Protein AF-A0A9Q2XMZ2-F1 (afdb_monomer)

Mean predicted aligned error: 17.46 Å

Nearest PDB structures (foldseek):
  6y6e-assembly1_A  TM=3.052E-01  e=3.246E-04  Drosophila melanogaster
  6cqm-assembly2_B  TM=6.083E-01  e=8.055E-01  Saccharomyces cerevisiae S288C
  3cqz-assembly1_H  TM=3.531E-01  e=5.233E-01  Saccharomyces cerevisiae

Radius of gyration: 34.29 Å; Cα contacts (8 Å, |Δi|>4): 807; chains: 1; bounding box: 93×53×101 Å

Foldseek 3Di:
DDDQDKDPWDKFKWAFQDWDADPVGIKGFTATPDPPPPDRTAIEDCVQAVFDADHPDIFIFIWMQDPNGIHGNGGPPVRHFDWDKFKFWFADWDQDPNWIKTKTATDPPDDDARIEIEGCVQCVVLQFRDFAGGDMWIFIWGDDPHHTYGDHTPPDHQVVQDPDQQDKWKWFFQAKDFLPDPDQWTWTWTDDPPHRITGIETHGSLQCVQQLQGIEHHDDPPDVVSVVCQVVLQVVSLCCQQPNDPVSSNVRYGGIFIFGWDQDPVGHIYGPFTCTSQGDDQDDAFDKDFWFKWFWADWPDDPPPDDDDDDDDDDDDDDDDDDDDDDDDDDPPPPQQFIKIWTFTDDSNQGTDIAIEGHGPCCCVQLVRDGGDMFIFMWTHGPNHIHGPGTDPVSDDDDDD

Solvent-accessible surface area (backbone atoms only — not comparable to full-atom values): 23193 Å² total; per-residue (Å²): 136,81,80,78,76,64,52,78,75,41,81,39,35,29,26,34,76,56,84,41,86,48,100,90,45,60,30,30,64,22,38,42,68,43,82,92,50,98,51,65,52,24,43,33,42,34,82,82,68,70,34,78,75,60,70,70,44,78,42,54,30,24,36,27,38,50,94,93,40,44,25,52,77,48,67,39,79,91,63,48,77,68,71,42,83,46,49,27,29,29,67,44,73,48,74,58,98,86,42,59,36,34,39,26,39,47,49,91,91,60,79,83,53,67,37,34,40,40,45,58,68,39,40,45,72,56,39,30,60,49,71,40,71,67,35,66,40,33,27,34,25,37,78,52,103,79,40,27,37,49,65,42,66,70,31,82,44,68,78,79,71,62,88,69,46,86,50,78,29,52,28,32,24,68,45,68,47,46,72,84,52,90,60,69,50,47,55,25,31,34,56,49,91,98,51,52,58,20,45,42,32,49,42,46,40,70,60,41,47,52,59,56,50,41,29,34,34,53,48,61,88,89,39,66,69,63,61,69,38,40,63,58,43,27,53,51,46,32,49,35,72,73,70,46,54,72,69,57,35,71,68,38,65,41,38,36,37,27,31,26,44,39,80,42,97,86,74,45,62,35,60,69,42,49,51,33,56,61,56,62,70,82,71,53,87,76,34,69,46,75,69,40,58,25,31,28,68,43,63,55,86,73,76,78,88,65,80,84,84,81,85,82,86,80,92,80,90,81,87,86,88,87,89,88,87,82,90,87,75,94,73,79,74,76,74,79,67,57,39,50,34,34,27,41,33,68,41,96,84,78,34,53,49,80,30,50,23,72,40,45,63,65,58,37,64,63,49,59,64,42,72,71,32,76,45,43,25,24,36,32,35,44,83,92,52,54,27,48,69,43,73,48,90,79,49,65,78,82,84,89,128

Secondary structure (DSSP, 8-state):
-----PPPPEEEEEEEEEEEEEBTEEEEEEEE-STT-S-SEEEE-HHHHT--PPTT--EEEEEEEETTEEEEEEE-GGGSPPPEEEEEEEEEEEEETTEEEEEEEEPTT-SS-SEEEE-HHHHHHTTEEEE-TT-EEEEEEEE-SSSEEEEEEEES-HHHH-S-TTS-EEEEESS-EETT---SEEEEEEEPTT-SEEEEEEEEHHHHHHTT--EE----TT-HHHHHTHHHHHHHHHHHHHH--HHHHHT-EESEEEEEEEE-TTSSEEEEEEEESS--PPPPTTEEEEEEEEEEEEE----TT--------------------------------PEEEEEEEEETTTEEEEEEEEE-HHHHHHTT--TT-EEEEEEEEETTEEEEEEE-TTSPPS---

Sequence (401 aa):
MSKEMESSPLAVSACVEQWLDGPYGQYARAKVLTPDSPTPEAIYSPKALKSQPELSVPFDCKIQLSKGRWRVVEIAESARPVEVELTGFVESDSMVGGQHSWRIKLVPGQPGAAHATLDPKVLRAARFAHVERGQQLTFLALLNEVDWTVTEILAPTLSTVINDPLIAFHAFSLRDWSSDDSSKSVPFAVRLPGLSIWPLVHVFTTLLQRQSIPSLVRVDLGDPSALSRAQDYIEHAQTVLREGSPQEIDCLSIGCIEVILVWNARGFWNTQKLVAPIPMREPTLKEAIDWVQGTVVAVDDIDESKSIEVDADPLENDEIDPQDIPAGSDSTKKKNRKVKVTFEIKDRRVGRGNVNGFLKREEIVYGGLTKGATAIVQLVGNPPYWNVGRLHRSLPMRGEA

Organism: NCBI:txid2854028

pLDDT: mean 79.11, std 17.02, range [30.17, 96.88]

Structure (mmCIF, N/CA/C/O backbone):
data_AF-A0A9Q2XMZ2-F1
#
_entry.id   AF-A0A9Q2XMZ2-F1
#
loop_
_atom_site.group_PDB
_atom_site.id
_atom_site.type_symbol
_atom_site.label_atom_id
_atom_site.label_alt_id
_atom_site.label_comp_id
_atom_site.label_asym_id
_atom_site.label_entity_id
_atom_site.label_seq_id
_atom_site.pdbx_PDB_ins_code
_atom_site.Cartn_x
_atom_site.Cartn_y
_atom_site.Cartn_z
_atom_site.occupancy
_atom_site.B_iso_or_equiv
_atom_site.auth_seq_id
_atom_site.auth_comp_id
_atom_site.auth_asym_id
_atom_site.auth_atom_id
_atom_site.pdbx_PDB_model_num
ATOM 1 N N . MET A 1 1 ? 12.106 35.744 33.668 1.00 36.03 1 MET A N 1
ATOM 2 C CA . MET A 1 1 ? 11.558 34.460 33.184 1.00 36.03 1 MET A CA 1
ATOM 3 C C . MET A 1 1 ? 11.422 33.537 34.380 1.00 36.03 1 MET A C 1
ATOM 5 O O . MET A 1 1 ? 12.435 33.113 34.923 1.00 36.03 1 MET A O 1
ATOM 9 N N . SER A 1 2 ? 10.200 33.338 34.868 1.00 42.50 2 SER A N 1
ATOM 10 C CA . SER A 1 2 ? 9.934 32.512 36.048 1.00 42.50 2 SER A CA 1
ATOM 11 C C . SER A 1 2 ? 10.054 31.042 35.657 1.00 42.50 2 SER A C 1
ATOM 13 O O . SER A 1 2 ? 9.378 30.611 34.727 1.00 42.50 2 SER A O 1
ATOM 15 N N . LYS A 1 3 ? 10.927 30.285 36.331 1.00 45.59 3 LYS A N 1
ATOM 16 C CA . LYS A 1 3 ? 10.928 28.819 36.252 1.00 45.59 3 LYS A CA 1
ATOM 17 C C . LYS A 1 3 ? 9.543 28.351 36.703 1.00 45.59 3 LYS A C 1
ATOM 19 O O . LYS A 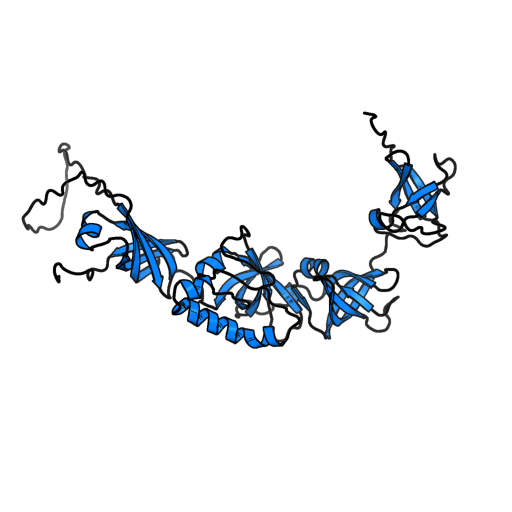1 3 ? 9.209 28.516 37.874 1.00 45.59 3 LYS A O 1
ATOM 24 N N . GLU A 1 4 ? 8.724 27.846 35.786 1.00 52.97 4 GLU A N 1
ATOM 25 C CA . GLU A 1 4 ? 7.476 27.178 36.150 1.00 52.97 4 GLU A CA 1
ATOM 26 C C . GLU A 1 4 ? 7.856 25.957 37.002 1.00 52.97 4 GLU A C 1
ATOM 28 O O . GLU A 1 4 ? 8.510 25.036 36.520 1.00 52.97 4 GLU A O 1
ATOM 33 N N . MET A 1 5 ? 7.550 26.001 38.303 1.00 54.66 5 MET A N 1
ATOM 34 C CA . MET A 1 5 ? 7.741 24.859 39.197 1.00 54.66 5 MET A CA 1
ATOM 35 C C . MET A 1 5 ? 6.696 23.806 38.837 1.00 54.66 5 MET A C 1
ATOM 37 O O . MET A 1 5 ? 5.526 23.942 39.190 1.00 54.66 5 MET A O 1
ATOM 41 N N . GLU A 1 6 ? 7.116 22.771 38.120 1.00 66.50 6 GLU A N 1
ATOM 42 C CA . GLU A 1 6 ? 6.348 21.536 38.016 1.00 66.50 6 GLU A CA 1
ATOM 43 C C . GLU A 1 6 ? 6.492 20.771 39.338 1.00 66.50 6 GLU A C 1
ATOM 45 O O . GLU A 1 6 ? 7.605 20.535 39.812 1.00 66.50 6 GLU A O 1
ATOM 50 N N . SER A 1 7 ? 5.369 20.431 39.977 1.00 82.81 7 SER A N 1
ATOM 51 C CA . SER A 1 7 ? 5.389 19.595 41.185 1.00 82.81 7 SER A CA 1
ATOM 52 C C . SER A 1 7 ? 5.669 18.136 40.817 1.00 82.81 7 SER A C 1
ATOM 54 O O . SER A 1 7 ? 5.470 17.739 39.671 1.00 82.81 7 SER A O 1
ATOM 56 N N . SER A 1 8 ? 6.057 17.299 41.780 1.00 85.56 8 SER A N 1
ATOM 57 C CA . SER A 1 8 ? 6.005 15.845 41.580 1.00 85.56 8 SER A CA 1
ATOM 58 C C . SER A 1 8 ? 4.545 15.375 41.423 1.00 85.56 8 SER A C 1
ATOM 60 O O . SER A 1 8 ? 3.659 15.977 42.044 1.00 85.56 8 SER A O 1
ATOM 62 N N . PRO A 1 9 ? 4.266 14.330 40.619 1.00 89.62 9 PRO A N 1
ATOM 63 C CA . PRO A 1 9 ? 2.931 13.739 40.524 1.00 89.62 9 PRO A CA 1
ATOM 64 C C . PRO A 1 9 ? 2.464 13.148 41.863 1.00 89.62 9 PRO A C 1
ATOM 66 O O . PRO A 1 9 ? 3.225 12.453 42.535 1.00 89.62 9 PRO A O 1
ATOM 69 N N . LEU A 1 10 ? 1.204 13.390 42.226 1.00 90.06 10 LEU A N 1
ATOM 70 C CA . LEU A 1 10 ? 0.564 12.912 43.456 1.00 90.06 10 LEU A CA 1
ATOM 71 C C . LEU A 1 10 ? -0.582 11.963 43.115 1.00 90.06 10 LEU A C 1
ATOM 73 O O . LEU A 1 10 ? -1.463 12.335 42.344 1.00 90.06 10 LEU A O 1
ATOM 77 N N . ALA A 1 11 ? -0.576 10.759 43.686 1.00 91.19 11 ALA A N 1
ATOM 78 C CA . ALA A 1 11 ? -1.658 9.795 43.512 1.00 91.19 11 ALA A CA 1
ATOM 79 C C . ALA A 1 11 ? -2.895 10.221 44.315 1.00 91.19 11 ALA A C 1
ATOM 81 O O . ALA A 1 11 ? -2.795 10.487 45.512 1.00 91.19 11 ALA A O 1
ATOM 82 N N . VAL A 1 12 ? -4.046 10.285 43.649 1.00 92.94 12 VAL A N 1
ATOM 83 C CA . VAL A 1 12 ? -5.336 10.667 44.226 1.00 92.94 12 VAL A CA 1
ATOM 84 C C . VAL A 1 12 ? -6.466 9.853 43.593 1.00 92.94 12 VAL A C 1
ATOM 86 O O . VAL A 1 12 ? -6.318 9.313 42.504 1.00 92.94 12 VAL A O 1
ATOM 89 N N . SER A 1 13 ? -7.619 9.813 44.244 1.00 91.38 13 SER A N 1
ATOM 90 C CA . SER A 1 13 ? -8.882 9.377 43.661 1.00 91.38 13 SER A CA 1
ATOM 91 C C . SER A 1 13 ? -9.674 10.618 43.266 1.00 91.38 13 SER A C 1
ATOM 93 O O . SER A 1 13 ? -9.711 11.596 44.021 1.00 91.38 13 SER A O 1
ATOM 95 N N . ALA A 1 14 ? -10.264 10.621 42.077 1.00 92.81 14 ALA A N 1
ATOM 96 C CA . ALA A 1 14 ? -11.012 11.751 41.546 1.00 92.81 14 ALA A CA 1
ATOM 97 C C . ALA A 1 14 ? -12.305 11.294 40.866 1.00 92.81 14 ALA A C 1
ATOM 99 O O . ALA A 1 14 ? -12.491 10.120 40.575 1.00 92.81 14 ALA A O 1
ATOM 100 N N . CYS A 1 15 ? -13.214 12.229 40.620 1.00 92.88 15 CYS A N 1
ATOM 101 C CA . CYS A 1 15 ? -14.492 11.981 39.969 1.00 92.88 15 CYS A CA 1
ATOM 102 C C . CYS A 1 15 ? -14.799 13.119 38.990 1.00 92.88 15 CYS A C 1
ATOM 104 O O . CYS A 1 15 ? -14.574 14.291 39.302 1.00 92.88 15 CYS A O 1
ATOM 106 N N . VAL A 1 16 ? -15.303 12.790 37.799 1.00 92.00 16 VAL A N 1
ATOM 107 C CA . VAL A 1 16 ? -15.784 13.787 36.834 1.00 92.00 16 VAL A CA 1
ATOM 108 C C . VAL A 1 16 ? -17.301 13.873 36.939 1.00 92.00 16 VAL A C 1
ATOM 110 O O . VAL A 1 16 ? -17.999 12.925 36.607 1.00 92.00 16 VAL A O 1
ATOM 113 N N . GLU A 1 17 ? -17.824 15.012 37.391 1.00 89.06 17 GLU A N 1
ATOM 114 C CA . GLU A 1 17 ? -19.276 15.225 37.502 1.00 89.06 17 GLU A CA 1
ATOM 115 C C . GLU A 1 17 ? -19.892 15.722 36.180 1.00 89.06 17 GLU A C 1
ATOM 117 O O . GLU A 1 17 ? -21.049 15.432 35.888 1.00 89.06 17 GLU A O 1
ATOM 122 N N . GLN A 1 18 ? -19.122 16.442 35.354 1.00 92.31 18 GLN A N 1
ATOM 123 C CA . GLN A 1 18 ? -19.590 16.989 34.080 1.00 92.31 18 GLN A CA 1
ATOM 124 C C . GLN A 1 18 ? -18.437 17.209 33.087 1.00 92.31 18 GLN A C 1
ATOM 126 O O . GLN A 1 18 ? -17.352 17.666 33.460 1.00 92.31 18 GLN A O 1
ATOM 131 N N . TRP A 1 19 ? -18.712 16.959 31.803 1.00 89.94 19 TRP A N 1
ATOM 132 C CA . TRP A 1 19 ? -17.855 17.344 30.682 1.00 89.94 19 TRP A CA 1
ATOM 133 C C . TRP A 1 19 ? -18.175 18.760 30.184 1.00 89.94 19 TRP A C 1
ATOM 135 O O . TRP A 1 19 ? -19.336 19.139 30.048 1.00 89.94 19 TRP A O 1
ATOM 145 N N . LEU A 1 20 ? -17.134 19.539 29.902 1.00 91.00 20 LEU A N 1
ATOM 146 C CA . LEU A 1 20 ? -17.199 20.921 29.435 1.00 91.00 20 LEU A CA 1
ATOM 147 C C . LEU A 1 20 ? -16.519 21.048 28.070 1.00 91.00 20 LEU A C 1
ATOM 149 O O . LEU A 1 20 ? -15.465 20.452 27.836 1.00 91.00 20 LEU A O 1
ATOM 153 N N . ASP A 1 21 ? -17.070 21.889 27.200 1.00 88.00 21 ASP A N 1
ATOM 154 C CA . ASP A 1 21 ? -16.456 22.213 25.914 1.00 88.00 21 ASP A CA 1
ATOM 155 C C . ASP A 1 21 ? -15.440 23.348 26.054 1.00 88.00 21 ASP A C 1
ATOM 157 O O . ASP A 1 21 ? -15.695 24.381 26.679 1.00 88.00 21 ASP A O 1
ATOM 161 N N . GLY A 1 22 ? -14.260 23.159 25.465 1.00 82.44 22 GLY A N 1
ATOM 162 C CA . GLY A 1 22 ? -13.181 24.139 25.472 1.00 82.44 22 GLY A CA 1
ATOM 163 C C . GLY A 1 22 ? -12.557 24.348 24.091 1.00 82.44 22 GLY A C 1
ATOM 164 O O . GLY A 1 22 ? -12.756 23.548 23.177 1.00 82.44 22 GLY A O 1
ATOM 165 N N . PRO A 1 23 ? -11.718 25.388 23.932 1.00 76.12 23 PRO A N 1
ATOM 166 C CA . PRO A 1 23 ? -11.092 25.733 22.649 1.00 76.12 23 PRO A CA 1
ATOM 167 C C . PRO A 1 23 ? -10.151 24.651 22.090 1.00 76.12 23 PRO A C 1
ATOM 169 O O . PRO A 1 23 ? -9.781 24.703 20.922 1.00 76.12 23 PRO A O 1
ATOM 172 N N . TYR A 1 24 ? -9.756 23.668 22.906 1.00 75.38 24 TYR A N 1
ATOM 173 C CA . TYR A 1 24 ? -8.862 22.570 22.517 1.00 75.38 24 TYR A CA 1
ATOM 174 C C . TYR A 1 24 ? -9.549 21.193 22.536 1.00 75.38 24 TYR A C 1
ATOM 176 O O . TYR A 1 24 ? -8.867 20.165 22.469 1.00 75.38 24 TYR A O 1
ATOM 184 N N . GLY A 1 25 ? -10.882 21.180 22.613 1.00 80.94 25 GLY A N 1
ATOM 185 C CA . GLY A 1 25 ? -11.715 19.993 22.781 1.00 80.94 25 GLY A CA 1
ATOM 186 C C . GLY A 1 25 ? -12.356 19.924 24.165 1.00 80.94 25 GLY A C 1
ATOM 187 O O . GLY A 1 25 ? -12.221 20.838 24.984 1.00 80.94 25 GLY A O 1
ATOM 188 N N . GLN A 1 26 ? -13.050 18.818 24.410 1.00 86.19 26 GLN A N 1
ATOM 189 C CA . GLN A 1 26 ? -13.735 18.545 25.667 1.00 86.19 26 GLN A CA 1
ATOM 190 C C . GLN A 1 26 ? -12.733 18.400 26.824 1.00 86.19 26 GLN A C 1
ATOM 192 O O . GLN A 1 26 ? -11.617 17.898 26.649 1.00 86.19 26 GLN A O 1
ATOM 197 N N . TYR A 1 27 ? -13.114 18.857 28.012 1.00 91.94 27 TYR A N 1
ATOM 198 C CA . TYR A 1 27 ? -12.339 18.739 29.246 1.00 91.94 27 TYR A CA 1
ATOM 199 C C . TYR A 1 27 ? -13.275 18.663 30.458 1.00 91.94 27 TYR A C 1
ATOM 201 O O . TYR A 1 27 ? -14.470 18.902 30.342 1.00 91.94 27 TYR A O 1
ATOM 209 N N . ALA A 1 28 ? -12.742 18.352 31.635 1.00 93.50 28 ALA A N 1
ATOM 210 C CA . ALA A 1 28 ? -13.507 18.378 32.879 1.00 93.50 28 ALA A CA 1
ATOM 211 C C . ALA A 1 28 ? -12.714 19.007 34.025 1.00 93.50 28 ALA A C 1
ATOM 213 O O . ALA A 1 28 ? -11.480 19.073 33.995 1.00 93.50 28 ALA A O 1
ATOM 214 N N . ARG A 1 29 ? -13.436 19.456 35.054 1.00 94.19 29 ARG A N 1
ATOM 215 C CA . ARG A 1 29 ? -12.871 19.719 36.380 1.00 94.19 29 ARG A CA 1
ATOM 216 C C . ARG A 1 29 ? -13.131 18.482 37.231 1.00 94.19 29 ARG A C 1
ATOM 218 O O . ARG A 1 29 ? -14.236 18.292 37.724 1.00 94.19 29 ARG A O 1
ATOM 225 N N . ALA A 1 30 ? -12.139 17.601 37.310 1.00 92.88 30 ALA A N 1
ATOM 226 C CA . ALA A 1 30 ? -12.234 16.390 38.107 1.00 92.88 30 ALA A CA 1
ATOM 227 C C . ALA A 1 30 ? -12.117 16.763 39.587 1.00 92.88 30 ALA A C 1
ATOM 229 O O . ALA A 1 30 ? -11.111 17.334 40.009 1.00 92.88 30 ALA A O 1
ATOM 230 N N . LYS A 1 31 ? -13.147 16.445 40.362 1.00 95.44 31 LYS A N 1
ATOM 231 C CA . LYS A 1 31 ? -13.200 16.651 41.805 1.00 95.44 31 LYS A CA 1
ATOM 232 C C . LYS A 1 31 ? -12.311 15.629 42.489 1.00 95.44 31 LYS A C 1
ATOM 234 O O . LYS A 1 31 ? -12.494 14.430 42.294 1.00 95.44 31 LYS A O 1
ATOM 239 N N . VAL A 1 32 ? -11.349 16.094 43.273 1.00 94.50 32 VAL A N 1
ATOM 240 C CA . VAL A 1 32 ? -10.416 15.232 43.996 1.00 94.50 32 VAL A CA 1
ATOM 241 C C . VAL A 1 32 ? -11.076 14.771 45.291 1.00 94.50 32 VAL A C 1
ATOM 243 O O . VAL A 1 32 ? -11.514 15.581 46.103 1.00 94.50 32 VAL A O 1
ATOM 246 N N . LEU A 1 33 ? -11.169 13.455 45.460 1.00 92.31 33 LEU A N 1
ATOM 247 C CA . LEU A 1 33 ? -11.817 12.792 46.590 1.00 92.31 33 LEU A CA 1
ATOM 248 C C . LEU A 1 33 ? -10.821 12.394 47.686 1.00 92.31 33 LEU A C 1
ATOM 250 O O . LEU A 1 33 ? -11.229 12.114 48.810 1.00 92.31 33 LEU A O 1
ATOM 254 N N . THR A 1 34 ? -9.521 12.362 47.377 1.00 91.06 34 THR A N 1
ATOM 255 C CA . THR A 1 34 ? -8.479 12.037 48.359 1.00 91.06 34 THR A CA 1
ATOM 256 C C . THR A 1 34 ? -8.388 13.114 49.445 1.00 91.06 34 THR A C 1
ATOM 258 O O . THR A 1 34 ? -8.173 14.285 49.110 1.00 91.06 34 THR A O 1
ATOM 261 N N . PRO A 1 35 ? -8.503 12.735 50.735 1.00 85.44 35 PRO A N 1
ATOM 262 C CA . PRO A 1 35 ? -8.305 13.650 51.855 1.00 85.44 35 PRO A CA 1
ATOM 263 C C . PRO A 1 35 ? -6.921 14.304 51.814 1.00 85.44 35 PRO A C 1
ATOM 265 O O . PRO A 1 35 ? -5.956 13.687 51.368 1.00 85.44 35 PRO A O 1
ATOM 268 N N . ASP A 1 36 ? -6.831 15.553 52.273 1.00 85.38 36 ASP A N 1
ATOM 269 C CA . ASP A 1 36 ? -5.579 16.324 52.374 1.00 85.38 36 ASP A CA 1
ATOM 270 C C . ASP A 1 36 ? -4.825 16.544 51.045 1.00 85.38 36 ASP A C 1
ATOM 272 O O . ASP A 1 36 ? -3.654 16.931 51.028 1.00 85.38 36 ASP A O 1
ATOM 276 N N . SER A 1 37 ? -5.504 16.353 49.909 1.00 87.00 37 SER A N 1
ATOM 277 C CA . SER A 1 37 ? -4.991 16.743 48.594 1.00 87.00 37 SER A CA 1
ATOM 278 C C . SER A 1 37 ? -4.672 18.249 48.551 1.00 87.00 37 SER A C 1
ATOM 280 O O . SER A 1 37 ? -5.440 19.061 49.075 1.00 87.00 37 SER A O 1
ATOM 282 N N . PRO A 1 38 ? -3.600 18.675 47.851 1.00 88.31 38 PRO A N 1
ATOM 283 C CA . PRO A 1 38 ? -3.248 20.093 47.707 1.00 88.31 38 PRO A CA 1
ATOM 284 C C . PRO A 1 38 ? -4.272 20.907 46.900 1.00 88.31 38 PRO A C 1
ATOM 286 O O . PRO A 1 38 ? -4.133 22.124 46.764 1.00 88.31 38 PRO A O 1
ATOM 289 N N . THR A 1 39 ? -5.274 20.253 46.312 1.00 91.31 39 THR A N 1
ATOM 290 C CA . THR A 1 39 ? -6.340 20.907 45.562 1.00 91.31 39 THR A CA 1
ATOM 291 C C . THR A 1 39 ? -7.647 20.112 45.629 1.00 91.31 39 THR A C 1
ATOM 293 O O . THR A 1 39 ? -7.599 18.877 45.635 1.00 91.31 39 THR A O 1
ATOM 296 N N . PRO A 1 40 ? -8.810 20.789 45.640 1.00 91.81 40 PRO A N 1
ATOM 297 C CA . PRO A 1 40 ? -10.109 20.125 45.557 1.00 91.81 40 PRO A CA 1
ATOM 298 C C . PRO A 1 40 ? -10.470 19.684 44.131 1.00 91.81 40 PRO A C 1
ATOM 300 O O . PRO A 1 40 ? -11.345 18.839 43.963 1.00 91.81 40 PRO A O 1
ATOM 303 N N . GLU A 1 41 ? -9.827 20.240 43.098 1.00 94.12 41 GLU A N 1
ATOM 304 C CA . GLU A 1 41 ? -10.140 19.954 41.695 1.00 94.12 41 GLU A CA 1
ATOM 305 C C . GLU A 1 41 ? -8.881 19.952 40.821 1.00 94.12 41 GLU A C 1
ATOM 307 O O . GLU A 1 41 ? -7.982 20.777 40.985 1.00 94.12 41 GLU A O 1
ATOM 312 N N . ALA A 1 42 ? -8.848 19.073 39.823 1.00 94.44 42 ALA A N 1
ATOM 313 C CA . ALA A 1 42 ? -7.809 19.041 38.802 1.00 94.44 42 ALA A CA 1
ATOM 314 C C . ALA A 1 42 ? -8.422 19.070 37.398 1.00 94.44 42 ALA A C 1
ATOM 316 O O . ALA A 1 42 ? -9.465 18.474 37.131 1.00 94.44 42 ALA A O 1
ATOM 317 N N . ILE A 1 43 ? -7.765 19.757 36.464 1.00 94.00 43 ILE A N 1
ATOM 318 C CA . ILE A 1 43 ? -8.193 19.770 35.063 1.00 94.00 43 ILE A CA 1
ATOM 319 C C . ILE A 1 43 ? -7.905 18.399 34.453 1.00 94.00 43 ILE A C 1
ATOM 321 O O . ILE A 1 43 ? -6.752 17.970 34.387 1.00 94.00 43 ILE A O 1
ATOM 325 N N . TYR A 1 44 ? -8.948 17.753 33.950 1.00 91.44 44 TYR A N 1
ATOM 326 C CA . TYR A 1 44 ? -8.867 16.505 33.210 1.00 91.44 44 TYR A CA 1
ATOM 327 C C . TYR A 1 44 ? -9.049 16.776 31.715 1.00 91.44 44 TYR A C 1
ATOM 329 O O . TYR A 1 44 ? -9.969 17.491 31.314 1.00 91.44 44 TYR A O 1
ATOM 337 N N . SER A 1 45 ? -8.187 16.197 30.878 1.00 89.00 45 SER A N 1
ATOM 338 C CA . SER A 1 45 ? -8.316 16.265 29.420 1.00 89.00 45 SER A CA 1
ATOM 339 C C . SER A 1 45 ? -8.365 14.851 28.827 1.00 89.00 45 SER A C 1
ATOM 341 O O . SER A 1 45 ? -7.327 14.181 28.805 1.00 89.00 45 SER A O 1
ATOM 343 N N . PRO A 1 46 ? -9.522 14.402 28.301 1.00 84.00 46 PRO A N 1
ATOM 344 C CA . PRO A 1 46 ? -9.667 13.065 27.729 1.00 84.00 46 PRO A CA 1
ATOM 345 C C . PRO A 1 46 ? -8.746 12.859 26.529 1.00 84.00 46 PRO A C 1
ATOM 347 O O . PRO A 1 46 ? -8.142 11.804 26.375 1.00 84.00 46 PRO A O 1
ATOM 350 N N . LYS A 1 47 ? -8.524 13.908 25.730 1.00 80.00 47 LYS A N 1
ATOM 351 C CA . LYS A 1 47 ? -7.597 13.879 24.593 1.00 80.00 47 LYS A CA 1
ATOM 352 C C . LYS A 1 47 ? -6.144 13.610 25.001 1.00 80.00 47 LYS A C 1
ATOM 354 O O . LYS A 1 47 ? -5.427 12.933 24.269 1.00 80.00 47 LYS A O 1
ATOM 359 N N . ALA A 1 48 ? -5.699 14.154 26.136 1.00 81.62 48 ALA A N 1
ATOM 360 C CA . ALA A 1 48 ? -4.330 13.966 26.617 1.00 81.62 48 ALA A CA 1
ATOM 361 C C . ALA A 1 48 ? -4.120 12.570 27.223 1.00 81.62 48 ALA A C 1
ATOM 363 O O . ALA A 1 48 ? -3.074 11.964 27.011 1.00 81.62 48 ALA A O 1
ATOM 364 N N . LEU A 1 49 ? -5.126 12.064 27.941 1.00 80.44 49 LEU A N 1
ATOM 365 C CA . LEU A 1 49 ? -5.054 10.797 28.674 1.00 80.44 49 LEU A CA 1
ATOM 366 C C . LEU A 1 49 ? -5.600 9.600 27.883 1.00 80.44 49 LEU A C 1
ATOM 368 O O . LEU A 1 49 ? -5.468 8.468 28.335 1.00 80.44 49 LEU A O 1
ATOM 372 N N . LYS A 1 50 ? -6.191 9.847 26.704 1.00 77.00 50 LYS A N 1
ATOM 373 C CA . LYS A 1 50 ? -6.850 8.853 25.838 1.00 77.00 50 LYS A CA 1
ATOM 374 C C . LYS A 1 50 ? -7.853 7.976 26.595 1.00 77.00 50 LYS A C 1
ATOM 376 O O . LYS A 1 50 ? -7.960 6.784 26.338 1.00 77.00 50 LYS A O 1
ATOM 381 N N . SER A 1 51 ? -8.555 8.573 27.550 1.00 77.56 51 SER A N 1
ATOM 382 C CA . SER A 1 51 ? -9.562 7.915 28.377 1.00 77.56 51 SER A CA 1
ATOM 383 C C . SER A 1 51 ? -10.640 8.927 28.741 1.00 77.56 51 SER A C 1
ATOM 385 O O . SER A 1 51 ? -10.351 10.121 28.885 1.00 77.56 51 SER A O 1
ATOM 387 N N . GLN A 1 52 ? -11.870 8.464 28.908 1.00 83.25 52 GLN A N 1
ATOM 388 C CA . GLN A 1 52 ? -13.002 9.267 29.348 1.00 83.25 52 GLN A CA 1
ATOM 389 C C . GLN A 1 52 ? -13.718 8.475 30.449 1.00 83.25 52 GLN A C 1
ATOM 391 O O . GLN A 1 52 ? -14.564 7.643 30.133 1.00 83.25 52 GLN A O 1
ATOM 396 N N . PRO A 1 53 ? -13.324 8.646 31.728 1.00 79.56 53 PRO A N 1
ATOM 397 C CA . PRO A 1 53 ? -13.939 7.926 32.834 1.00 79.56 53 PRO A CA 1
ATOM 398 C C . PRO A 1 53 ? -15.435 8.232 32.904 1.00 79.56 53 PRO A C 1
ATOM 400 O O . PRO A 1 53 ? -15.878 9.321 32.523 1.00 79.56 53 PRO A O 1
ATOM 403 N N . GLU A 1 54 ? -16.204 7.267 33.402 1.00 79.62 54 GLU A N 1
ATOM 404 C CA . GLU A 1 54 ? -17.644 7.419 33.576 1.00 79.62 54 GLU A CA 1
ATOM 405 C C . GLU A 1 54 ? -17.973 8.595 34.503 1.00 79.62 54 GLU A C 1
ATOM 407 O O . GLU A 1 54 ? -17.280 8.866 35.491 1.00 79.62 54 GLU A O 1
ATOM 412 N N . LEU A 1 55 ? -19.052 9.310 34.175 1.00 85.00 55 LEU A N 1
ATOM 413 C CA . LEU A 1 55 ? -19.513 10.428 34.989 1.00 85.00 55 LEU A CA 1
ATOM 414 C C . LEU A 1 55 ? -19.929 9.940 36.376 1.00 85.00 55 LEU A C 1
ATOM 416 O O . LEU A 1 55 ? -20.590 8.916 36.522 1.00 85.00 55 LEU A O 1
ATOM 420 N N . SER A 1 56 ? -19.567 10.714 37.394 1.00 85.31 56 SER A N 1
ATOM 421 C CA . SER A 1 56 ? -19.888 10.452 38.798 1.00 85.31 56 SER A CA 1
ATOM 422 C C . SER A 1 56 ? -19.269 9.175 39.395 1.00 85.31 56 SER A C 1
ATOM 424 O O . SER A 1 56 ? -19.543 8.871 40.557 1.00 85.31 56 SER A O 1
ATOM 426 N N . VAL A 1 57 ? -18.402 8.463 38.665 1.00 85.94 57 VAL A N 1
ATOM 427 C CA . VAL A 1 57 ? -17.693 7.273 39.156 1.00 85.94 57 VAL A CA 1
ATOM 428 C C . VAL A 1 57 ? -16.279 7.658 39.618 1.00 85.94 57 VAL A C 1
ATOM 430 O O . VAL A 1 57 ? -15.530 8.268 38.849 1.00 85.94 57 VAL A O 1
ATOM 433 N N . PRO A 1 58 ? -15.883 7.335 40.865 1.00 89.81 58 PRO A N 1
ATOM 434 C CA . PRO A 1 58 ? -14.515 7.537 41.332 1.00 89.81 58 PRO A CA 1
ATOM 435 C C . PRO A 1 58 ? -13.498 6.717 40.531 1.00 89.81 58 PRO A C 1
ATOM 437 O O . PRO A 1 58 ? -13.711 5.533 40.277 1.00 89.81 58 PRO A O 1
ATOM 440 N N . PHE A 1 59 ? -12.365 7.325 40.193 1.00 87.56 59 PHE A N 1
ATOM 441 C CA . PHE A 1 59 ? -11.235 6.663 39.550 1.00 87.56 59 PHE A CA 1
ATOM 442 C C . PHE A 1 59 ? -9.912 7.133 40.153 1.00 87.56 59 PHE A C 1
ATOM 444 O O . PHE A 1 59 ? -9.733 8.306 40.495 1.00 87.56 59 PHE A O 1
ATOM 451 N N . ASP A 1 60 ? -8.954 6.217 40.244 1.00 90.31 60 ASP A N 1
ATOM 452 C CA . ASP A 1 60 ? -7.619 6.530 40.740 1.00 90.31 60 ASP A CA 1
ATOM 453 C C . ASP A 1 60 ? -6.768 7.155 39.629 1.00 90.31 60 ASP A C 1
ATOM 455 O O . ASP A 1 60 ? -6.761 6.713 38.477 1.00 90.31 60 ASP A O 1
ATOM 459 N N . CYS A 1 61 ? -6.047 8.222 39.955 1.00 91.19 61 CYS A N 1
ATOM 460 C CA . CYS A 1 61 ? -5.239 8.985 39.016 1.00 91.19 61 CYS A CA 1
ATOM 461 C C . CYS A 1 61 ? -4.038 9.650 39.702 1.00 91.19 61 CYS A C 1
ATOM 463 O O . CYS A 1 61 ? -3.872 9.589 40.918 1.00 91.19 61 CYS A O 1
ATOM 465 N N . LYS A 1 62 ? -3.160 10.281 38.919 1.00 92.56 62 LYS A N 1
ATOM 466 C CA . LYS A 1 62 ? -2.122 11.175 39.438 1.00 92.56 62 LYS A CA 1
ATOM 467 C C . LYS A 1 62 ? -2.379 12.596 38.978 1.00 92.56 62 LYS A C 1
ATOM 469 O O . LYS A 1 62 ? -2.639 12.831 37.796 1.00 92.56 62 LYS A O 1
ATOM 474 N N . ILE A 1 63 ? -2.250 13.544 39.899 1.00 93.69 63 ILE A N 1
ATOM 475 C CA . ILE A 1 63 ? -2.342 14.977 39.622 1.00 93.69 63 ILE A CA 1
ATOM 476 C C . ILE A 1 63 ? -0.977 15.651 39.741 1.00 93.69 63 ILE A C 1
ATOM 478 O O . ILE A 1 63 ? -0.149 15.272 40.567 1.00 93.69 63 ILE A O 1
ATOM 482 N N . GLN A 1 64 ? -0.740 16.669 38.920 1.00 93.88 64 GLN A N 1
ATOM 483 C CA . GLN A 1 64 ? 0.494 17.450 38.924 1.00 93.88 64 GLN A CA 1
ATOM 484 C C . GLN A 1 64 ? 0.188 18.926 38.663 1.00 93.88 64 GLN A C 1
ATOM 486 O O . GLN A 1 64 ? -0.679 19.256 37.846 1.00 93.88 64 GLN A O 1
ATOM 491 N N . LEU A 1 65 ? 0.901 19.826 39.339 1.00 91.94 65 LEU A N 1
ATOM 492 C CA . LEU A 1 65 ? 0.842 21.253 39.052 1.00 91.94 65 LEU A CA 1
ATOM 493 C C . LEU A 1 65 ? 1.650 21.541 37.781 1.00 91.94 65 LEU A C 1
ATOM 495 O O . LEU A 1 65 ? 2.867 21.376 37.768 1.00 91.94 65 LEU A O 1
ATOM 499 N N . SER A 1 66 ? 0.977 21.989 36.720 1.00 87.19 66 SER A N 1
ATOM 500 C CA . SER A 1 66 ? 1.603 22.365 35.447 1.00 87.19 66 SER A CA 1
ATOM 501 C C . SER A 1 66 ? 1.001 23.671 34.931 1.00 87.19 66 SER A C 1
ATOM 503 O O . SER A 1 66 ? -0.225 23.819 34.842 1.00 87.19 66 SER A O 1
ATOM 505 N N . LYS A 1 67 ? 1.862 24.643 34.599 1.00 84.56 67 LYS A N 1
ATOM 506 C CA . LYS A 1 67 ? 1.463 25.995 34.154 1.00 84.56 67 LYS A CA 1
ATOM 507 C C . LYS A 1 67 ? 0.482 26.675 35.120 1.00 84.56 67 LYS A C 1
ATOM 509 O O . LYS A 1 67 ? -0.538 27.231 34.713 1.00 84.56 67 LYS A O 1
ATOM 514 N N . GLY A 1 68 ? 0.749 26.546 36.423 1.00 84.88 68 GLY A N 1
ATOM 515 C CA . GLY A 1 68 ? -0.049 27.150 37.495 1.00 84.88 68 GLY A CA 1
ATOM 516 C C . GLY A 1 68 ? -1.429 26.524 37.731 1.00 84.88 68 GLY A C 1
ATOM 517 O O . GLY A 1 68 ? -2.226 27.100 38.466 1.00 84.88 68 GLY A O 1
ATOM 518 N N . ARG A 1 69 ? -1.743 25.371 37.123 1.00 89.19 69 ARG A N 1
ATOM 519 C CA . ARG A 1 69 ? -3.004 24.650 37.359 1.00 89.19 69 ARG A CA 1
ATOM 520 C C . ARG A 1 69 ? -2.745 23.177 37.637 1.00 89.19 69 ARG A C 1
ATOM 522 O O . ARG A 1 69 ? -1.895 22.569 36.990 1.00 89.19 69 ARG A O 1
ATOM 529 N N . TRP A 1 70 ? -3.490 22.608 38.576 1.00 93.50 70 TRP A N 1
ATOM 530 C CA . TRP A 1 70 ? -3.478 21.170 38.812 1.00 93.50 70 TRP A CA 1
ATOM 531 C C . TRP A 1 70 ? -4.149 20.452 37.649 1.00 93.50 70 TRP A C 1
ATOM 533 O O . TRP A 1 70 ? -5.229 20.844 37.197 1.00 93.50 70 TRP A O 1
ATOM 543 N N . ARG A 1 71 ? -3.482 19.426 37.130 1.00 93.56 71 ARG A N 1
ATOM 544 C CA . ARG A 1 71 ? -3.945 18.624 36.000 1.00 93.56 71 ARG A CA 1
ATOM 545 C C . ARG A 1 71 ? -3.831 17.156 36.342 1.00 93.56 71 ARG A C 1
ATOM 547 O O . ARG A 1 71 ? -2.866 16.759 36.987 1.00 93.56 71 ARG A O 1
ATOM 554 N N . VAL A 1 72 ? -4.782 16.367 35.864 1.00 91.31 72 VAL A N 1
ATOM 555 C CA . VAL A 1 72 ? -4.637 14.913 35.847 1.00 91.31 72 VAL A CA 1
ATOM 556 C C . VAL A 1 72 ? -3.614 14.567 34.766 1.00 91.31 72 VAL A C 1
ATOM 558 O O . VAL A 1 72 ? -3.782 14.955 33.609 1.00 91.31 72 VAL A O 1
ATOM 561 N N . VAL A 1 73 ? -2.530 13.902 35.159 1.00 90.75 73 VAL A N 1
ATOM 562 C CA . VAL A 1 73 ? -1.401 13.554 34.278 1.00 90.75 73 VAL A CA 1
ATOM 563 C C . VAL A 1 73 ? -1.307 12.061 33.993 1.00 90.75 73 VAL A C 1
ATOM 565 O O . VAL A 1 73 ? -0.700 11.667 33.003 1.00 90.75 73 VAL A O 1
ATOM 568 N N . GLU A 1 74 ? -1.933 11.232 34.823 1.00 87.81 74 GLU A N 1
ATOM 569 C CA . GLU A 1 74 ? -1.947 9.781 34.667 1.00 87.81 74 GLU A CA 1
ATOM 570 C C . GLU A 1 74 ? -3.226 9.214 35.282 1.00 87.81 74 GLU A C 1
ATOM 572 O O . GLU A 1 74 ? -3.743 9.777 36.242 1.00 87.81 74 GLU A O 1
ATOM 577 N N . ILE A 1 75 ? -3.725 8.100 34.758 1.00 83.56 75 ILE A N 1
ATOM 578 C CA . ILE A 1 75 ? -4.873 7.364 35.300 1.00 83.56 75 ILE A CA 1
ATOM 579 C C . ILE A 1 75 ? -4.383 5.965 35.669 1.00 83.56 75 ILE A C 1
ATOM 581 O O . ILE A 1 75 ? -3.567 5.392 34.934 1.00 83.56 75 ILE A O 1
ATOM 585 N N . ALA A 1 76 ? -4.856 5.431 36.795 1.00 74.25 76 ALA A N 1
ATOM 586 C CA . ALA A 1 76 ? -4.588 4.058 37.198 1.00 74.25 76 ALA A CA 1
ATOM 587 C C . ALA A 1 76 ? -5.072 3.073 36.122 1.00 74.25 76 ALA A C 1
ATOM 589 O O . ALA A 1 76 ? -6.050 3.325 35.417 1.00 74.25 76 ALA A O 1
ATOM 590 N N . GLU A 1 77 ? -4.381 1.941 35.981 1.00 58.78 77 GLU A N 1
ATOM 591 C CA . GLU A 1 77 ? -4.651 0.967 34.913 1.00 58.78 77 GLU A CA 1
ATOM 592 C C . GLU A 1 77 ? -6.092 0.439 34.914 1.00 58.78 77 GLU A C 1
ATOM 594 O O . GLU A 1 77 ? -6.620 0.144 33.847 1.00 58.78 77 GLU A O 1
ATOM 599 N N . SER A 1 78 ? -6.759 0.418 36.072 1.00 53.66 78 SER A N 1
ATOM 600 C CA . SER A 1 78 ? -8.162 0.012 36.230 1.00 53.66 78 SER A CA 1
ATOM 601 C C . SER A 1 78 ? -9.184 0.929 35.542 1.00 53.66 78 SER A C 1
ATOM 603 O O . SER A 1 78 ? -10.311 0.500 35.326 1.00 53.66 78 SER A O 1
ATOM 605 N N . ALA A 1 79 ? -8.811 2.163 35.184 1.00 53.38 79 ALA A N 1
ATOM 606 C CA . ALA A 1 79 ? -9.671 3.131 34.491 1.00 53.38 79 ALA A CA 1
ATOM 607 C C . ALA A 1 79 ? -9.164 3.476 33.074 1.00 53.38 79 ALA A C 1
ATOM 609 O O . ALA A 1 79 ? -9.577 4.473 32.467 1.00 53.38 79 ALA A O 1
ATOM 610 N N . ARG A 1 80 ? -8.248 2.665 32.525 1.00 58.41 80 ARG A N 1
ATOM 611 C CA . ARG A 1 80 ? -7.893 2.731 31.103 1.00 58.41 80 ARG A CA 1
ATOM 612 C C . ARG A 1 80 ? -8.974 2.027 30.275 1.00 58.41 80 ARG A C 1
ATOM 614 O O . ARG A 1 80 ? -9.478 0.997 30.716 1.00 58.41 80 ARG A O 1
ATOM 621 N N . PRO A 1 81 ? -9.321 2.546 29.084 1.00 65.00 81 PRO A N 1
ATOM 622 C CA . PRO A 1 81 ? -10.214 1.849 28.170 1.00 65.00 81 PRO A CA 1
ATOM 623 C C . PRO A 1 81 ? -9.664 0.446 27.899 1.00 65.00 81 PRO A C 1
ATOM 625 O O . PRO A 1 81 ? -8.510 0.307 27.489 1.00 65.00 81 PRO A O 1
ATOM 628 N N . VAL A 1 82 ? -10.460 -0.583 28.189 1.00 76.50 82 VAL A N 1
ATOM 629 C CA . VAL A 1 82 ? -10.065 -1.977 27.969 1.00 76.50 82 VAL A CA 1
ATOM 630 C C . VAL A 1 82 ? -10.346 -2.320 26.515 1.00 76.50 82 VAL A C 1
ATOM 632 O O . VAL A 1 82 ? -11.481 -2.200 26.054 1.00 76.50 82 VAL A O 1
ATOM 635 N N . GLU A 1 83 ? -9.306 -2.728 25.795 1.00 85.50 83 GLU A N 1
ATOM 636 C CA . GLU A 1 83 ? -9.458 -3.259 24.445 1.00 85.50 83 GLU A CA 1
ATOM 637 C C . GLU A 1 83 ? -10.207 -4.587 24.485 1.00 85.50 83 GLU A C 1
ATOM 639 O O . GLU A 1 83 ? -9.897 -5.474 25.282 1.00 85.50 83 GLU A O 1
ATOM 644 N N . VAL A 1 84 ? -11.206 -4.709 23.616 1.00 89.81 84 VAL A N 1
ATOM 645 C CA . VAL A 1 84 ? -12.009 -5.920 23.466 1.00 89.81 84 VAL A CA 1
ATOM 646 C C . VAL A 1 84 ? -11.709 -6.532 22.108 1.00 89.81 84 VAL A C 1
ATOM 648 O O . VAL A 1 84 ? -11.687 -5.831 21.094 1.00 89.81 84 VAL A O 1
ATOM 651 N N . GLU A 1 85 ? -11.486 -7.842 22.091 1.00 94.31 85 GLU A N 1
ATOM 652 C CA . GLU A 1 85 ? -11.385 -8.609 20.855 1.00 94.31 85 GLU A CA 1
ATOM 653 C C . GLU A 1 85 ? -12.775 -8.791 20.242 1.00 94.31 85 GLU A C 1
ATOM 655 O O . GLU A 1 85 ? -13.684 -9.337 20.867 1.00 94.31 85 GLU A O 1
ATOM 660 N N . LEU A 1 86 ? -12.933 -8.329 19.006 1.00 94.75 86 LEU A N 1
ATOM 661 C CA . LEU A 1 86 ? -14.176 -8.374 18.253 1.00 94.75 86 LEU A CA 1
ATOM 662 C C . LEU A 1 86 ? -13.941 -8.999 16.878 1.00 94.75 86 LEU A C 1
ATOM 664 O O . LEU A 1 86 ? -12.847 -8.958 16.310 1.00 94.75 86 LEU A O 1
ATOM 668 N N . THR A 1 87 ? -15.016 -9.533 16.307 1.00 96.50 87 THR A N 1
ATOM 669 C CA . THR A 1 87 ? -15.031 -10.060 14.941 1.00 96.50 87 THR A CA 1
ATOM 670 C C . THR A 1 87 ? -16.176 -9.434 14.161 1.00 96.50 87 THR A C 1
ATOM 672 O O . THR A 1 87 ? -17.294 -9.300 14.665 1.00 96.50 87 THR A O 1
ATOM 675 N N . GLY A 1 88 ? -15.923 -9.086 12.903 1.00 95.81 88 GLY A N 1
ATOM 676 C CA . GLY A 1 88 ? -16.942 -8.525 12.025 1.00 95.81 88 GLY A CA 1
ATOM 677 C C . GLY A 1 88 ? -16.595 -8.636 10.548 1.00 95.81 88 GLY A C 1
ATOM 678 O O . GLY A 1 88 ? -15.528 -9.123 10.180 1.00 95.81 88 GLY A O 1
ATOM 679 N N . PHE A 1 89 ? -17.515 -8.180 9.705 1.00 96.88 89 PHE A N 1
ATOM 680 C CA . PHE A 1 89 ? -17.364 -8.138 8.254 1.00 96.88 89 PHE A CA 1
ATOM 681 C C . PHE A 1 89 ? -17.340 -6.693 7.774 1.00 96.88 89 PHE A C 1
ATOM 683 O O . PHE A 1 89 ? -18.162 -5.882 8.208 1.00 96.88 89 PHE A O 1
ATOM 690 N N . VAL A 1 90 ? -16.422 -6.369 6.866 1.00 95.88 90 VAL A N 1
ATOM 691 C CA . VAL A 1 90 ? -16.376 -5.046 6.233 1.00 95.88 90 VAL A CA 1
ATOM 692 C C . VAL A 1 90 ? -17.675 -4.824 5.460 1.00 95.88 90 VAL A C 1
ATOM 694 O O . VAL A 1 90 ? -17.993 -5.560 4.528 1.00 95.88 90 VAL A O 1
ATOM 697 N N . GLU A 1 91 ? -18.451 -3.825 5.863 1.00 94.25 91 GLU A N 1
ATOM 698 C CA . GLU A 1 91 ? -19.748 -3.511 5.263 1.00 94.25 91 GLU A CA 1
ATOM 699 C C . GLU A 1 91 ? -19.602 -2.497 4.130 1.00 94.25 91 GLU A C 1
ATOM 701 O O . GLU A 1 91 ? -20.192 -2.666 3.060 1.00 94.25 91 GLU A O 1
ATOM 706 N N . SER A 1 92 ? -18.796 -1.466 4.367 1.00 90.94 92 SER A N 1
ATOM 707 C CA . SER A 1 92 ? -18.527 -0.393 3.419 1.00 90.94 92 SER A CA 1
ATOM 708 C C . SER A 1 92 ? -17.219 0.297 3.758 1.00 90.94 92 SER A C 1
ATOM 710 O O . SER A 1 92 ? -16.852 0.408 4.927 1.00 90.94 92 SER A O 1
ATOM 712 N N . ASP A 1 93 ? -16.577 0.860 2.756 1.00 89.00 93 ASP A N 1
ATOM 713 C CA . ASP A 1 93 ? -15.545 1.866 2.892 1.00 89.00 93 ASP A CA 1
ATOM 714 C C . ASP A 1 93 ? -16.078 3.242 2.481 1.00 89.00 93 ASP A C 1
ATOM 716 O O . ASP A 1 93 ? -17.019 3.368 1.698 1.00 89.00 93 ASP A O 1
ATOM 720 N N . SER A 1 94 ? -15.530 4.294 3.080 1.00 84.19 94 SER A N 1
ATOM 721 C CA . SER A 1 94 ? -15.913 5.669 2.783 1.00 84.19 94 SER A CA 1
ATOM 722 C C . SER A 1 94 ? -14.684 6.558 2.691 1.00 84.19 94 SER A C 1
ATOM 724 O O . SER A 1 94 ? -13.691 6.344 3.386 1.00 84.19 94 SER A O 1
ATOM 726 N N . MET A 1 95 ? -14.757 7.578 1.841 1.00 78.38 95 MET A N 1
ATOM 727 C CA . MET A 1 95 ? -13.723 8.597 1.722 1.00 78.38 95 MET A CA 1
ATOM 728 C C . MET A 1 95 ? -14.313 9.944 2.136 1.00 78.38 95 MET A C 1
ATOM 730 O O . MET A 1 95 ? -15.069 10.560 1.389 1.00 78.38 95 MET A O 1
ATOM 734 N N . VAL A 1 96 ? -13.970 10.413 3.336 1.00 70.12 96 VAL A N 1
ATOM 735 C CA . VAL A 1 96 ? -14.446 11.696 3.873 1.00 70.12 96 VAL A CA 1
ATOM 736 C C . VAL A 1 96 ? -13.250 12.617 4.077 1.00 70.12 96 VAL A C 1
ATOM 738 O O . VAL A 1 96 ? -12.289 12.269 4.759 1.00 70.12 96 VAL A O 1
ATOM 741 N N . GLY A 1 97 ? -13.264 13.797 3.446 1.00 62.88 97 GLY A N 1
ATOM 742 C CA . GLY A 1 97 ? -12.183 14.784 3.591 1.00 62.88 97 GLY A CA 1
ATOM 743 C C . GLY A 1 97 ? -10.797 14.271 3.171 1.00 62.88 97 GLY A C 1
ATOM 744 O O . GLY A 1 97 ? -9.787 14.694 3.728 1.00 62.88 97 GLY A O 1
ATOM 745 N N . GLY A 1 98 ? -10.735 13.320 2.232 1.00 67.38 98 GLY A N 1
ATOM 746 C CA . GLY A 1 98 ? -9.487 12.690 1.788 1.00 67.38 98 GLY A CA 1
ATOM 747 C C . GLY A 1 98 ? -8.958 11.580 2.705 1.00 67.38 98 GLY A C 1
ATOM 748 O O . GLY A 1 98 ? -7.938 10.965 2.382 1.00 67.38 98 GLY A O 1
ATOM 749 N N . GLN A 1 99 ? -9.641 11.291 3.818 1.00 73.81 99 GLN A N 1
ATOM 750 C CA . GLN A 1 99 ? -9.358 10.143 4.671 1.00 73.81 99 GLN A CA 1
ATOM 751 C C . GLN A 1 99 ? -10.295 8.992 4.324 1.00 73.81 99 GLN A C 1
ATOM 753 O O . GLN A 1 99 ? -11.514 9.134 4.325 1.00 73.81 99 GLN A O 1
ATOM 758 N N . HIS A 1 100 ? -9.689 7.854 4.003 1.00 84.12 100 HIS A N 1
ATOM 759 C CA . HIS A 1 100 ? -10.404 6.600 3.833 1.00 84.12 100 HIS A CA 1
ATOM 760 C C . HIS A 1 100 ? -10.775 6.047 5.213 1.00 84.12 100 HIS A C 1
ATOM 762 O O . HIS A 1 100 ? -9.998 6.219 6.146 1.00 84.12 100 HIS A O 1
ATOM 768 N N . SER A 1 101 ? -11.904 5.376 5.362 1.00 90.69 101 SER A N 1
ATOM 769 C CA . SER A 1 101 ? -12.257 4.624 6.568 1.00 90.69 101 SER A CA 1
ATOM 770 C C . SER A 1 101 ? -13.128 3.437 6.188 1.00 90.69 101 SER A C 1
ATOM 772 O O . SER A 1 101 ? -13.811 3.467 5.166 1.00 90.69 101 SER A O 1
ATOM 774 N N . TRP A 1 102 ? -13.102 2.385 7.001 1.00 94.06 102 TRP A N 1
ATOM 775 C CA . TRP A 1 102 ? -13.935 1.204 6.796 1.00 94.06 102 TRP A CA 1
ATOM 776 C C . TRP A 1 102 ? -14.924 1.070 7.942 1.00 94.06 102 TRP A C 1
ATOM 778 O O . TRP A 1 102 ? -14.554 1.175 9.111 1.00 94.06 102 TRP A O 1
ATOM 788 N N . ARG A 1 103 ? -16.178 0.792 7.599 1.00 94.62 103 ARG A N 1
ATOM 789 C CA . ARG A 1 103 ? -17.210 0.384 8.542 1.00 94.62 103 ARG A CA 1
ATOM 790 C C . ARG A 1 103 ? -17.272 -1.133 8.577 1.00 94.62 103 ARG A C 1
ATOM 792 O O . ARG A 1 103 ? -17.424 -1.786 7.544 1.00 94.62 103 ARG A O 1
ATOM 799 N N . ILE A 1 104 ? -17.171 -1.686 9.773 1.00 96.38 104 ILE A N 1
ATOM 800 C CA . ILE A 1 104 ? -17.217 -3.119 10.032 1.00 96.38 104 ILE A CA 1
ATOM 801 C C . ILE A 1 104 ? -18.486 -3.411 10.816 1.00 96.38 104 ILE A C 1
ATOM 803 O O . ILE A 1 104 ? -18.721 -2.824 11.868 1.00 96.38 104 ILE A O 1
ATOM 807 N N . LYS A 1 105 ? -19.298 -4.336 10.319 1.00 95.88 105 LYS A N 1
ATOM 808 C CA . LYS A 1 105 ? -20.469 -4.843 11.027 1.00 95.88 105 LYS A CA 1
ATOM 809 C C . LYS A 1 105 ? -20.065 -6.033 11.885 1.00 95.88 105 LYS A C 1
ATOM 811 O O . LYS A 1 105 ? -19.513 -7.002 11.362 1.00 95.88 105 LYS A O 1
ATOM 816 N N . LEU A 1 106 ? -20.331 -5.968 13.186 1.00 94.81 106 LEU A N 1
ATOM 817 C CA . LEU A 1 106 ? -19.966 -7.036 14.114 1.00 94.81 106 LEU A CA 1
ATOM 818 C C . LEU A 1 106 ? -20.847 -8.274 13.933 1.00 94.81 106 LEU A C 1
ATOM 820 O O . LEU A 1 106 ? -22.007 -8.188 13.515 1.00 94.81 106 LEU A O 1
ATOM 824 N N . VAL A 1 107 ? -20.295 -9.441 14.269 1.00 93.06 107 VAL A N 1
ATOM 825 C CA . VAL A 1 107 ? -21.083 -10.677 14.344 1.00 93.06 107 VAL A CA 1
ATOM 826 C C . VAL A 1 107 ? -22.108 -10.598 15.489 1.00 93.06 107 VAL A C 1
ATOM 828 O O . VAL A 1 107 ? -21.827 -9.978 16.518 1.00 93.06 107 VAL A O 1
ATOM 831 N N . PRO A 1 108 ? -23.299 -11.213 15.350 1.00 87.56 108 PRO A N 1
ATOM 832 C CA . PRO A 1 108 ? -24.302 -11.207 16.413 1.00 87.56 108 PRO A CA 1
ATOM 833 C C . PRO A 1 108 ? -23.761 -11.784 17.728 1.00 87.56 108 PRO A C 1
ATOM 835 O O . PRO A 1 108 ? -23.058 -12.791 17.719 1.00 87.56 108 PRO A O 1
ATOM 838 N N . GLY A 1 109 ? -24.131 -11.169 18.855 1.00 78.31 109 GLY A N 1
ATOM 839 C CA . GLY A 1 109 ? -23.741 -11.619 20.198 1.00 78.31 109 GLY A CA 1
ATOM 840 C C . GLY A 1 109 ? -22.482 -10.958 20.770 1.00 78.31 109 GLY A C 1
ATOM 841 O O . GLY A 1 109 ? -22.141 -11.232 21.917 1.00 78.31 109 GLY A O 1
ATOM 842 N N . GLN A 1 110 ? -21.822 -10.075 20.014 1.00 80.31 110 GLN A N 1
ATOM 843 C CA . GLN A 1 110 ? -20.733 -9.238 20.525 1.00 80.31 110 GLN A CA 1
ATOM 844 C C . GLN A 1 110 ? -21.269 -8.113 21.434 1.00 80.31 110 GLN A C 1
ATOM 846 O O . GLN A 1 110 ? -22.378 -7.620 21.202 1.00 80.31 110 GLN A O 1
ATOM 851 N N . PRO A 1 111 ? -20.519 -7.700 22.472 1.00 73.06 111 PRO A N 1
ATOM 852 C CA . PRO A 1 111 ? -20.949 -6.649 23.387 1.00 73.06 111 PRO A CA 1
ATOM 853 C C . PRO A 1 111 ? -20.964 -5.263 22.716 1.00 73.06 111 PRO A C 1
ATOM 855 O O . PRO A 1 111 ? -20.175 -4.975 21.818 1.00 73.06 111 PRO A O 1
ATOM 858 N N . GLY A 1 112 ? -21.825 -4.368 23.208 1.00 78.00 112 GLY A N 1
ATOM 859 C CA . GLY A 1 112 ? -21.812 -2.945 22.849 1.00 78.00 112 GLY A CA 1
ATOM 860 C C . GLY A 1 112 ? -22.438 -2.609 21.490 1.00 78.00 112 GLY A C 1
ATOM 861 O O . GLY A 1 112 ? -23.496 -3.126 21.131 1.00 78.00 112 GLY A O 1
ATOM 862 N N . ALA A 1 113 ? -21.817 -1.671 20.769 1.00 82.25 113 ALA A N 1
ATOM 863 C CA . ALA A 1 113 ? -22.309 -1.173 19.487 1.00 82.25 113 ALA A CA 1
ATOM 864 C C . ALA A 1 113 ? -22.236 -2.243 18.385 1.00 82.25 113 ALA A C 1
ATOM 866 O O . ALA A 1 113 ? -21.346 -3.087 18.381 1.00 82.25 113 ALA A O 1
ATOM 867 N N . ALA A 1 114 ? -23.147 -2.185 17.411 1.00 89.19 114 ALA A N 1
ATOM 868 C CA . ALA A 1 114 ? -23.207 -3.161 16.316 1.00 89.19 114 ALA A CA 1
ATOM 869 C C . ALA A 1 114 ? -22.114 -2.972 15.246 1.00 89.19 114 ALA A C 1
ATOM 871 O O . ALA A 1 114 ? -21.939 -3.846 14.392 1.00 89.19 114 ALA A O 1
ATOM 872 N N . HIS A 1 115 ? -21.402 -1.841 15.264 1.00 92.69 115 HIS A N 1
ATOM 873 C CA . HIS A 1 115 ? -20.403 -1.501 14.258 1.00 92.69 115 HIS A CA 1
ATOM 874 C C . HIS A 1 115 ? -19.079 -1.071 14.887 1.00 92.69 115 HIS A C 1
ATOM 876 O O . HIS A 1 115 ? -19.026 -0.574 16.013 1.00 92.69 115 HIS A O 1
ATOM 882 N N . ALA A 1 116 ? -18.016 -1.247 14.107 1.00 93.69 116 ALA A N 1
ATOM 883 C CA . ALA A 1 116 ? -16.692 -0.723 14.378 1.00 93.69 116 ALA A CA 1
ATOM 884 C C . ALA A 1 116 ? -16.183 0.106 13.194 1.00 93.69 116 ALA A C 1
ATOM 886 O O . ALA A 1 116 ? -16.487 -0.188 12.036 1.00 93.69 116 ALA A O 1
ATOM 887 N N . THR A 1 117 ? -15.383 1.125 13.487 1.00 94.00 117 THR A N 1
ATOM 888 C CA . THR A 1 117 ? -14.700 1.951 12.489 1.00 94.00 117 THR A CA 1
ATOM 889 C C . THR A 1 117 ? -13.220 1.602 12.460 1.00 94.00 117 THR A C 1
ATOM 891 O O . THR A 1 117 ? -12.555 1.608 13.497 1.00 94.00 117 THR A O 1
ATOM 894 N N . LEU A 1 118 ? -12.704 1.308 11.269 1.00 94.56 118 LEU A N 1
ATOM 895 C CA . LEU A 1 118 ? -11.298 1.019 11.018 1.00 94.56 118 LEU A CA 1
ATOM 896 C C . LEU A 1 118 ? -10.648 2.167 10.244 1.00 94.56 118 LEU A C 1
ATOM 898 O O . LEU A 1 118 ? -11.093 2.540 9.157 1.00 94.56 118 LEU A O 1
ATOM 902 N N . ASP A 1 119 ? -9.544 2.671 10.793 1.00 91.56 119 ASP A N 1
ATOM 903 C CA . ASP A 1 119 ? -8.766 3.755 10.206 1.00 91.56 119 ASP A CA 1
ATOM 904 C C . ASP A 1 119 ? -7.607 3.251 9.323 1.00 91.56 119 ASP A C 1
ATOM 906 O O . ASP A 1 119 ? -6.982 2.224 9.617 1.00 91.56 119 ASP A O 1
ATOM 910 N N . PRO A 1 120 ? -7.169 4.037 8.318 1.00 90.81 120 PRO A N 1
ATOM 911 C CA . PRO A 1 120 ? -6.039 3.685 7.455 1.00 90.81 120 PRO A CA 1
ATOM 912 C C . PRO A 1 120 ? -4.733 3.513 8.218 1.00 90.81 120 PRO A C 1
ATOM 914 O O . PRO A 1 120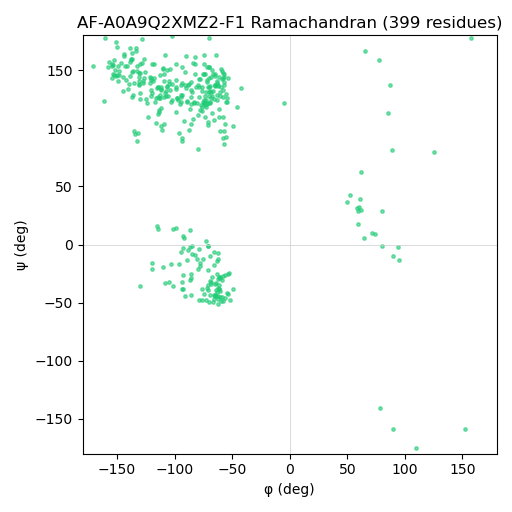 ? -3.845 2.795 7.769 1.00 90.81 120 PRO A O 1
ATOM 917 N N . LYS A 1 121 ? -4.576 4.201 9.355 1.00 92.19 121 LYS A N 1
ATOM 918 C CA . LYS A 1 121 ? -3.374 4.083 10.187 1.00 92.19 121 LYS A CA 1
ATOM 919 C C . LYS A 1 121 ? -3.250 2.681 10.771 1.00 92.19 121 LYS A C 1
ATOM 921 O O . LYS A 1 121 ? -2.164 2.111 10.712 1.00 92.19 121 LYS A O 1
ATOM 926 N N . VAL A 1 122 ? -4.354 2.137 11.274 1.00 94.44 122 VAL A N 1
ATOM 927 C CA . VAL A 1 122 ? -4.412 0.793 11.853 1.00 94.44 122 VAL A CA 1
ATOM 928 C C . VAL A 1 122 ? -4.242 -0.253 10.757 1.00 94.44 122 VAL A C 1
ATOM 930 O O . VAL A 1 122 ? -3.413 -1.151 10.888 1.00 94.44 122 VAL A O 1
ATOM 933 N N . LEU A 1 123 ? -4.903 -0.062 9.610 1.00 93.38 123 LEU A N 1
ATOM 934 C CA . LEU A 1 123 ? -4.740 -0.947 8.457 1.00 93.38 123 LEU A CA 1
ATOM 935 C C . LEU A 1 123 ? -3.279 -1.009 7.967 1.00 93.38 123 LEU A C 1
ATOM 937 O O . LEU A 1 123 ? -2.725 -2.088 7.757 1.00 93.38 123 LEU A O 1
ATOM 941 N N . ARG A 1 124 ? -2.611 0.147 7.856 1.00 92.06 124 ARG A N 1
ATOM 942 C CA . ARG A 1 124 ? -1.192 0.227 7.469 1.00 92.06 124 ARG A CA 1
ATOM 943 C C . ARG A 1 124 ? -0.253 -0.332 8.534 1.00 92.06 124 ARG A C 1
ATOM 945 O O . ARG A 1 124 ? 0.799 -0.860 8.171 1.00 92.06 124 ARG A O 1
ATOM 952 N N . ALA A 1 125 ? -0.598 -0.219 9.818 1.00 92.06 125 ALA A N 1
ATOM 953 C CA . ALA A 1 125 ? 0.158 -0.844 10.904 1.00 92.06 125 ALA A CA 1
ATOM 954 C C . ALA A 1 125 ? 0.129 -2.375 10.771 1.00 92.06 125 ALA A C 1
ATOM 956 O O . ALA A 1 125 ? 1.184 -3.006 10.835 1.00 92.06 125 ALA A O 1
ATOM 957 N N . ALA A 1 126 ? -1.034 -2.930 10.418 1.00 92.06 126 ALA A N 1
ATOM 958 C CA . ALA A 1 126 ? -1.213 -4.332 10.035 1.00 92.06 126 ALA A CA 1
ATOM 959 C C . ALA A 1 126 ? -0.651 -4.680 8.640 1.00 92.06 126 ALA A C 1
ATOM 961 O O . ALA A 1 126 ? -0.749 -5.820 8.197 1.00 92.06 126 ALA A O 1
ATOM 962 N N . ARG A 1 127 ? -0.018 -3.711 7.958 1.00 92.62 127 ARG A N 1
ATOM 963 C CA . ARG A 1 127 ? 0.614 -3.845 6.634 1.00 92.62 127 ARG A CA 1
ATOM 964 C C . ARG A 1 127 ? -0.346 -4.213 5.507 1.00 92.62 127 ARG A C 1
ATOM 966 O O . ARG A 1 127 ? 0.065 -4.788 4.502 1.00 92.62 127 ARG A O 1
ATOM 973 N N . PHE A 1 128 ? -1.593 -3.797 5.627 1.00 93.50 128 PHE A N 1
ATOM 974 C CA . PHE A 1 128 ? -2.548 -3.838 4.535 1.00 93.50 128 PHE A CA 1
ATOM 975 C C . PHE A 1 128 ? -2.750 -2.435 3.966 1.00 93.50 128 PHE A C 1
ATOM 977 O O . PHE A 1 128 ? -2.554 -1.419 4.640 1.00 93.50 128 PHE A O 1
ATOM 984 N N . ALA A 1 129 ? -3.082 -2.381 2.684 1.00 92.81 129 ALA A N 1
ATOM 985 C CA . ALA A 1 129 ? -3.353 -1.142 1.975 1.00 92.81 129 ALA A CA 1
ATOM 986 C C . ALA A 1 129 ? -4.851 -0.936 1.738 1.00 92.81 129 ALA A C 1
ATOM 988 O O . ALA A 1 129 ? -5.307 0.207 1.731 1.00 92.81 129 ALA A O 1
ATOM 989 N N . HIS A 1 130 ? -5.599 -2.027 1.565 1.00 92.94 130 HIS A N 1
ATOM 990 C CA . HIS A 1 130 ? -7.034 -1.999 1.315 1.00 92.94 130 HIS A CA 1
ATOM 991 C C . HIS A 1 130 ? -7.711 -3.292 1.777 1.00 92.94 130 HIS A C 1
ATOM 993 O O . HIS A 1 130 ? -7.073 -4.345 1.868 1.00 92.94 130 HIS A O 1
ATOM 999 N N . VAL A 1 131 ? -9.004 -3.179 2.071 1.00 93.69 131 VAL A N 1
ATOM 1000 C CA . VAL A 1 131 ? -9.890 -4.286 2.425 1.00 93.69 131 VAL A CA 1
ATOM 1001 C C . VAL A 1 131 ? -11.207 -4.082 1.690 1.00 93.69 131 VAL A C 1
ATOM 1003 O O . VAL A 1 131 ? -11.805 -3.012 1.805 1.00 93.69 131 VAL A O 1
ATOM 1006 N N . GLU A 1 132 ? -11.645 -5.096 0.953 1.00 92.00 132 GLU A N 1
ATOM 1007 C CA . GLU A 1 132 ? -12.901 -5.074 0.211 1.00 92.00 132 GLU A CA 1
ATOM 1008 C C . GLU A 1 132 ? -14.089 -5.418 1.122 1.00 92.00 132 GLU A C 1
ATOM 1010 O O . GLU A 1 132 ? -13.963 -6.042 2.184 1.00 92.00 132 GLU A O 1
ATOM 1015 N N . ARG A 1 133 ? -15.286 -5.047 0.664 1.00 92.62 133 ARG A N 1
ATOM 1016 C CA . ARG A 1 133 ? -16.548 -5.419 1.303 1.00 92.62 133 ARG A CA 1
ATOM 1017 C C . ARG A 1 133 ? -16.685 -6.940 1.427 1.00 92.62 133 ARG A C 1
ATOM 1019 O O . ARG A 1 133 ? -16.444 -7.681 0.482 1.00 92.62 133 ARG A O 1
ATOM 1026 N N . GLY A 1 134 ? -17.159 -7.391 2.584 1.00 93.31 134 GLY A N 1
ATOM 1027 C CA . GLY A 1 134 ? -17.389 -8.800 2.897 1.00 93.31 134 GLY A CA 1
ATOM 1028 C C . GLY A 1 134 ? -16.186 -9.510 3.516 1.00 93.31 134 GLY A C 1
ATOM 1029 O O . GLY A 1 134 ? -16.360 -10.609 4.038 1.00 93.31 134 GLY A O 1
ATOM 1030 N N . GLN A 1 135 ? -14.998 -8.895 3.542 1.00 94.25 135 GLN A N 1
ATOM 1031 C CA . GLN A 1 135 ? -13.855 -9.461 4.255 1.00 94.25 135 GLN A CA 1
ATOM 1032 C C . GLN A 1 135 ? -14.151 -9.536 5.757 1.00 94.25 135 GLN A C 1
ATOM 1034 O O . GLN A 1 135 ? -14.521 -8.540 6.385 1.00 94.25 135 GLN A O 1
ATOM 1039 N N . GLN A 1 136 ? -13.947 -10.716 6.341 1.00 95.25 136 GLN A N 1
ATOM 1040 C CA . GLN A 1 136 ? -13.996 -10.897 7.786 1.00 95.25 136 GLN A CA 1
ATOM 1041 C C . GLN A 1 136 ? -12.693 -10.409 8.424 1.00 95.25 136 GLN A C 1
ATOM 1043 O O . GLN A 1 136 ? -11.608 -10.733 7.935 1.00 95.25 136 GLN A O 1
ATOM 1048 N N . LEU A 1 137 ? -12.806 -9.673 9.525 1.00 96.38 137 LEU A N 1
ATOM 1049 C CA . LEU A 1 137 ? -11.685 -9.203 10.332 1.00 96.38 137 LEU A CA 1
ATOM 1050 C C . LEU A 1 137 ? -11.900 -9.598 11.794 1.00 96.38 137 LEU A C 1
ATOM 1052 O O . LEU A 1 137 ? -13.016 -9.502 12.307 1.00 96.38 137 LEU A O 1
ATOM 1056 N N . THR A 1 138 ? -10.818 -9.998 12.457 1.00 96.44 138 THR A N 1
ATOM 1057 C CA . THR A 1 138 ? -10.737 -10.097 13.924 1.00 96.44 138 THR A CA 1
ATOM 1058 C C . THR A 1 138 ? -9.766 -9.036 14.412 1.00 96.44 138 THR A C 1
ATOM 1060 O O . THR A 1 138 ? -8.700 -8.867 13.816 1.00 96.44 138 THR A O 1
ATOM 1063 N N . PHE A 1 139 ? -10.142 -8.279 15.437 1.00 96.44 139 PHE A N 1
ATOM 1064 C CA . PHE A 1 139 ? -9.435 -7.062 15.818 1.00 96.44 139 PHE A CA 1
ATOM 1065 C C . PHE A 1 139 ? -9.660 -6.687 17.283 1.00 96.44 139 PHE A C 1
ATOM 1067 O O . PHE A 1 139 ? -10.670 -7.055 17.875 1.00 96.44 139 PHE A O 1
ATOM 1074 N N . LEU A 1 140 ? -8.733 -5.913 17.841 1.00 95.19 140 LEU A N 1
ATOM 1075 C CA . LEU A 1 140 ? -8.922 -5.210 19.104 1.00 95.19 140 LEU A CA 1
ATOM 1076 C C . LEU A 1 140 ? -9.609 -3.872 18.840 1.00 95.19 140 LEU A C 1
ATOM 1078 O O . LEU A 1 140 ? -9.310 -3.187 17.854 1.00 95.19 140 LEU A O 1
ATOM 1082 N N . ALA A 1 141 ? -10.545 -3.503 19.707 1.00 92.75 141 ALA A N 1
ATOM 1083 C CA . ALA A 1 141 ? -11.240 -2.232 19.619 1.00 92.75 141 ALA A CA 1
ATOM 1084 C C . ALA A 1 141 ? -11.488 -1.607 20.988 1.00 92.75 141 ALA A C 1
ATOM 1086 O O . ALA A 1 141 ? -11.652 -2.293 21.997 1.00 92.75 141 ALA A O 1
ATOM 1087 N N . LEU A 1 142 ? -11.590 -0.282 20.978 1.00 89.62 142 LEU A N 1
ATOM 1088 C CA . LEU A 1 142 ? -12.044 0.518 22.105 1.00 89.62 142 LEU A CA 1
ATOM 1089 C C . LEU A 1 142 ? -13.443 1.048 21.832 1.00 89.62 142 LEU A C 1
ATOM 1091 O O . LEU A 1 142 ? -13.727 1.536 20.735 1.00 89.62 142 LEU A O 1
ATOM 1095 N N . LEU A 1 143 ? -14.315 0.966 22.833 1.00 82.50 143 LEU A N 1
ATOM 1096 C CA . LEU A 1 143 ? -15.637 1.568 22.747 1.00 82.50 143 LEU A CA 1
ATOM 1097 C C . LEU A 1 143 ? -15.485 3.087 22.853 1.00 82.50 143 LEU A C 1
ATOM 1099 O O . LEU A 1 143 ? -14.894 3.590 23.808 1.00 82.50 143 LEU A O 1
ATOM 1103 N N . ASN A 1 144 ? -16.002 3.806 21.863 1.00 74.88 144 ASN A N 1
ATOM 1104 C CA . ASN A 1 144 ? -16.178 5.252 21.928 1.00 74.88 144 ASN A CA 1
ATOM 1105 C C . ASN A 1 144 ? -17.663 5.571 22.206 1.00 74.88 144 ASN A C 1
ATOM 1107 O O . ASN A 1 144 ? -18.476 4.656 22.291 1.00 74.88 144 ASN A O 1
ATOM 1111 N N . GLU A 1 145 ? -18.041 6.849 22.323 1.00 67.38 145 GLU A N 1
ATOM 1112 C CA . GLU A 1 145 ? -19.402 7.275 22.712 1.00 67.38 145 GLU A CA 1
ATOM 1113 C C . GLU A 1 145 ? -20.538 6.667 21.856 1.00 67.38 145 GLU A C 1
ATOM 1115 O O . GLU A 1 145 ? -21.664 6.550 22.336 1.00 67.38 145 GLU A O 1
ATOM 1120 N N . VAL A 1 146 ? -20.267 6.281 20.599 1.00 72.38 146 VAL A N 1
ATOM 1121 C CA . VAL A 1 146 ? -21.298 5.847 19.631 1.00 72.38 146 VAL A CA 1
ATOM 1122 C C . VAL A 1 146 ? -20.987 4.513 18.941 1.00 72.38 146 VAL A C 1
ATOM 1124 O O . VAL A 1 146 ? -21.906 3.743 18.677 1.00 72.38 146 VAL A O 1
ATOM 1127 N N . ASP A 1 147 ? -19.718 4.224 18.649 1.00 83.31 147 ASP A N 1
ATOM 1128 C CA . ASP A 1 147 ? -19.288 3.035 17.901 1.00 83.31 147 ASP A CA 1
ATOM 1129 C C . ASP A 1 147 ? -17.950 2.508 18.447 1.00 83.31 147 ASP A C 1
ATOM 1131 O O . ASP A 1 147 ? -17.212 3.208 19.152 1.00 83.31 147 ASP A O 1
ATOM 1135 N N . TRP A 1 148 ? -17.609 1.270 18.089 1.00 90.00 148 TRP A N 1
ATOM 1136 C CA . TRP A 1 148 ? -16.279 0.721 18.344 1.00 90.00 148 TRP A CA 1
ATOM 1137 C C . TRP A 1 148 ? -15.238 1.372 17.426 1.00 90.00 148 TRP A C 1
ATOM 1139 O O . TRP A 1 148 ? -15.476 1.591 16.239 1.00 90.00 148 TRP A O 1
ATOM 1149 N N . THR A 1 149 ? -14.054 1.662 17.953 1.00 91.75 149 THR A N 1
ATOM 1150 C CA . THR A 1 149 ? -12.904 2.142 17.177 1.00 91.75 149 THR A CA 1
ATOM 1151 C C . THR A 1 149 ? -11.834 1.065 17.181 1.00 91.75 149 THR A C 1
ATOM 1153 O O . THR A 1 149 ? -11.329 0.700 18.242 1.00 91.75 149 THR A O 1
ATOM 1156 N N . VAL A 1 150 ? -11.500 0.543 16.002 1.00 94.50 150 VAL A N 1
ATOM 1157 C CA . VAL A 1 150 ? -10.485 -0.504 15.861 1.00 94.50 150 VAL A CA 1
ATOM 1158 C C . VAL A 1 150 ? -9.109 0.065 16.186 1.00 94.50 150 VAL A C 1
ATOM 1160 O O . VAL A 1 150 ? -8.731 1.107 15.652 1.00 94.50 150 VAL A O 1
ATOM 1163 N N . THR A 1 151 ? -8.350 -0.627 17.029 1.00 93.75 151 THR A N 1
ATOM 1164 C CA . THR A 1 151 ? -6.993 -0.235 17.430 1.00 93.75 151 THR A CA 1
ATOM 1165 C C . THR A 1 151 ? -5.921 -1.131 16.818 1.00 93.75 151 THR A C 1
ATOM 1167 O O . THR A 1 151 ? -4.862 -0.629 16.436 1.00 93.75 151 THR A O 1
ATOM 1170 N N . GLU A 1 152 ? -6.213 -2.420 16.626 1.00 95.44 152 GLU A N 1
ATOM 1171 C CA . GLU A 1 152 ? -5.293 -3.398 16.039 1.00 95.44 152 GLU A CA 1
ATOM 1172 C C . GLU A 1 152 ? -6.043 -4.495 15.274 1.00 95.44 152 GLU A C 1
ATOM 1174 O O . GLU A 1 152 ? -7.070 -4.979 15.733 1.00 95.44 152 GLU A O 1
ATOM 1179 N N . ILE A 1 153 ? -5.519 -4.928 14.122 1.00 95.88 153 ILE A N 1
ATOM 1180 C CA . ILE A 1 153 ? -6.053 -6.079 13.376 1.00 95.88 153 ILE A CA 1
ATOM 1181 C C . ILE A 1 153 ? -5.268 -7.329 13.775 1.00 95.88 153 ILE A C 1
ATOM 1183 O O . ILE A 1 153 ? -4.057 -7.385 13.574 1.00 95.88 153 ILE A O 1
ATOM 1187 N N . LEU A 1 154 ? -5.976 -8.341 14.272 1.00 94.69 154 LEU A N 1
ATOM 1188 C CA . LEU A 1 154 ? -5.414 -9.629 14.680 1.00 94.69 154 LEU A CA 1
ATOM 1189 C C . LEU A 1 154 ? -5.450 -10.654 13.540 1.00 94.69 154 LEU A C 1
ATOM 1191 O O . LEU A 1 154 ? -4.510 -11.428 13.369 1.00 94.69 154 LEU A O 1
ATOM 1195 N N . ALA A 1 155 ? -6.523 -10.657 12.743 1.00 93.75 155 ALA A N 1
ATOM 1196 C CA . ALA A 1 155 ? -6.663 -11.544 11.593 1.00 93.75 155 ALA A CA 1
ATOM 1197 C C . ALA A 1 155 ? -7.486 -10.903 10.458 1.00 93.75 155 ALA A C 1
ATOM 1199 O O . ALA A 1 155 ? -8.457 -10.192 10.739 1.00 93.75 155 ALA A O 1
ATOM 1200 N N . PRO A 1 156 ? -7.156 -11.194 9.184 1.00 91.12 156 PRO A N 1
ATOM 1201 C CA . PRO A 1 156 ? -6.050 -12.050 8.741 1.00 91.12 156 PRO A CA 1
ATOM 1202 C C . PRO A 1 156 ? -4.684 -11.359 8.897 1.00 91.12 156 PRO A C 1
ATOM 1204 O O . PRO A 1 156 ? -4.592 -10.135 8.902 1.00 91.12 156 PRO A O 1
ATOM 1207 N N . THR A 1 157 ? -3.611 -12.143 9.028 1.00 88.50 157 THR A N 1
ATOM 1208 C CA . THR A 1 157 ? -2.232 -11.627 9.116 1.00 88.50 157 THR A CA 1
ATOM 1209 C C . THR A 1 157 ? -1.533 -11.721 7.761 1.00 88.50 157 THR A C 1
ATOM 1211 O O . THR A 1 157 ? -1.868 -12.573 6.938 1.00 88.50 157 THR A O 1
ATOM 1214 N N . LEU A 1 158 ? -0.519 -10.888 7.512 1.00 83.62 158 LEU A N 1
ATOM 1215 C CA . LEU A 1 158 ? 0.225 -10.883 6.241 1.00 83.62 158 LEU A CA 1
ATOM 1216 C C . LEU A 1 158 ? 0.714 -12.266 5.774 1.00 83.62 158 LEU A C 1
ATOM 1218 O O . LEU A 1 158 ? 0.712 -12.540 4.574 1.00 83.62 158 LEU A O 1
ATOM 1222 N N . SER A 1 159 ? 1.163 -13.114 6.704 1.00 77.19 159 SER A N 1
ATOM 1223 C CA . SER A 1 159 ? 1.692 -14.450 6.400 1.00 77.19 159 SER A CA 1
ATOM 1224 C C . SER A 1 159 ? 0.611 -15.429 5.949 1.00 77.19 159 SER A C 1
ATOM 1226 O O . SER A 1 159 ? 0.925 -16.405 5.283 1.00 77.19 159 SER A O 1
ATOM 1228 N N . THR A 1 160 ? -0.650 -15.170 6.299 1.00 77.12 160 THR A N 1
ATOM 1229 C CA . THR A 1 160 ? -1.800 -16.006 5.912 1.00 77.12 160 THR A CA 1
ATOM 1230 C C . THR A 1 160 ? -2.420 -15.594 4.580 1.00 77.12 160 THR A C 1
ATOM 1232 O O . THR A 1 160 ? -3.234 -16.325 4.022 1.00 77.12 160 THR A O 1
ATOM 1235 N N . VAL A 1 161 ? -2.051 -14.413 4.077 1.00 78.69 161 VAL A N 1
ATOM 1236 C CA . VAL A 1 161 ? -2.699 -13.782 2.925 1.00 78.69 161 VAL A CA 1
ATOM 1237 C C . VAL A 1 161 ? -1.989 -14.123 1.610 1.00 78.69 161 VAL A C 1
ATOM 1239 O O . VAL A 1 161 ? -2.652 -14.270 0.596 1.00 78.69 161 VAL A O 1
ATOM 1242 N N . ILE A 1 162 ? -0.668 -14.313 1.583 1.00 75.25 162 ILE A N 1
ATOM 1243 C CA . ILE A 1 162 ? 0.040 -14.719 0.354 1.00 75.25 162 ILE A CA 1
ATOM 1244 C C . ILE A 1 162 ? 0.627 -16.109 0.559 1.00 75.25 162 ILE A C 1
ATOM 1246 O O . ILE A 1 162 ? 1.568 -16.281 1.330 1.00 75.25 162 ILE A O 1
ATOM 1250 N N . ASN A 1 163 ? 0.082 -17.079 -0.172 1.00 70.06 163 ASN A N 1
ATOM 1251 C CA . ASN A 1 163 ? 0.499 -18.480 -0.096 1.00 70.06 163 ASN A CA 1
ATOM 1252 C C . ASN A 1 163 ? 1.390 -18.912 -1.274 1.00 70.06 163 ASN A C 1
ATOM 1254 O O . ASN A 1 163 ? 2.076 -19.924 -1.168 1.00 70.06 163 ASN A O 1
ATOM 1258 N N . ASP A 1 164 ? 1.417 -18.143 -2.369 1.00 68.50 164 ASP A N 1
ATOM 1259 C CA . ASP A 1 164 ? 2.277 -18.388 -3.533 1.00 68.50 164 ASP A CA 1
ATOM 1260 C C . ASP A 1 164 ? 2.946 -17.079 -3.987 1.00 68.50 164 ASP A C 1
ATOM 1262 O O . ASP A 1 164 ? 2.330 -16.278 -4.686 1.00 68.50 164 ASP A O 1
ATOM 1266 N N . PRO A 1 165 ? 4.181 -16.795 -3.549 1.00 66.50 165 PRO A N 1
ATOM 1267 C CA . PRO A 1 165 ? 4.810 -15.500 -3.791 1.00 66.50 165 PRO A CA 1
ATOM 1268 C C . PRO A 1 165 ? 5.517 -15.366 -5.140 1.00 66.50 165 PRO A C 1
ATOM 1270 O O . PRO A 1 165 ? 5.960 -14.269 -5.480 1.00 66.50 165 PRO A O 1
ATOM 1273 N N . LEU A 1 166 ? 5.645 -16.460 -5.896 1.00 70.06 166 LEU A N 1
ATOM 1274 C CA . LEU A 1 166 ? 6.428 -16.495 -7.134 1.00 70.06 166 LEU A CA 1
ATOM 1275 C C . LEU A 1 166 ? 5.617 -16.108 -8.377 1.00 70.06 166 LEU A C 1
ATOM 1277 O O . LEU A 1 166 ? 6.189 -15.989 -9.462 1.00 70.06 166 LEU A O 1
ATOM 1281 N N . ILE A 1 167 ? 4.310 -15.884 -8.230 1.00 82.06 167 ILE A N 1
ATOM 1282 C CA . ILE A 1 167 ? 3.464 -15.369 -9.307 1.00 82.06 167 ILE A CA 1
ATOM 1283 C C . ILE A 1 167 ? 3.536 -13.840 -9.394 1.00 82.06 167 ILE A C 1
ATOM 1285 O O . ILE A 1 167 ? 3.867 -13.145 -8.431 1.00 82.06 167 ILE A O 1
ATOM 1289 N N . ALA A 1 168 ? 3.234 -13.313 -10.579 1.00 86.62 168 ALA A N 1
ATOM 1290 C CA . ALA A 1 168 ? 3.100 -11.880 -10.786 1.00 86.62 168 ALA A CA 1
ATOM 1291 C C . ALA A 1 168 ? 1.764 -11.389 -10.215 1.00 86.62 168 ALA A C 1
ATOM 1293 O O . ALA A 1 168 ? 0.716 -11.995 -10.439 1.00 86.62 168 ALA A O 1
ATOM 1294 N N . PHE A 1 169 ? 1.809 -10.269 -9.502 1.00 91.06 169 PHE A N 1
ATOM 1295 C CA . PHE A 1 169 ? 0.634 -9.619 -8.945 1.00 91.06 169 PHE A CA 1
ATOM 1296 C C . PHE A 1 169 ? 0.487 -8.203 -9.475 1.00 91.06 169 PHE A C 1
ATOM 1298 O O . PHE A 1 169 ? 1.470 -7.463 -9.558 1.00 91.06 169 PHE A O 1
ATOM 1305 N N . HIS A 1 170 ? -0.755 -7.795 -9.732 1.00 93.50 170 HIS A N 1
ATOM 1306 C CA . HIS A 1 170 ? -1.075 -6.397 -9.983 1.00 93.50 170 HIS A CA 1
ATOM 1307 C C . HIS A 1 170 ? -0.895 -5.580 -8.704 1.00 93.50 170 HIS A C 1
ATOM 1309 O O . HIS A 1 170 ? -1.484 -5.878 -7.661 1.00 93.50 170 HIS A O 1
ATOM 1315 N N . ALA A 1 171 ? -0.095 -4.526 -8.803 1.00 94.88 171 ALA A N 1
ATOM 1316 C CA . ALA A 1 171 ? 0.169 -3.590 -7.730 1.00 94.88 171 ALA A CA 1
ATOM 1317 C C . ALA A 1 171 ? -0.251 -2.179 -8.153 1.00 94.88 171 ALA A C 1
ATOM 1319 O O . ALA A 1 171 ? 0.159 -1.683 -9.201 1.00 94.88 171 ALA A O 1
ATOM 1320 N N . PHE A 1 172 ? -1.055 -1.522 -7.321 1.00 95.44 1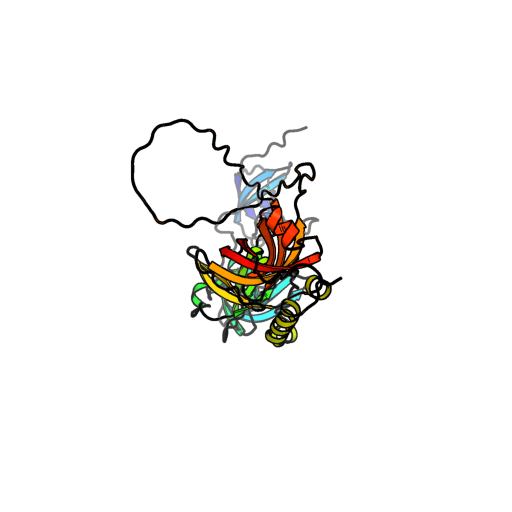72 PHE A N 1
ATOM 1321 C CA . PHE A 1 172 ? -1.628 -0.202 -7.587 1.00 95.44 172 PHE A CA 1
ATOM 1322 C C . PHE A 1 172 ? -0.964 0.866 -6.724 1.00 95.44 172 PHE A C 1
ATOM 1324 O O . PHE A 1 172 ? -0.805 0.674 -5.514 1.00 95.44 172 PHE A O 1
ATOM 1331 N N . SER A 1 173 ? -0.560 1.981 -7.334 1.00 94.31 173 SER A N 1
ATOM 1332 C CA . SER A 1 173 ? 0.140 3.046 -6.614 1.00 94.31 173 SER A CA 1
ATOM 1333 C C . SER A 1 173 ? -0.793 3.753 -5.632 1.00 94.31 173 SER A C 1
ATOM 1335 O O . SER A 1 173 ? -1.896 4.166 -5.984 1.00 94.31 173 SER A O 1
ATOM 1337 N N . LEU A 1 174 ? -0.336 3.945 -4.392 1.00 93.06 174 LEU A N 1
ATOM 1338 C CA . LEU A 1 174 ? -1.124 4.604 -3.339 1.00 93.06 174 LEU A CA 1
ATOM 1339 C C . LEU A 1 174 ? -0.875 6.106 -3.236 1.00 93.06 174 LEU A C 1
ATOM 1341 O O . LEU A 1 174 ? -1.490 6.782 -2.406 1.00 93.06 174 LEU A O 1
ATOM 1345 N N . ARG A 1 175 ? 0.050 6.629 -4.039 1.00 92.31 175 ARG A N 1
ATOM 1346 C CA . ARG A 1 175 ? 0.381 8.051 -4.086 1.00 92.31 175 ARG A CA 1
ATOM 1347 C C . ARG A 1 175 ? 0.921 8.436 -5.454 1.00 92.31 175 ARG A C 1
ATOM 1349 O O . ARG A 1 175 ? 1.472 7.597 -6.163 1.00 92.31 175 ARG A O 1
ATOM 1356 N N . ASP A 1 176 ? 0.838 9.720 -5.755 1.00 93.44 176 ASP A N 1
ATOM 1357 C CA . ASP A 1 176 ? 1.589 10.284 -6.864 1.00 93.44 176 ASP A CA 1
ATOM 1358 C C . ASP A 1 176 ? 3.083 10.264 -6.525 1.00 93.44 176 ASP A C 1
ATOM 1360 O O . ASP A 1 176 ? 3.485 10.412 -5.363 1.00 93.44 176 ASP A O 1
ATOM 1364 N N . TRP A 1 177 ? 3.910 10.029 -7.534 1.00 94.81 177 TRP A N 1
ATOM 1365 C CA . TRP A 1 177 ? 5.362 10.024 -7.401 1.00 94.81 177 TRP A CA 1
ATOM 1366 C C . TRP A 1 177 ? 5.998 10.444 -8.721 1.00 94.81 177 TRP A C 1
ATOM 1368 O O . TRP A 1 177 ? 5.500 10.081 -9.781 1.00 94.81 177 TRP A O 1
ATOM 1378 N N . SER A 1 178 ? 7.111 11.168 -8.657 1.00 90.25 178 SER A N 1
ATOM 1379 C CA . SER A 1 178 ? 7.943 11.515 -9.811 1.00 90.25 178 SER A CA 1
ATOM 1380 C C . SER A 1 178 ? 9.392 11.105 -9.559 1.00 90.25 178 SER A C 1
ATOM 1382 O O . SER A 1 178 ? 9.816 10.974 -8.410 1.00 90.25 178 SER A O 1
ATOM 1384 N N . SER A 1 179 ? 10.181 10.953 -10.621 1.00 81.06 179 SER A N 1
ATOM 1385 C CA . SER A 1 179 ? 11.610 10.624 -10.537 1.00 81.06 179 SER A CA 1
ATOM 1386 C C . SER A 1 179 ? 12.423 11.603 -9.687 1.00 81.06 179 SER A C 1
ATOM 1388 O O . SER A 1 179 ? 13.440 11.204 -9.118 1.00 81.06 179 SER A O 1
ATOM 1390 N N . ASP A 1 180 ? 11.955 12.848 -9.586 1.00 81.38 180 ASP A N 1
ATOM 1391 C CA . ASP A 1 180 ? 12.574 13.927 -8.811 1.00 81.38 180 ASP A CA 1
ATOM 1392 C C . ASP A 1 180 ? 12.226 13.886 -7.309 1.00 81.38 180 ASP A C 1
ATOM 1394 O O . ASP A 1 180 ? 12.808 14.624 -6.511 1.00 81.38 180 ASP A O 1
ATOM 1398 N N . ASP A 1 181 ? 11.291 13.027 -6.884 1.00 85.75 181 ASP A N 1
ATOM 1399 C CA . ASP A 1 181 ? 10.962 12.843 -5.469 1.00 85.75 181 ASP A CA 1
ATOM 1400 C C . ASP A 1 181 ? 12.117 12.131 -4.737 1.00 85.75 181 ASP A C 1
ATOM 1402 O O . ASP A 1 181 ? 12.551 11.038 -5.100 1.00 85.75 181 ASP A O 1
ATOM 1406 N N . SER A 1 182 ? 12.571 12.729 -3.631 1.00 87.56 182 SER A N 1
ATOM 1407 C CA . SER A 1 182 ? 13.623 12.205 -2.742 1.00 87.56 182 SER A CA 1
ATOM 1408 C C . SER A 1 182 ? 13.307 10.867 -2.045 1.00 87.56 182 SER A C 1
ATOM 1410 O O . SER A 1 182 ? 14.160 10.287 -1.363 1.00 87.56 182 SER A O 1
ATOM 1412 N N . SER A 1 183 ? 12.079 10.368 -2.172 1.00 90.19 183 SER A N 1
ATOM 1413 C CA . SER A 1 183 ? 11.631 9.117 -1.570 1.00 90.19 183 SER A CA 1
ATOM 1414 C C . SER A 1 183 ? 12.442 7.904 -2.046 1.00 90.19 183 SER A C 1
ATOM 1416 O O . SER A 1 183 ? 12.659 7.691 -3.234 1.00 90.19 183 SER A O 1
ATOM 1418 N N . LYS A 1 184 ? 12.831 7.020 -1.118 1.00 92.25 184 LYS A N 1
ATOM 1419 C CA . LYS A 1 184 ? 13.563 5.776 -1.449 1.00 92.25 184 LYS A CA 1
ATOM 1420 C C . LYS A 1 184 ? 12.665 4.652 -1.973 1.00 92.25 184 LYS A C 1
ATOM 1422 O O . LYS A 1 184 ? 13.144 3.703 -2.593 1.00 92.25 184 LYS A O 1
ATOM 1427 N N . SER A 1 185 ? 11.371 4.726 -1.684 1.00 92.75 185 SER A N 1
ATOM 1428 C CA . SER A 1 185 ? 10.381 3.738 -2.099 1.00 92.75 185 SER A CA 1
ATOM 1429 C C . SER A 1 185 ? 8.997 4.359 -2.199 1.00 92.75 185 SER A C 1
ATOM 1431 O O . SER A 1 185 ? 8.692 5.303 -1.470 1.00 92.75 185 SER A O 1
ATOM 1433 N N . VAL A 1 186 ? 8.148 3.774 -3.034 1.00 94.38 186 VAL A N 1
ATOM 1434 C CA . VAL A 1 186 ? 6.749 4.160 -3.224 1.00 94.38 186 VAL A CA 1
ATOM 1435 C C . VAL A 1 186 ? 5.842 3.045 -2.681 1.00 94.38 186 VAL A C 1
ATOM 1437 O O . VAL A 1 186 ? 6.146 1.872 -2.907 1.00 94.38 186 VAL A O 1
ATOM 1440 N N . PRO A 1 187 ? 4.772 3.370 -1.932 1.00 94.19 187 PRO A N 1
ATOM 1441 C CA . PRO A 1 187 ? 3.822 2.388 -1.423 1.00 94.19 187 PRO A CA 1
ATOM 1442 C C . PRO A 1 187 ? 2.809 1.958 -2.495 1.00 94.19 187 PRO A C 1
ATOM 1444 O O . PRO A 1 187 ? 2.240 2.795 -3.197 1.00 94.19 187 PRO A O 1
ATOM 1447 N N . PHE A 1 188 ? 2.546 0.656 -2.554 1.00 95.25 188 PHE A N 1
ATOM 1448 C CA . PHE A 1 188 ? 1.604 0.013 -3.464 1.00 95.25 188 PHE A CA 1
ATOM 1449 C C . PHE A 1 188 ? 0.659 -0.929 -2.707 1.00 95.25 188 PHE A C 1
ATOM 1451 O O . PHE A 1 188 ? 1.063 -1.555 -1.723 1.00 95.25 188 PHE A O 1
ATOM 1458 N N . ALA A 1 189 ? -0.579 -1.061 -3.185 1.00 94.69 189 ALA A N 1
ATOM 1459 C CA . ALA A 1 189 ? -1.478 -2.145 -2.791 1.00 94.69 189 ALA A CA 1
ATOM 1460 C C . ALA A 1 189 ? -1.372 -3.300 -3.779 1.00 94.69 189 ALA A C 1
ATOM 1462 O O . ALA A 1 189 ? -1.527 -3.086 -4.979 1.00 94.69 189 ALA A O 1
ATOM 1463 N N . VAL A 1 190 ? -1.152 -4.513 -3.279 1.00 93.69 190 VAL A N 1
ATOM 1464 C CA . VAL A 1 190 ? -1.095 -5.718 -4.110 1.00 93.69 190 VAL A CA 1
ATOM 1465 C C . VAL A 1 190 ? -2.454 -6.393 -4.125 1.00 93.69 190 VAL A C 1
ATOM 1467 O O . VAL A 1 190 ? -2.958 -6.798 -3.079 1.00 93.69 190 VAL A O 1
ATOM 1470 N N . ARG A 1 191 ? -3.029 -6.545 -5.316 1.00 91.25 191 ARG A N 1
ATOM 1471 C CA . ARG A 1 191 ? -4.257 -7.309 -5.511 1.00 91.25 191 ARG A CA 1
ATOM 1472 C C . ARG A 1 191 ? -3.912 -8.778 -5.702 1.00 91.25 191 ARG A C 1
ATOM 1474 O O . ARG A 1 191 ? -3.196 -9.140 -6.635 1.00 91.25 191 ARG A O 1
ATOM 1481 N N . LEU A 1 192 ? -4.449 -9.620 -4.829 1.00 86.19 192 LEU A N 1
ATOM 1482 C CA . LEU A 1 192 ? -4.218 -11.059 -4.855 1.00 86.19 192 LEU A CA 1
ATOM 1483 C C . LEU A 1 192 ? -5.425 -11.778 -5.471 1.00 86.19 192 LEU A C 1
ATOM 1485 O O . LEU A 1 192 ? -6.565 -11.432 -5.152 1.00 86.19 192 LEU A O 1
ATOM 1489 N N . PRO A 1 193 ? -5.215 -12.783 -6.337 1.00 82.56 193 PRO A N 1
ATOM 1490 C CA . PRO A 1 193 ? -6.314 -13.567 -6.887 1.00 82.56 193 PRO A CA 1
ATOM 1491 C C . PRO A 1 193 ? -7.141 -14.232 -5.778 1.00 82.56 193 PRO A C 1
ATOM 1493 O O . PRO A 1 193 ? -6.599 -14.940 -4.933 1.00 82.56 193 PRO A O 1
ATOM 1496 N N . GLY A 1 194 ? -8.459 -14.017 -5.795 1.00 81.75 194 GLY A N 1
ATOM 1497 C CA . GLY A 1 194 ? -9.396 -14.678 -4.880 1.00 81.75 194 GLY A CA 1
ATOM 1498 C C . GLY A 1 194 ? -9.378 -14.181 -3.430 1.00 81.75 194 GLY A C 1
ATOM 1499 O O . GLY A 1 194 ? -10.025 -14.802 -2.591 1.00 81.75 194 GLY A O 1
ATOM 1500 N N . LEU A 1 195 ? -8.672 -13.086 -3.125 1.00 87.38 195 LEU A N 1
ATOM 1501 C CA . LEU A 1 195 ? -8.614 -12.516 -1.778 1.00 87.38 195 LEU A CA 1
ATOM 1502 C C . LEU A 1 195 ? -9.099 -11.069 -1.757 1.00 87.38 195 LEU A C 1
ATOM 1504 O O . LEU A 1 195 ? -8.738 -10.261 -2.609 1.00 87.38 195 LEU A O 1
ATOM 1508 N N . SER A 1 196 ? -9.855 -10.750 -0.711 1.00 90.00 196 SER A N 1
ATOM 1509 C CA . SER A 1 196 ? -10.494 -9.450 -0.493 1.00 90.00 196 SER A CA 1
ATOM 1510 C C . SER A 1 196 ? -9.719 -8.545 0.472 1.00 90.00 196 SER A C 1
ATOM 1512 O O . SER A 1 196 ? -10.232 -7.532 0.939 1.00 90.00 196 SER A O 1
ATOM 1514 N N . ILE A 1 197 ? -8.461 -8.882 0.773 1.00 91.69 197 ILE A N 1
ATOM 1515 C CA . ILE A 1 197 ? -7.546 -8.048 1.557 1.00 91.69 197 ILE A CA 1
ATOM 1516 C C . ILE A 1 197 ? -6.210 -7.894 0.834 1.00 91.69 197 ILE A C 1
ATOM 1518 O O . ILE A 1 197 ? -5.638 -8.863 0.339 1.00 91.69 197 ILE A O 1
ATOM 1522 N N . TRP A 1 198 ? -5.746 -6.652 0.715 1.00 93.25 198 TRP A N 1
ATOM 1523 C CA . TRP A 1 198 ? -4.679 -6.283 -0.210 1.00 93.25 198 TRP A CA 1
ATOM 1524 C C . TRP A 1 198 ? -3.437 -5.844 0.578 1.00 93.25 198 TRP A C 1
ATOM 1526 O O . TRP A 1 198 ? -3.482 -4.817 1.272 1.00 93.25 198 TRP A O 1
ATOM 1536 N N . PRO A 1 199 ? -2.320 -6.591 0.510 1.00 93.31 199 PRO A N 1
ATOM 1537 C CA . PRO A 1 199 ? -1.086 -6.241 1.207 1.00 93.31 199 PRO A CA 1
ATOM 1538 C C . PRO A 1 199 ? -0.501 -4.899 0.769 1.00 93.31 199 PRO A C 1
ATOM 1540 O O . PRO A 1 199 ? -0.522 -4.537 -0.408 1.00 93.31 199 PRO A O 1
ATOM 1543 N N . LEU A 1 200 ? 0.082 -4.186 1.731 1.00 93.75 200 LEU A N 1
ATOM 1544 C CA . LEU A 1 200 ? 0.892 -3.000 1.493 1.00 93.75 200 LEU A CA 1
ATOM 1545 C C . LEU A 1 200 ? 2.336 -3.418 1.218 1.00 93.75 200 LEU A C 1
ATOM 1547 O O . LEU A 1 200 ? 3.029 -3.908 2.112 1.00 93.75 200 LEU A O 1
ATOM 1551 N N . VAL A 1 201 ? 2.821 -3.140 0.012 1.00 92.81 201 VAL A N 1
ATOM 1552 C CA . VAL A 1 201 ? 4.222 -3.356 -0.366 1.00 92.81 201 VAL A CA 1
ATOM 1553 C C . VAL A 1 201 ? 4.887 -2.041 -0.727 1.00 92.81 201 VAL A C 1
ATOM 1555 O O . VAL A 1 201 ? 4.238 -1.068 -1.102 1.00 92.81 201 VAL A O 1
ATOM 1558 N N . HIS A 1 202 ? 6.207 -2.005 -0.594 1.00 92.38 202 HIS A N 1
ATOM 1559 C CA . HIS A 1 202 ? 7.003 -0.858 -0.998 1.00 92.38 202 HIS A CA 1
ATOM 1560 C C . HIS A 1 202 ? 7.863 -1.264 -2.190 1.00 92.38 202 HIS A C 1
ATOM 1562 O O . HIS A 1 202 ? 8.557 -2.282 -2.157 1.00 92.38 202 HIS A O 1
ATOM 1568 N N . VAL A 1 203 ? 7.811 -0.466 -3.248 1.00 91.19 203 VAL A N 1
ATOM 1569 C CA . VAL A 1 203 ? 8.649 -0.632 -4.434 1.00 91.19 203 VAL A CA 1
ATOM 1570 C C . VAL A 1 203 ? 9.768 0.389 -4.349 1.00 91.19 203 VAL A C 1
ATOM 1572 O O . VAL A 1 203 ? 9.510 1.583 -4.200 1.00 91.19 203 VAL A O 1
ATOM 1575 N N . PHE A 1 204 ? 11.021 -0.058 -4.413 1.00 89.19 204 PHE A N 1
ATOM 1576 C CA . PHE A 1 204 ? 12.158 0.859 -4.398 1.00 89.19 204 PHE A CA 1
ATOM 1577 C C . PHE A 1 204 ? 12.154 1.745 -5.643 1.00 89.19 204 PHE A C 1
ATOM 1579 O O . PHE A 1 204 ? 11.981 1.254 -6.759 1.00 89.19 204 PHE A O 1
ATOM 1586 N N . THR A 1 205 ? 12.414 3.040 -5.465 1.00 88.44 205 THR A N 1
ATOM 1587 C CA . THR A 1 205 ? 12.460 3.997 -6.582 1.00 88.44 205 THR A CA 1
ATOM 1588 C C . THR A 1 205 ? 13.536 3.644 -7.600 1.00 88.44 205 THR A C 1
ATOM 1590 O O . THR A 1 205 ? 13.346 3.849 -8.793 1.00 88.44 205 THR A O 1
ATOM 1593 N N . THR A 1 206 ? 14.609 2.985 -7.163 1.00 82.56 206 THR A N 1
ATOM 1594 C CA . THR A 1 206 ? 15.645 2.447 -8.050 1.00 82.56 206 THR A CA 1
ATOM 1595 C C . THR A 1 206 ? 15.130 1.376 -9.015 1.00 82.56 206 THR A C 1
ATOM 1597 O O . THR A 1 206 ? 15.679 1.255 -10.105 1.00 82.56 206 THR A O 1
ATOM 1600 N N . LEU A 1 207 ? 14.100 0.596 -8.660 1.00 81.88 207 LEU A N 1
ATOM 1601 C CA . LEU A 1 207 ? 13.491 -0.382 -9.573 1.00 81.88 207 LEU A CA 1
ATOM 1602 C C . LEU A 1 207 ? 12.629 0.323 -10.628 1.00 81.88 207 LEU A C 1
ATOM 1604 O O . LEU A 1 207 ? 12.734 0.003 -11.809 1.00 81.88 207 LEU A O 1
ATOM 1608 N N . LEU A 1 208 ? 11.849 1.328 -10.214 1.00 85.56 208 LEU A N 1
ATOM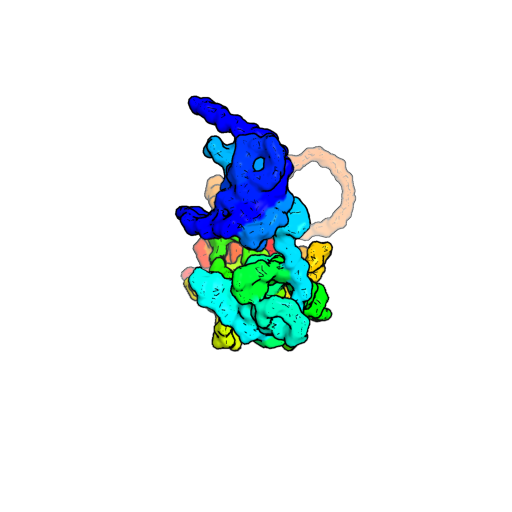 1609 C CA . LEU A 1 208 ? 11.020 2.147 -11.109 1.00 85.56 208 LEU A CA 1
ATOM 1610 C C . LEU A 1 208 ? 11.885 2.914 -12.122 1.00 85.56 208 LEU A C 1
ATOM 1612 O O . LEU A 1 208 ? 11.649 2.851 -13.327 1.00 85.56 208 LEU A O 1
ATOM 1616 N N . GLN A 1 209 ? 12.956 3.554 -11.642 1.00 79.88 209 GLN A N 1
ATOM 1617 C CA . GLN A 1 209 ? 13.914 4.284 -12.477 1.00 79.88 209 GLN A CA 1
ATOM 1618 C C . GLN A 1 209 ? 14.618 3.371 -13.492 1.00 79.88 209 GLN A C 1
ATOM 1620 O O . GLN A 1 209 ? 14.816 3.767 -14.637 1.00 79.88 209 GLN A O 1
ATOM 1625 N N . ARG A 1 210 ? 14.957 2.127 -13.117 1.00 74.06 210 ARG A N 1
ATOM 1626 C CA . ARG A 1 210 ? 15.554 1.142 -14.045 1.00 74.06 210 ARG A CA 1
ATOM 1627 C C . ARG A 1 210 ? 14.629 0.755 -15.198 1.00 74.06 210 ARG A C 1
ATOM 1629 O O . ARG A 1 210 ? 15.121 0.342 -16.242 1.00 74.06 210 ARG A O 1
ATOM 1636 N N . GLN A 1 211 ? 13.318 0.872 -15.013 1.00 75.81 211 GLN A N 1
ATOM 1637 C CA . GLN A 1 211 ? 12.324 0.671 -16.069 1.00 75.81 211 GLN A CA 1
ATOM 1638 C C . GLN A 1 211 ? 11.953 1.971 -16.791 1.00 75.81 211 GLN A C 1
ATOM 1640 O O . GLN A 1 211 ? 11.034 1.969 -17.606 1.00 75.81 211 GLN A O 1
ATOM 1645 N N . SER A 1 212 ? 12.662 3.068 -16.504 1.00 74.25 212 SER A N 1
ATOM 1646 C CA . SER A 1 212 ? 12.406 4.388 -17.084 1.00 74.25 212 SER A CA 1
ATOM 1647 C C . SER A 1 212 ? 10.988 4.894 -16.814 1.00 74.25 212 SER A C 1
ATOM 1649 O O . SER A 1 212 ? 10.431 5.612 -17.635 1.00 74.25 212 SER A O 1
ATOM 1651 N N . ILE A 1 213 ? 10.404 4.515 -15.673 1.00 82.69 213 ILE A N 1
ATOM 1652 C CA . ILE A 1 213 ? 9.110 5.030 -15.222 1.00 82.69 213 ILE A CA 1
ATOM 1653 C C . ILE A 1 213 ? 9.357 6.409 -14.591 1.00 82.69 213 ILE A C 1
ATOM 1655 O O . ILE A 1 213 ? 9.989 6.464 -13.530 1.00 82.69 213 ILE A O 1
ATOM 1659 N N . PRO A 1 214 ? 8.893 7.514 -15.207 1.00 79.88 214 PRO A N 1
ATOM 1660 C CA . PRO A 1 214 ? 9.192 8.860 -14.725 1.00 79.88 214 PRO A CA 1
ATOM 1661 C C . PRO A 1 214 ? 8.198 9.327 -13.668 1.00 79.88 214 PRO A C 1
ATOM 1663 O O . PRO A 1 214 ? 8.565 10.085 -12.772 1.00 79.88 214 PRO A O 1
ATOM 1666 N N . SER A 1 215 ? 6.949 8.861 -13.743 1.00 90.50 215 SER A N 1
ATOM 1667 C CA . SER A 1 215 ? 5.923 9.198 -12.769 1.00 90.50 215 SER A CA 1
ATOM 1668 C C . SER A 1 215 ? 4.928 8.064 -12.527 1.00 90.50 215 SER A C 1
ATOM 1670 O O . SER A 1 215 ? 4.718 7.182 -13.364 1.00 90.50 215 SER A O 1
ATOM 1672 N N . LEU A 1 216 ? 4.311 8.102 -11.351 1.00 93.44 216 LEU A N 1
ATOM 1673 C CA . LEU A 1 216 ? 3.185 7.270 -10.960 1.00 93.44 216 LEU A CA 1
ATOM 1674 C C . LEU A 1 216 ? 2.016 8.169 -10.583 1.00 93.44 216 LEU A C 1
ATOM 1676 O O . LEU A 1 216 ? 2.220 9.207 -9.950 1.00 93.44 216 LEU A O 1
ATOM 1680 N N . VAL A 1 217 ? 0.810 7.716 -10.907 1.00 93.44 217 VAL A N 1
ATOM 1681 C CA . VAL A 1 217 ? -0.437 8.342 -10.469 1.00 93.44 217 VAL A CA 1
ATOM 1682 C C . VAL A 1 217 ? -1.068 7.496 -9.375 1.00 93.44 217 VAL A C 1
ATOM 1684 O O . VAL A 1 217 ? -1.090 6.266 -9.450 1.00 93.44 217 VAL A O 1
ATOM 1687 N N . ARG A 1 218 ? -1.585 8.147 -8.338 1.00 92.44 218 ARG A N 1
ATOM 1688 C CA . ARG A 1 218 ? -2.370 7.490 -7.300 1.00 92.44 218 ARG A CA 1
ATOM 1689 C C . ARG A 1 218 ? -3.613 6.849 -7.913 1.00 92.44 218 ARG A C 1
ATOM 1691 O O . ARG A 1 218 ? -4.387 7.509 -8.598 1.00 92.44 218 ARG A O 1
ATOM 1698 N N . VAL A 1 219 ? -3.848 5.586 -7.576 1.00 91.19 219 VAL A N 1
ATOM 1699 C CA . VAL A 1 219 ? -5.076 4.875 -7.933 1.00 91.19 219 VAL A CA 1
ATOM 1700 C C . VAL A 1 219 ? -6.036 4.882 -6.751 1.00 91.19 219 VAL A C 1
ATOM 1702 O O . VAL A 1 219 ? -5.644 4.615 -5.611 1.00 91.19 219 VAL A O 1
ATOM 1705 N N . ASP A 1 220 ? -7.299 5.194 -7.030 1.00 87.88 220 ASP A N 1
ATOM 1706 C CA . ASP A 1 220 ? -8.380 4.973 -6.080 1.00 87.88 220 ASP A CA 1
ATOM 1707 C C . ASP A 1 220 ? -8.769 3.491 -6.089 1.00 87.88 220 ASP A C 1
ATOM 1709 O O . ASP A 1 220 ? -9.209 2.954 -7.104 1.00 87.88 220 ASP A O 1
ATOM 1713 N N . LEU A 1 221 ? -8.562 2.822 -4.957 1.00 87.94 221 LEU A N 1
ATOM 1714 C CA . LEU A 1 221 ? -8.838 1.394 -4.813 1.00 87.94 221 LEU A CA 1
ATOM 1715 C C . LEU A 1 221 ? -10.331 1.110 -4.618 1.00 87.94 221 LEU A C 1
ATOM 1717 O O . LEU A 1 221 ? -10.745 -0.029 -4.799 1.00 87.94 221 LEU A O 1
ATOM 1721 N N . GLY A 1 222 ? -11.128 2.129 -4.275 1.00 80.88 222 GLY A N 1
ATOM 1722 C CA . GLY A 1 222 ? -12.582 2.021 -4.191 1.00 80.88 222 GLY A CA 1
ATOM 1723 C C . GLY A 1 222 ? -13.283 2.122 -5.549 1.00 80.88 222 GLY A C 1
ATOM 1724 O O . GLY A 1 222 ? -14.466 1.806 -5.634 1.00 80.88 222 GLY A O 1
ATOM 1725 N N . ASP A 1 223 ? -12.580 2.536 -6.615 1.00 83.62 223 ASP A N 1
ATOM 1726 C CA . ASP A 1 223 ? -13.133 2.676 -7.967 1.00 83.62 223 ASP A CA 1
ATOM 1727 C C . ASP A 1 223 ? -12.938 1.385 -8.792 1.00 83.62 223 ASP A C 1
ATOM 1729 O O . ASP A 1 223 ? -11.837 1.121 -9.296 1.00 83.62 223 ASP A O 1
ATOM 1733 N N . PRO A 1 224 ? -14.001 0.591 -9.037 1.00 84.06 224 PRO A N 1
ATOM 1734 C CA . PRO A 1 224 ? -13.896 -0.642 -9.813 1.00 84.06 224 PRO A CA 1
ATOM 1735 C C . PRO A 1 224 ? -13.426 -0.399 -11.252 1.00 84.06 224 PRO A C 1
ATOM 1737 O O . PRO A 1 224 ? -12.791 -1.270 -11.851 1.00 84.06 224 PRO A O 1
ATOM 1740 N N . SER A 1 225 ? -13.711 0.780 -11.818 1.00 85.31 225 SER A N 1
ATOM 1741 C CA . SER A 1 225 ? -13.329 1.118 -13.188 1.00 85.31 225 SER A CA 1
ATOM 1742 C C . SER A 1 225 ? -11.818 1.332 -13.311 1.00 85.31 225 SER A C 1
ATOM 1744 O O . SER A 1 225 ? -11.202 0.862 -14.272 1.00 85.31 225 SER A O 1
ATOM 1746 N N . ALA A 1 226 ? -11.186 1.964 -12.318 1.00 81.88 226 ALA A N 1
ATOM 1747 C CA . ALA A 1 226 ? -9.736 2.106 -12.252 1.00 81.88 226 ALA A CA 1
ATOM 1748 C C . ALA A 1 226 ? -9.044 0.742 -12.108 1.00 81.88 226 ALA A C 1
ATOM 1750 O O . ALA A 1 226 ? -8.038 0.491 -12.771 1.00 81.88 226 ALA A O 1
ATOM 1751 N N . LEU A 1 227 ? -9.621 -0.164 -11.314 1.00 86.00 227 LEU A N 1
ATOM 1752 C CA . LEU A 1 227 ? -9.090 -1.514 -11.113 1.00 86.00 227 LEU A CA 1
ATOM 1753 C C . LEU A 1 227 ? -9.248 -2.418 -12.341 1.00 86.00 227 LEU A C 1
ATOM 1755 O O . LEU A 1 227 ? -8.387 -3.260 -12.598 1.00 86.00 227 LEU A O 1
ATOM 1759 N N . SER A 1 228 ? -10.338 -2.260 -13.099 1.00 86.44 228 SER A N 1
ATOM 1760 C CA . SER A 1 228 ? -10.593 -3.040 -14.319 1.00 86.44 228 SER A CA 1
ATOM 1761 C C . SER A 1 228 ? -9.606 -2.730 -15.450 1.00 86.44 228 SER A C 1
ATOM 1763 O O . SER A 1 228 ? -9.288 -3.614 -16.239 1.00 86.44 228 SER A O 1
ATOM 1765 N N . ARG A 1 229 ? -9.055 -1.510 -15.473 1.00 84.19 229 ARG A N 1
ATOM 1766 C CA . ARG A 1 229 ? -8.092 -1.026 -16.476 1.00 84.19 229 ARG A CA 1
ATOM 1767 C C . ARG A 1 229 ? -6.634 -1.360 -16.149 1.00 84.19 229 ARG A C 1
ATOM 1769 O O . ARG A 1 229 ? -5.730 -0.811 -16.766 1.00 84.19 229 ARG A O 1
ATOM 1776 N N . ALA A 1 230 ? -6.379 -2.234 -15.173 1.00 85.75 230 ALA A N 1
ATOM 1777 C CA . ALA A 1 230 ? -5.020 -2.626 -14.784 1.00 85.75 230 ALA A CA 1
ATOM 1778 C C . ALA A 1 230 ? -4.181 -3.091 -15.985 1.00 85.75 230 ALA A C 1
ATOM 1780 O O . ALA A 1 230 ? -3.070 -2.603 -16.187 1.00 85.75 230 ALA A O 1
ATOM 1781 N N . GLN A 1 231 ? -4.758 -3.969 -16.809 1.00 86.06 231 GLN A N 1
ATOM 1782 C CA . GLN A 1 231 ? -4.112 -4.485 -18.011 1.00 86.06 231 GLN A CA 1
ATOM 1783 C C . GLN A 1 231 ? -3.861 -3.371 -19.036 1.00 86.06 231 GLN A C 1
ATOM 1785 O O . GLN A 1 231 ? -2.747 -3.246 -19.534 1.00 86.06 231 GLN A O 1
ATOM 1790 N N . ASP A 1 232 ? -4.847 -2.500 -19.269 1.00 86.12 232 ASP A N 1
ATOM 1791 C CA . ASP A 1 232 ? -4.718 -1.363 -20.186 1.00 86.12 232 ASP A CA 1
ATOM 1792 C C . ASP A 1 232 ? -3.603 -0.397 -19.748 1.00 86.12 232 ASP A C 1
ATOM 1794 O O . ASP A 1 232 ? -2.834 0.082 -20.582 1.00 86.12 232 ASP A O 1
ATOM 1798 N N . TYR A 1 233 ? -3.466 -0.132 -18.438 1.00 85.88 233 TYR A N 1
ATOM 1799 C CA . TYR A 1 233 ? -2.362 0.673 -17.901 1.00 85.88 233 TYR A CA 1
ATOM 1800 C C . TYR A 1 233 ? -1.007 0.041 -18.215 1.00 85.88 233 TYR A C 1
ATOM 1802 O O . TYR A 1 233 ? -0.082 0.740 -18.636 1.00 85.88 233 TYR A O 1
ATOM 1810 N N . ILE A 1 234 ? -0.890 -1.272 -18.012 1.00 89.94 234 ILE A N 1
ATOM 1811 C CA . ILE A 1 234 ? 0.344 -2.019 -18.253 1.00 89.94 234 ILE A CA 1
ATOM 1812 C C . ILE A 1 234 ? 0.684 -2.029 -19.747 1.00 89.94 234 ILE A C 1
ATOM 1814 O O . ILE A 1 234 ? 1.827 -1.747 -20.107 1.00 89.94 234 ILE A O 1
ATOM 1818 N N . GLU A 1 235 ? -0.286 -2.310 -20.615 1.00 88.56 235 GLU A N 1
ATOM 1819 C CA . GLU A 1 235 ? -0.106 -2.364 -22.070 1.00 88.56 235 GLU A CA 1
ATOM 1820 C C . GLU A 1 235 ? 0.230 -0.991 -22.658 1.00 88.56 235 GLU A C 1
ATOM 1822 O O . GLU A 1 235 ? 1.165 -0.863 -23.452 1.00 88.56 235 GLU A O 1
ATOM 1827 N N . HIS A 1 236 ? -0.460 0.064 -22.221 1.00 88.31 236 HIS A N 1
ATOM 1828 C CA . HIS A 1 236 ? -0.139 1.428 -22.629 1.00 88.31 236 HIS A CA 1
ATOM 1829 C C . HIS A 1 236 ? 1.291 1.808 -22.224 1.00 88.31 236 HIS A C 1
ATOM 1831 O O . HIS A 1 236 ? 2.080 2.260 -23.059 1.00 88.31 236 HIS A O 1
ATOM 1837 N N . ALA A 1 237 ? 1.659 1.559 -20.964 1.00 89.00 237 ALA A N 1
ATOM 1838 C CA . ALA A 1 237 ? 3.006 1.823 -20.477 1.00 89.00 237 ALA A CA 1
ATOM 1839 C C . ALA A 1 237 ? 4.061 0.994 -21.222 1.00 89.00 237 ALA A C 1
ATOM 1841 O O . ALA A 1 237 ? 5.134 1.505 -21.534 1.00 89.00 237 ALA A O 1
ATOM 1842 N N . GLN A 1 238 ? 3.767 -0.263 -21.563 1.00 85.62 238 GLN A N 1
ATOM 1843 C CA . GLN A 1 238 ? 4.641 -1.093 -22.392 1.00 85.62 238 GLN A CA 1
ATOM 1844 C C . GLN A 1 238 ? 4.912 -0.458 -23.752 1.00 85.62 238 GLN A C 1
ATOM 1846 O O . GLN A 1 238 ? 6.073 -0.368 -24.156 1.00 85.62 238 GLN A O 1
ATOM 1851 N N . THR A 1 239 ? 3.867 -0.004 -24.440 1.00 85.44 239 THR A N 1
ATOM 1852 C CA . THR A 1 239 ? 3.977 0.632 -25.756 1.00 85.44 239 THR A CA 1
ATOM 1853 C C . THR A 1 239 ? 4.796 1.918 -25.679 1.00 85.44 239 THR A C 1
ATOM 1855 O O . THR A 1 239 ? 5.794 2.053 -26.389 1.00 85.44 239 THR A O 1
ATOM 1858 N N . VAL A 1 240 ? 4.467 2.826 -24.754 1.00 84.38 240 VAL A N 1
ATOM 1859 C CA . VAL A 1 240 ? 5.190 4.101 -24.593 1.00 84.38 240 VAL A CA 1
ATOM 1860 C C . VAL A 1 240 ? 6.654 3.867 -24.209 1.00 84.38 240 VAL A C 1
ATOM 1862 O O . VAL A 1 240 ? 7.565 4.444 -24.806 1.00 84.38 240 VAL A O 1
ATOM 1865 N N . LEU A 1 241 ? 6.931 2.957 -23.272 1.00 78.81 241 LEU A N 1
ATOM 1866 C CA . LEU A 1 241 ? 8.305 2.684 -22.851 1.00 78.81 241 LEU A CA 1
ATOM 1867 C C . LEU A 1 241 ? 9.133 1.984 -23.938 1.00 78.81 241 LEU A C 1
ATOM 1869 O O . LEU A 1 241 ? 10.342 2.231 -24.025 1.00 78.81 241 LEU A O 1
ATOM 1873 N N . ARG A 1 242 ? 8.526 1.157 -24.800 1.00 73.88 242 ARG A N 1
ATOM 1874 C CA . ARG A 1 242 ? 9.223 0.495 -25.919 1.00 73.88 242 ARG A CA 1
ATOM 1875 C C . ARG A 1 242 ? 9.430 1.426 -27.107 1.00 73.88 242 ARG A C 1
ATOM 1877 O O . ARG A 1 242 ? 10.546 1.535 -27.612 1.00 73.88 242 ARG A O 1
ATOM 1884 N N . GLU A 1 243 ? 8.395 2.132 -27.531 1.00 75.56 243 GLU A N 1
ATOM 1885 C CA . GLU A 1 243 ? 8.346 2.773 -28.850 1.00 75.56 243 GLU A CA 1
ATOM 1886 C C . GLU A 1 243 ? 8.177 4.291 -28.774 1.00 75.56 243 GLU A C 1
ATOM 1888 O O . GLU A 1 243 ? 8.630 4.979 -29.682 1.00 75.56 243 GLU A O 1
ATOM 1893 N N . GLY A 1 244 ? 7.680 4.816 -27.653 1.00 70.12 244 GLY A N 1
ATOM 1894 C CA . GLY A 1 244 ? 7.434 6.242 -27.460 1.00 70.12 244 GLY A CA 1
ATOM 1895 C C . GLY A 1 244 ? 8.675 7.127 -27.614 1.00 70.12 244 GLY A C 1
ATOM 1896 O O . GLY A 1 244 ? 9.820 6.725 -27.317 1.00 70.12 244 GLY A O 1
ATOM 1897 N N . SER A 1 245 ? 8.404 8.344 -28.080 1.00 72.94 245 SER A N 1
ATOM 1898 C CA . SER A 1 245 ? 9.303 9.494 -28.125 1.00 72.94 245 SER A CA 1
ATOM 1899 C C . SER A 1 245 ? 9.694 9.958 -26.712 1.00 72.94 245 SER A C 1
ATOM 1901 O O . SER A 1 245 ? 9.025 9.602 -25.741 1.00 72.94 245 SER A O 1
ATOM 1903 N N . PRO A 1 246 ? 10.766 10.761 -26.558 1.00 70.38 246 PRO A N 1
ATOM 1904 C CA . PRO A 1 246 ? 11.158 11.300 -25.253 1.00 70.38 246 PRO A CA 1
ATOM 1905 C C . PRO A 1 246 ? 10.017 12.031 -24.533 1.00 70.38 246 PRO A C 1
ATOM 1907 O O . PRO A 1 246 ? 9.776 11.782 -23.361 1.00 70.38 246 PRO A O 1
ATOM 1910 N N . GLN A 1 247 ? 9.248 12.842 -25.264 1.00 74.00 247 GLN A N 1
ATOM 1911 C CA . GLN A 1 247 ? 8.128 13.609 -24.709 1.00 74.00 247 GLN A CA 1
ATOM 1912 C C . GLN A 1 247 ? 7.001 12.705 -24.195 1.00 74.00 247 GLN A C 1
ATOM 1914 O O . GLN A 1 247 ? 6.477 12.931 -23.109 1.00 74.00 247 GLN A O 1
ATOM 1919 N N . GLU A 1 248 ? 6.641 11.660 -24.946 1.00 78.56 248 GLU A N 1
ATOM 1920 C CA . GLU A 1 248 ? 5.606 10.705 -24.522 1.00 78.56 248 GLU A CA 1
ATOM 1921 C C . GLU A 1 248 ? 6.014 9.938 -23.264 1.00 78.56 248 GLU A C 1
ATOM 1923 O O . GLU A 1 248 ? 5.169 9.622 -22.431 1.00 78.56 248 GLU A O 1
ATOM 1928 N N . ILE A 1 249 ? 7.308 9.660 -23.106 1.00 76.62 249 ILE A N 1
ATOM 1929 C CA . ILE A 1 249 ? 7.835 8.999 -21.913 1.00 76.62 249 ILE A CA 1
ATOM 1930 C C . ILE A 1 249 ? 7.829 9.956 -20.740 1.00 76.62 249 ILE A C 1
ATOM 1932 O O . ILE A 1 249 ? 7.339 9.575 -19.690 1.00 76.62 249 ILE A O 1
ATOM 1936 N N . ASP A 1 250 ? 8.315 11.184 -20.908 1.00 74.56 250 ASP A N 1
ATOM 1937 C CA . ASP A 1 250 ? 8.328 12.181 -19.834 1.00 74.56 250 ASP A CA 1
ATOM 1938 C C . ASP A 1 250 ? 6.908 12.474 -19.320 1.00 74.56 250 ASP A C 1
ATOM 1940 O O . ASP A 1 250 ? 6.710 12.746 -18.135 1.00 74.56 250 ASP A O 1
ATOM 1944 N N . CYS A 1 251 ? 5.901 12.355 -20.191 1.00 82.31 251 CYS A N 1
ATOM 1945 C CA . CYS A 1 251 ? 4.485 12.460 -19.841 1.00 82.31 251 CYS A CA 1
ATOM 1946 C C . CYS A 1 251 ? 3.839 11.140 -19.375 1.00 82.31 251 CYS A C 1
ATOM 1948 O O . CYS A 1 251 ? 2.659 11.144 -19.017 1.00 82.31 251 CYS A O 1
ATOM 1950 N N . LEU A 1 252 ? 4.562 10.016 -19.364 1.00 85.62 252 LEU A N 1
ATOM 1951 C CA . LEU A 1 252 ? 4.021 8.728 -18.942 1.00 85.62 252 LEU A CA 1
ATOM 1952 C C . LEU A 1 252 ? 3.758 8.729 -17.433 1.00 85.62 252 LEU A C 1
ATOM 1954 O O . LEU A 1 252 ? 4.670 8.887 -16.614 1.00 85.62 252 LEU A O 1
ATOM 1958 N N . SER A 1 253 ? 2.504 8.469 -17.071 1.00 88.44 253 SER A N 1
ATOM 1959 C CA . SER A 1 253 ? 2.081 8.274 -15.689 1.00 88.44 253 SER A CA 1
ATOM 1960 C C . SER A 1 253 ? 1.377 6.937 -15.532 1.00 88.44 253 SER A C 1
ATOM 1962 O O . SER A 1 253 ? 0.437 6.625 -16.263 1.00 88.44 253 SER A O 1
ATOM 1964 N N . ILE A 1 254 ? 1.861 6.124 -14.594 1.00 89.75 254 ILE A N 1
ATOM 1965 C CA . ILE A 1 254 ? 1.426 4.735 -14.438 1.00 89.75 254 ILE A CA 1
ATOM 1966 C C . ILE A 1 254 ? 0.707 4.565 -13.100 1.00 89.75 254 ILE A C 1
ATOM 1968 O O . ILE A 1 254 ? 1.247 4.900 -12.047 1.00 89.75 254 ILE A O 1
ATOM 1972 N N . GLY A 1 255 ? -0.511 4.023 -13.132 1.00 91.38 255 GLY A N 1
ATOM 1973 C CA . GLY A 1 255 ? -1.271 3.696 -11.920 1.00 91.38 255 GLY A CA 1
ATOM 1974 C C . GLY A 1 255 ? -1.066 2.259 -11.428 1.00 91.38 255 GLY A C 1
ATOM 1975 O O . GLY A 1 255 ? -1.199 1.984 -10.234 1.00 91.38 255 GLY A O 1
ATOM 1976 N N . CYS A 1 256 ? -0.723 1.339 -12.335 1.00 94.44 256 CYS A N 1
ATOM 1977 C CA . CYS A 1 256 ? -0.623 -0.094 -12.066 1.00 94.44 256 CYS A CA 1
ATOM 1978 C C . CYS A 1 256 ? 0.650 -0.702 -12.673 1.00 94.44 256 CYS A C 1
ATOM 1980 O O . CYS A 1 256 ? 1.022 -0.383 -13.799 1.00 94.44 256 CYS A O 1
ATOM 1982 N N . ILE A 1 257 ? 1.299 -1.590 -11.925 1.00 93.81 257 ILE A N 1
ATOM 1983 C CA . ILE A 1 257 ? 2.478 -2.359 -12.343 1.00 93.81 257 ILE A CA 1
ATOM 1984 C C . ILE A 1 257 ? 2.298 -3.833 -11.963 1.00 93.81 257 ILE A C 1
ATOM 1986 O O . ILE A 1 257 ? 1.449 -4.156 -11.132 1.00 93.81 257 ILE A O 1
ATOM 1990 N N . GLU A 1 258 ? 3.139 -4.718 -12.498 1.00 93.06 258 GLU A N 1
ATOM 1991 C CA . GLU A 1 258 ? 3.214 -6.106 -12.023 1.00 93.06 258 GLU A CA 1
ATOM 1992 C C . GLU A 1 258 ? 4.481 -6.353 -11.216 1.00 93.06 258 GLU A C 1
ATOM 1994 O O . GLU A 1 258 ? 5.582 -5.953 -11.613 1.00 93.06 258 GLU A O 1
ATOM 1999 N N . VAL A 1 259 ? 4.337 -7.061 -10.097 1.00 91.56 259 VAL A N 1
ATOM 2000 C CA . VAL A 1 259 ? 5.432 -7.357 -9.169 1.00 91.56 259 VAL A CA 1
ATOM 2001 C C . VAL A 1 259 ? 5.466 -8.829 -8.779 1.00 91.56 259 VAL A C 1
ATOM 2003 O O . VAL A 1 259 ? 4.428 -9.473 -8.680 1.00 91.56 259 VAL A O 1
ATOM 2006 N N . ILE A 1 260 ? 6.664 -9.339 -8.501 1.00 89.50 260 ILE A N 1
ATOM 2007 C CA . ILE A 1 260 ? 6.877 -10.593 -7.763 1.00 89.50 260 ILE A CA 1
ATOM 2008 C C . ILE A 1 260 ? 7.336 -10.228 -6.358 1.00 89.50 260 ILE A C 1
ATOM 2010 O O . ILE A 1 260 ? 8.120 -9.285 -6.174 1.00 89.50 260 ILE A O 1
ATOM 2014 N N . LEU A 1 261 ? 6.848 -10.965 -5.366 1.00 88.94 261 LEU A N 1
ATOM 2015 C CA . LEU A 1 261 ? 7.081 -10.675 -3.959 1.00 88.94 261 LEU A CA 1
ATOM 2016 C C . LEU A 1 261 ? 8.000 -11.714 -3.322 1.00 88.94 261 LEU A C 1
ATOM 2018 O O . LEU A 1 261 ? 8.023 -12.875 -3.704 1.00 88.94 261 LEU A O 1
ATOM 2022 N N . VAL A 1 262 ? 8.740 -11.299 -2.299 1.00 85.75 262 VAL A N 1
ATOM 2023 C CA . VAL A 1 262 ? 9.538 -12.199 -1.460 1.00 85.75 262 VAL A CA 1
ATOM 2024 C C . VAL A 1 262 ? 9.272 -11.915 0.011 1.00 85.75 262 VAL A C 1
ATOM 2026 O O . VAL A 1 262 ? 9.188 -10.754 0.428 1.00 85.75 262 VAL A O 1
ATOM 2029 N N . TRP A 1 263 ? 9.129 -12.977 0.805 1.00 81.69 263 TRP A N 1
ATOM 2030 C CA . TRP A 1 263 ? 8.962 -12.860 2.247 1.00 81.69 263 TRP A CA 1
ATOM 2031 C C . TRP A 1 263 ? 10.306 -12.505 2.857 1.00 81.69 263 TRP A C 1
ATOM 2033 O O . TRP A 1 263 ? 11.291 -13.224 2.681 1.00 81.69 263 TRP A O 1
ATOM 2043 N N . ASN A 1 264 ? 10.375 -11.381 3.559 1.00 79.56 264 ASN A N 1
ATOM 2044 C CA . ASN A 1 264 ? 11.614 -10.988 4.203 1.00 79.56 264 ASN A CA 1
ATOM 2045 C C . ASN A 1 264 ? 11.718 -11.543 5.631 1.00 79.56 264 ASN A C 1
ATOM 2047 O O . ASN A 1 264 ? 10.731 -11.884 6.280 1.00 79.56 264 ASN A O 1
ATOM 2051 N N . ALA A 1 265 ? 12.941 -11.552 6.164 1.00 70.88 265 ALA A N 1
ATOM 2052 C CA . ALA A 1 265 ? 13.224 -12.019 7.523 1.00 70.88 265 ALA A CA 1
ATOM 2053 C C . ALA A 1 265 ? 12.531 -11.201 8.634 1.00 70.88 265 ALA A C 1
ATOM 2055 O O . ALA A 1 265 ? 12.513 -11.620 9.784 1.00 70.88 265 ALA A O 1
ATOM 2056 N N . ARG A 1 266 ? 11.975 -10.027 8.309 1.00 76.88 266 ARG A N 1
ATOM 2057 C CA . ARG A 1 266 ? 11.242 -9.162 9.243 1.00 76.88 266 ARG A CA 1
ATOM 2058 C C . ARG A 1 266 ? 9.734 -9.446 9.247 1.00 76.88 266 ARG A C 1
ATOM 2060 O O . ARG A 1 266 ? 8.997 -8.703 9.888 1.00 76.88 266 ARG A O 1
ATOM 2067 N N . GLY A 1 267 ? 9.279 -10.479 8.537 1.00 73.31 267 GLY A N 1
ATOM 2068 C CA . GLY A 1 267 ? 7.884 -10.909 8.540 1.00 73.31 267 GLY A CA 1
ATOM 2069 C C . GLY A 1 267 ? 6.964 -10.082 7.641 1.00 73.31 267 GLY A C 1
ATOM 2070 O O . GLY A 1 267 ? 5.787 -9.937 7.956 1.00 73.31 267 GLY A O 1
ATOM 2071 N N . PHE A 1 268 ? 7.480 -9.498 6.555 1.00 81.25 268 PHE A N 1
ATOM 2072 C CA . PHE A 1 268 ? 6.639 -8.816 5.570 1.00 81.25 268 PHE A CA 1
ATOM 2073 C C . PHE A 1 268 ? 7.060 -9.079 4.124 1.00 81.25 268 PHE A C 1
ATOM 2075 O O . PHE A 1 268 ? 8.216 -9.393 3.829 1.00 81.25 268 PHE A O 1
ATOM 2082 N N . TRP A 1 269 ? 6.103 -8.909 3.211 1.00 84.38 269 TRP A N 1
ATOM 2083 C CA . TRP A 1 269 ? 6.335 -8.991 1.774 1.00 84.38 269 TRP A CA 1
ATOM 2084 C C . TRP A 1 269 ? 7.098 -7.773 1.271 1.00 84.38 269 TRP A C 1
ATOM 2086 O O . TRP A 1 269 ? 6.744 -6.628 1.561 1.00 84.38 269 TRP A O 1
ATOM 2096 N N . ASN A 1 270 ? 8.145 -8.025 0.495 1.00 84.00 270 ASN A N 1
ATOM 2097 C CA . ASN A 1 270 ? 8.860 -6.997 -0.239 1.00 84.00 270 ASN A CA 1
ATOM 2098 C C . ASN A 1 270 ? 8.802 -7.279 -1.738 1.00 84.00 270 ASN A C 1
ATOM 2100 O O . ASN A 1 270 ? 8.679 -8.429 -2.154 1.00 84.00 270 ASN A O 1
ATOM 2104 N N . THR A 1 271 ? 8.947 -6.230 -2.540 1.00 87.50 271 THR A N 1
ATOM 2105 C CA . THR A 1 271 ? 9.085 -6.363 -3.988 1.00 87.50 271 THR A CA 1
ATOM 2106 C C . THR A 1 271 ? 10.421 -7.034 -4.293 1.00 87.50 271 THR A C 1
ATOM 2108 O O . THR A 1 271 ? 11.477 -6.451 -4.044 1.00 87.50 271 THR A O 1
ATOM 2111 N N . GLN A 1 272 ? 10.383 -8.255 -4.825 1.00 82.88 272 GLN A N 1
ATOM 2112 C CA . GLN A 1 272 ? 11.570 -8.946 -5.328 1.00 82.88 272 GLN A CA 1
ATOM 2113 C C . GLN A 1 272 ? 11.971 -8.375 -6.686 1.00 82.88 272 GLN A C 1
ATOM 2115 O O . GLN A 1 272 ? 13.138 -8.066 -6.925 1.00 82.88 272 GLN A O 1
ATOM 2120 N N . LYS A 1 273 ? 10.985 -8.237 -7.576 1.00 81.62 273 LYS A N 1
ATOM 2121 C CA . LYS A 1 273 ? 11.190 -7.859 -8.970 1.00 81.62 273 LYS A CA 1
ATOM 2122 C C . LYS A 1 273 ? 9.952 -7.172 -9.534 1.00 81.62 273 LYS A C 1
ATOM 2124 O O . LYS A 1 273 ? 8.829 -7.526 -9.190 1.00 81.62 273 LYS A O 1
ATOM 2129 N N . LEU A 1 274 ? 10.183 -6.227 -10.441 1.00 85.25 274 LEU A N 1
ATOM 2130 C CA . LEU A 1 274 ? 9.151 -5.663 -11.303 1.00 85.25 274 LEU A CA 1
ATOM 2131 C C . LEU A 1 274 ? 9.039 -6.493 -12.592 1.00 85.25 274 LEU A C 1
ATOM 2133 O O . LEU A 1 274 ? 10.028 -6.686 -13.309 1.00 85.25 274 LEU A O 1
ATOM 2137 N N . VAL A 1 275 ? 7.842 -7.005 -12.863 1.00 86.50 275 VAL A N 1
ATOM 2138 C CA . VAL A 1 275 ? 7.519 -7.870 -14.011 1.00 86.50 275 VAL A CA 1
ATOM 2139 C C . VAL A 1 275 ? 7.001 -7.055 -15.189 1.00 86.50 275 VAL A C 1
ATOM 2141 O O . VAL A 1 275 ? 7.385 -7.318 -16.325 1.00 86.50 275 VAL A O 1
ATOM 2144 N N . ALA A 1 276 ? 6.209 -6.023 -14.923 1.00 83.38 276 ALA A N 1
ATOM 2145 C CA . ALA A 1 276 ? 5.668 -5.136 -15.941 1.00 83.38 276 ALA A CA 1
ATOM 2146 C C . ALA A 1 276 ? 5.633 -3.691 -15.412 1.00 83.38 276 ALA A C 1
ATOM 2148 O O . ALA A 1 276 ? 5.583 -3.505 -14.193 1.00 83.38 276 ALA A O 1
ATOM 2149 N N . PRO A 1 277 ? 5.693 -2.669 -16.287 1.00 75.50 277 PRO A N 1
ATOM 2150 C CA . PRO A 1 277 ? 5.519 -2.725 -17.745 1.00 75.50 277 PRO A CA 1
ATOM 2151 C C . PRO A 1 277 ? 6.677 -3.373 -18.521 1.00 75.50 277 PRO A C 1
ATOM 2153 O O . PRO A 1 277 ? 6.420 -4.144 -19.437 1.00 75.50 277 PRO A O 1
ATOM 2156 N N . ILE A 1 278 ? 7.945 -3.177 -18.150 1.00 73.00 278 ILE A N 1
ATOM 2157 C CA . ILE A 1 278 ? 9.075 -3.862 -18.814 1.00 73.00 278 ILE A CA 1
ATOM 2158 C C . ILE A 1 278 ? 9.737 -4.824 -17.834 1.00 73.00 278 ILE A C 1
ATOM 2160 O O . ILE A 1 278 ? 10.336 -4.341 -16.882 1.00 73.00 278 ILE A O 1
ATOM 2164 N N . PRO A 1 279 ? 9.735 -6.149 -18.044 1.00 65.25 279 PRO A N 1
ATOM 2165 C CA . PRO A 1 279 ? 10.305 -7.080 -17.075 1.00 65.25 279 PRO A CA 1
ATOM 2166 C C . PRO A 1 279 ? 11.754 -6.731 -16.763 1.00 65.25 279 PRO A C 1
ATOM 2168 O O . PRO A 1 279 ? 12.604 -6.689 -17.654 1.00 65.25 279 PRO A O 1
ATOM 2171 N N . MET A 1 280 ? 12.052 -6.504 -15.480 1.00 62.12 280 MET A N 1
ATOM 2172 C CA . MET A 1 280 ? 13.436 -6.360 -15.053 1.00 62.12 280 MET A CA 1
ATOM 2173 C C . MET A 1 280 ? 14.136 -7.697 -15.269 1.00 62.12 280 MET A C 1
ATOM 2175 O O . MET A 1 280 ? 13.883 -8.675 -14.563 1.00 62.12 280 MET A O 1
ATOM 2179 N N . ARG A 1 281 ? 15.003 -7.770 -16.276 1.00 59.88 281 ARG A N 1
ATOM 2180 C CA . AR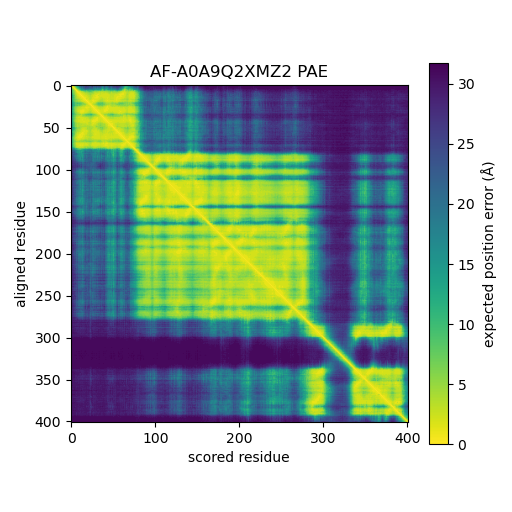G A 1 281 ? 15.856 -8.938 -16.478 1.00 59.88 281 ARG A CA 1
ATOM 2181 C C . ARG A 1 281 ? 16.693 -9.162 -15.213 1.00 59.88 281 ARG A C 1
ATOM 2183 O O . ARG A 1 281 ? 17.270 -8.215 -14.681 1.00 59.88 281 ARG A O 1
ATOM 2190 N N . GLU A 1 282 ? 16.754 -10.405 -14.740 1.00 56.59 282 GLU A N 1
ATOM 2191 C CA . GLU A 1 282 ? 17.736 -10.790 -13.726 1.00 56.59 282 GLU A CA 1
ATOM 2192 C C . GLU A 1 282 ? 19.088 -10.927 -14.419 1.00 56.59 282 GLU A C 1
ATOM 2194 O O . GLU A 1 282 ? 19.208 -11.715 -15.363 1.00 56.59 282 GLU A O 1
ATOM 2199 N N . PRO A 1 283 ? 20.090 -10.127 -14.044 1.00 53.31 283 PRO A N 1
ATOM 2200 C CA . PRO A 1 283 ? 21.359 -10.222 -14.721 1.00 53.31 283 PRO A CA 1
ATOM 2201 C C . PRO A 1 283 ? 22.167 -11.438 -14.362 1.00 53.31 283 PRO A C 1
ATOM 2203 O O . PRO A 1 283 ? 22.265 -11.848 -13.206 1.00 53.31 283 PRO A O 1
ATOM 2206 N N . THR A 1 284 ? 22.892 -11.881 -15.372 1.00 60.22 284 THR A N 1
ATOM 2207 C CA . THR A 1 284 ? 24.037 -12.762 -15.204 1.00 60.22 284 THR A CA 1
ATOM 2208 C C . THR A 1 284 ? 25.253 -11.953 -14.744 1.00 60.22 284 THR A C 1
ATOM 2210 O O . THR A 1 284 ? 25.467 -10.816 -15.160 1.00 60.22 284 THR A O 1
ATOM 2213 N N . LEU A 1 285 ? 26.066 -12.519 -13.853 1.00 59.88 285 LEU A N 1
ATOM 2214 C CA . LEU A 1 285 ? 27.272 -11.850 -13.361 1.00 59.88 285 LEU A CA 1
ATOM 2215 C C . LEU A 1 285 ? 28.291 -11.728 -14.510 1.00 59.88 285 LEU A C 1
ATOM 2217 O O . LEU A 1 285 ? 28.606 -12.736 -15.140 1.00 59.88 285 LEU A O 1
ATOM 2221 N N . LYS A 1 286 ? 28.817 -10.519 -14.765 1.00 68.31 286 LYS A N 1
ATOM 2222 C CA . LYS A 1 286 ? 29.683 -10.199 -15.928 1.00 68.31 286 LYS A CA 1
ATOM 2223 C C . LYS A 1 286 ? 28.987 -10.417 -17.276 1.00 68.31 286 LYS A C 1
ATOM 2225 O O . LYS A 1 286 ? 29.597 -10.892 -18.233 1.00 68.31 286 LYS A O 1
ATOM 2230 N N . GLU A 1 287 ? 27.710 -10.074 -17.350 1.00 77.94 287 GLU A N 1
ATOM 2231 C CA . GLU A 1 287 ? 26.957 -10.170 -18.590 1.00 77.94 287 GLU A CA 1
ATOM 2232 C C . GLU A 1 287 ? 27.503 -9.205 -19.651 1.00 77.94 287 GLU A C 1
ATOM 2234 O O . GLU A 1 287 ? 27.821 -8.045 -19.371 1.00 77.94 287 GLU A O 1
ATOM 2239 N N . ALA A 1 288 ? 27.596 -9.710 -20.881 1.00 84.31 288 ALA A N 1
ATOM 2240 C CA . ALA A 1 288 ? 27.861 -8.918 -22.066 1.00 84.31 288 ALA A CA 1
ATOM 2241 C C . ALA A 1 288 ? 26.618 -8.932 -22.957 1.00 84.31 288 ALA A C 1
ATOM 2243 O O . ALA A 1 288 ? 26.102 -9.992 -23.312 1.00 84.31 288 ALA A O 1
ATOM 2244 N N . ILE A 1 289 ? 26.140 -7.748 -23.319 1.00 82.38 289 ILE A N 1
ATOM 2245 C CA . ILE A 1 289 ? 25.028 -7.567 -24.238 1.00 82.38 289 ILE A CA 1
ATOM 2246 C C . ILE A 1 289 ? 25.602 -7.005 -25.518 1.00 82.38 289 ILE A C 1
ATOM 2248 O O . I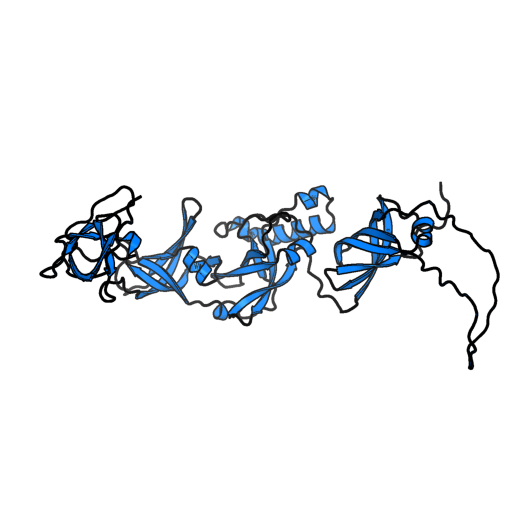LE A 1 289 ? 25.979 -5.836 -25.613 1.00 82.38 289 ILE A O 1
ATOM 2252 N N . ASP A 1 290 ? 25.696 -7.887 -26.498 1.00 85.19 290 ASP A N 1
ATOM 2253 C CA . ASP A 1 290 ? 26.222 -7.536 -27.796 1.00 85.19 290 ASP A CA 1
ATOM 2254 C C . ASP A 1 290 ? 25.256 -6.638 -28.565 1.00 85.19 290 ASP A C 1
ATOM 2256 O O . ASP A 1 290 ? 24.045 -6.889 -28.641 1.00 85.19 290 ASP A O 1
ATOM 2260 N N . TRP A 1 291 ? 25.869 -5.615 -29.159 1.00 86.56 291 TRP A N 1
ATOM 2261 C CA . TRP A 1 291 ? 25.344 -4.848 -30.281 1.00 86.56 291 TRP A CA 1
ATOM 2262 C C . TRP A 1 291 ? 24.048 -4.116 -29.967 1.00 86.56 291 TRP A C 1
ATOM 2264 O O . TRP A 1 291 ? 22.990 -4.355 -30.539 1.00 86.56 291 TRP A O 1
ATOM 2274 N N . VAL A 1 292 ? 24.179 -3.208 -29.015 1.00 84.12 292 VAL A N 1
ATOM 2275 C CA . VAL A 1 292 ? 23.172 -2.255 -28.592 1.00 84.12 292 VAL A CA 1
ATOM 2276 C C . VAL A 1 292 ? 23.381 -0.946 -29.340 1.00 84.12 292 VAL A C 1
ATOM 2278 O O . VAL A 1 292 ? 24.487 -0.411 -29.346 1.00 84.12 292 VAL A O 1
ATOM 2281 N N . GLN A 1 293 ? 22.332 -0.411 -29.955 1.00 85.94 293 GLN A N 1
ATOM 2282 C CA . GLN A 1 293 ? 22.381 0.927 -30.533 1.00 85.94 293 GLN A CA 1
ATOM 2283 C C . GLN A 1 293 ? 22.283 1.982 -29.421 1.00 85.94 293 GLN A C 1
ATOM 2285 O O . GLN A 1 293 ? 21.412 1.906 -28.553 1.00 85.94 293 GLN A O 1
ATOM 2290 N N . GLY A 1 294 ? 23.171 2.969 -29.458 1.00 85.75 294 GLY A N 1
ATOM 2291 C CA . GLY A 1 294 ? 23.168 4.125 -28.570 1.00 85.75 294 GLY A CA 1
ATOM 2292 C C . GLY A 1 294 ? 23.474 5.417 -29.308 1.00 85.75 294 GLY A C 1
ATOM 2293 O O . GLY A 1 294 ? 24.087 5.403 -30.373 1.00 85.75 294 GLY A O 1
ATOM 2294 N N . THR A 1 295 ? 23.070 6.534 -28.719 1.00 87.12 295 THR A N 1
ATOM 2295 C CA . THR A 1 295 ? 23.346 7.884 -29.215 1.00 87.12 295 THR A CA 1
ATOM 2296 C C . THR A 1 295 ? 24.364 8.546 -28.301 1.00 87.12 295 THR A C 1
ATOM 2298 O O . THR A 1 295 ? 24.210 8.540 -27.084 1.00 87.12 295 THR A O 1
ATOM 2301 N N . VAL A 1 296 ? 25.427 9.120 -28.852 1.00 86.38 296 VAL A N 1
ATOM 2302 C CA . VAL A 1 296 ? 26.439 9.836 -28.067 1.00 86.38 296 VAL A CA 1
ATOM 2303 C C . VAL A 1 296 ? 25.828 11.128 -27.520 1.00 86.38 296 VAL A C 1
ATOM 2305 O O . VAL A 1 296 ? 25.374 11.979 -28.279 1.00 86.38 296 VAL A O 1
ATOM 2308 N N . VAL A 1 297 ? 25.838 11.309 -26.201 1.00 86.81 297 VAL A N 1
ATOM 2309 C CA . VAL A 1 297 ? 25.274 12.496 -25.527 1.00 86.81 297 VAL A CA 1
ATOM 2310 C C . VAL A 1 297 ? 26.364 13.479 -25.119 1.00 86.81 297 VAL A C 1
ATOM 2312 O O . VAL A 1 297 ? 26.164 14.694 -25.158 1.00 86.81 297 VAL A O 1
ATOM 2315 N N . ALA A 1 298 ? 27.523 12.953 -24.725 1.00 86.88 298 ALA A N 1
ATOM 2316 C CA . ALA A 1 298 ? 28.669 13.740 -24.301 1.00 86.88 298 ALA A CA 1
ATOM 2317 C C . ALA A 1 298 ? 29.973 12.985 -24.565 1.00 86.88 298 ALA A C 1
ATOM 2319 O O . ALA A 1 298 ? 30.040 11.763 -24.417 1.00 86.88 298 ALA A O 1
ATOM 2320 N N . VAL A 1 299 ? 31.013 13.736 -24.904 1.00 84.56 299 VAL A N 1
ATOM 2321 C CA . VAL A 1 299 ? 32.403 13.285 -24.955 1.00 84.56 299 VAL A CA 1
ATOM 2322 C C . VAL A 1 299 ? 33.160 14.236 -24.040 1.00 84.56 299 VAL A C 1
ATOM 2324 O O . VAL A 1 299 ? 33.075 15.445 -24.244 1.00 84.56 299 VAL A O 1
ATOM 2327 N N . ASP A 1 300 ? 33.825 13.716 -23.009 1.00 82.19 300 ASP A N 1
ATOM 2328 C CA . ASP A 1 300 ? 34.630 14.559 -22.119 1.00 82.19 300 ASP A CA 1
ATOM 2329 C C . ASP A 1 300 ? 35.774 15.201 -22.926 1.00 82.19 300 ASP A C 1
ATOM 2331 O O . ASP A 1 300 ? 36.354 14.537 -23.790 1.00 82.19 300 ASP A O 1
ATOM 2335 N N . ASP A 1 301 ? 36.083 16.475 -22.641 1.00 63.12 301 ASP A N 1
ATOM 2336 C CA . ASP A 1 301 ? 37.004 17.298 -23.437 1.00 63.12 301 ASP A CA 1
ATOM 2337 C C . ASP A 1 301 ? 38.291 16.550 -23.796 1.00 63.12 301 ASP A C 1
ATOM 2339 O O . ASP A 1 301 ? 39.095 16.132 -22.952 1.00 63.12 301 ASP A O 1
ATOM 2343 N N . ILE A 1 302 ? 38.479 16.390 -25.101 1.00 57.81 302 ILE A N 1
ATOM 2344 C CA . ILE A 1 302 ? 39.697 15.855 -25.675 1.00 57.81 302 ILE A CA 1
ATOM 2345 C C . ILE A 1 302 ? 40.652 17.034 -25.777 1.00 57.81 302 ILE A C 1
ATOM 2347 O O . ILE A 1 302 ? 40.465 17.899 -26.620 1.00 57.81 302 ILE A O 1
ATOM 2351 N N . ASP A 1 303 ? 41.677 17.072 -24.932 1.00 47.94 303 ASP A N 1
ATOM 2352 C CA . ASP A 1 303 ? 42.718 18.099 -25.006 1.00 47.94 303 ASP A CA 1
ATOM 2353 C C . ASP A 1 303 ? 43.352 18.083 -26.418 1.00 47.94 303 ASP A C 1
ATOM 2355 O O . ASP A 1 303 ? 44.088 17.156 -26.791 1.00 47.94 303 ASP A O 1
ATOM 2359 N N . GLU A 1 304 ? 42.980 19.055 -27.259 1.00 45.50 304 GLU A N 1
ATOM 2360 C CA . GLU A 1 304 ? 43.307 19.083 -28.690 1.00 45.50 304 GLU A CA 1
ATOM 2361 C C . GLU A 1 304 ? 44.801 19.310 -28.965 1.00 45.50 304 GLU A C 1
ATOM 2363 O O . GLU A 1 304 ? 45.278 19.063 -30.067 1.00 45.50 304 GLU A O 1
ATOM 2368 N N . SER A 1 305 ? 45.564 19.654 -27.929 1.00 43.03 305 SER A N 1
ATOM 2369 C CA . SER A 1 305 ? 46.986 20.004 -27.960 1.00 43.03 305 SER A CA 1
ATOM 2370 C C . SER A 1 305 ? 47.964 18.846 -28.234 1.00 43.03 305 SER A C 1
ATOM 2372 O O . SER A 1 305 ? 49.172 19.071 -28.309 1.00 43.03 305 SER A O 1
ATOM 2374 N N . LYS A 1 306 ? 47.488 17.604 -28.403 1.00 43.09 306 LYS A N 1
ATOM 2375 C CA . LYS A 1 306 ? 48.337 16.451 -28.756 1.00 43.09 306 LYS A CA 1
ATOM 2376 C C . LYS A 1 306 ? 48.024 15.954 -30.161 1.00 43.09 306 LYS A C 1
ATOM 2378 O O . LYS A 1 306 ? 47.037 15.247 -30.365 1.00 43.09 306 LYS A O 1
ATOM 2383 N N . SER A 1 307 ? 48.886 16.328 -31.103 1.00 38.19 307 SER A N 1
ATOM 2384 C CA . SER A 1 307 ? 48.923 15.797 -32.462 1.00 38.19 307 SER A CA 1
ATOM 2385 C C . SER A 1 307 ? 49.103 14.277 -32.453 1.00 38.19 307 SER A C 1
ATOM 2387 O O . SER A 1 307 ? 49.790 13.705 -31.604 1.00 38.19 307 SER A O 1
ATOM 2389 N N . ILE A 1 308 ? 48.448 13.620 -33.408 1.00 42.59 308 ILE A N 1
ATOM 2390 C CA . ILE A 1 308 ? 48.619 12.197 -33.689 1.00 42.59 308 ILE A CA 1
ATOM 2391 C C . ILE A 1 308 ? 49.808 12.093 -34.645 1.00 42.59 308 ILE A C 1
ATOM 2393 O O . ILE A 1 308 ? 49.674 12.408 -35.825 1.00 42.59 308 ILE A O 1
ATOM 2397 N N . GLU A 1 309 ? 50.970 11.688 -34.140 1.00 36.47 309 GLU A N 1
ATOM 2398 C CA . GLU A 1 309 ? 52.030 11.160 -35.002 1.00 36.47 309 GLU A CA 1
ATOM 2399 C C . GLU A 1 309 ? 51.604 9.757 -35.436 1.00 36.47 309 GLU A C 1
ATOM 2401 O O . GLU A 1 309 ? 51.492 8.840 -34.619 1.00 36.47 309 GLU A O 1
ATOM 2406 N N . VAL A 1 310 ? 51.267 9.632 -36.718 1.00 35.81 310 VAL A N 1
ATOM 2407 C CA . VAL A 1 310 ? 51.026 8.351 -37.377 1.00 35.81 310 VAL A CA 1
ATOM 2408 C C . VAL A 1 310 ? 52.382 7.866 -37.870 1.00 35.81 310 VAL A C 1
ATOM 2410 O O . VAL A 1 310 ? 52.842 8.324 -38.913 1.00 35.81 310 VAL A O 1
ATOM 2413 N N . ASP A 1 311 ? 53.018 6.967 -37.124 1.00 31.42 311 ASP A N 1
ATOM 2414 C CA . ASP A 1 311 ? 54.134 6.196 -37.669 1.00 31.42 311 ASP A CA 1
ATOM 2415 C C . ASP A 1 311 ? 53.574 5.042 -38.500 1.00 31.42 311 ASP A C 1
ATOM 2417 O O . ASP A 1 311 ? 52.775 4.227 -38.027 1.00 31.42 311 ASP A O 1
ATOM 2421 N N . ALA A 1 312 ? 53.974 5.030 -39.767 1.00 33.84 312 ALA A N 1
ATOM 2422 C CA . ALA A 1 312 ? 53.737 3.947 -40.699 1.00 33.84 312 ALA A CA 1
ATOM 2423 C C . ALA A 1 312 ? 54.865 2.904 -40.607 1.00 33.84 312 ALA A C 1
ATOM 2425 O O . ALA A 1 312 ? 56.041 3.264 -40.604 1.00 33.84 312 ALA A O 1
ATOM 2426 N N . ASP A 1 313 ? 54.434 1.638 -40.647 1.00 33.47 313 ASP A N 1
ATOM 2427 C CA . ASP A 1 313 ? 55.137 0.417 -41.085 1.00 33.47 313 ASP A CA 1
ATOM 2428 C C . ASP A 1 313 ? 56.182 -0.252 -40.157 1.00 33.47 313 ASP A C 1
ATOM 2430 O O . ASP A 1 313 ? 56.753 0.414 -39.295 1.00 33.47 313 ASP A O 1
ATOM 2434 N N . PRO A 1 314 ? 56.513 -1.563 -40.344 1.00 41.22 314 PRO A N 1
ATOM 2435 C CA . PRO A 1 314 ? 55.903 -2.613 -41.190 1.00 41.22 314 PRO A CA 1
ATOM 2436 C C . PRO A 1 314 ? 55.560 -3.935 -40.440 1.00 41.22 314 PRO A C 1
ATOM 2438 O O . PRO A 1 314 ? 55.828 -4.115 -39.256 1.00 41.22 314 PRO A O 1
ATOM 2441 N N . LEU A 1 315 ? 54.953 -4.873 -41.180 1.00 48.31 315 LEU A N 1
ATOM 2442 C CA . LEU A 1 315 ? 54.708 -6.286 -40.841 1.00 48.31 315 LEU A CA 1
ATOM 2443 C C . LEU A 1 315 ? 55.990 -7.057 -40.469 1.00 48.31 315 LEU A C 1
ATOM 2445 O O . LEU A 1 315 ? 56.872 -7.128 -41.314 1.00 48.31 315 LEU A O 1
ATOM 2449 N N . GLU A 1 316 ? 56.007 -7.772 -39.335 1.00 32.81 316 GLU A N 1
ATOM 2450 C CA . GLU A 1 316 ? 56.746 -9.041 -39.177 1.00 32.81 316 GLU A CA 1
ATOM 2451 C C . GLU A 1 316 ? 55.984 -1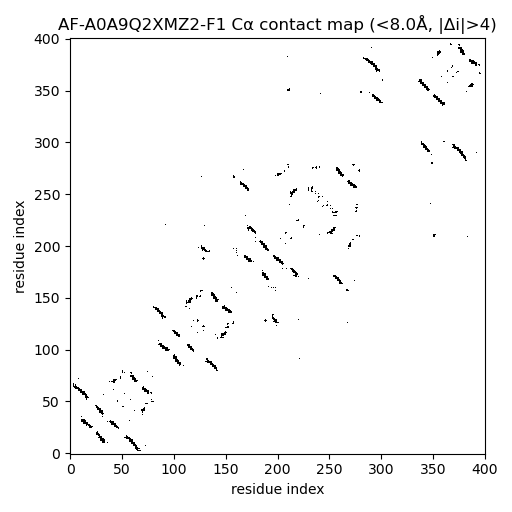0.015 -38.258 1.00 32.81 316 GLU A C 1
ATOM 2453 O O . GLU A 1 316 ? 55.489 -9.651 -37.189 1.00 32.81 316 GLU A O 1
ATOM 2458 N N . ASN A 1 317 ? 55.866 -11.259 -38.729 1.00 38.31 317 ASN A N 1
ATOM 2459 C CA . ASN A 1 317 ? 55.546 -12.441 -37.932 1.00 38.31 317 ASN A CA 1
ATOM 2460 C C . ASN A 1 317 ? 56.767 -12.795 -37.070 1.00 38.31 317 ASN A C 1
ATOM 2462 O O . ASN A 1 317 ? 57.870 -12.759 -37.602 1.00 38.31 317 ASN A O 1
ATOM 2466 N N . ASP A 1 318 ? 56.571 -13.227 -35.821 1.00 30.23 318 ASP A N 1
ATOM 2467 C CA . ASP A 1 318 ? 57.089 -14.533 -35.383 1.00 30.23 318 ASP A CA 1
ATOM 2468 C C . ASP A 1 318 ? 56.580 -14.967 -33.998 1.00 30.23 318 ASP A C 1
ATOM 2470 O O . ASP A 1 318 ? 56.151 -14.169 -33.161 1.00 30.23 318 ASP A O 1
ATOM 2474 N N . GLU A 1 319 ? 56.571 -16.289 -33.843 1.00 35.06 319 GLU A N 1
ATOM 2475 C CA . GLU A 1 319 ? 56.103 -17.105 -32.726 1.00 35.06 319 GLU A CA 1
ATOM 2476 C C . GLU A 1 319 ? 56.992 -17.004 -31.456 1.00 35.06 319 GLU A C 1
ATOM 2478 O O . GLU A 1 319 ? 57.985 -16.290 -31.389 1.00 35.06 319 GLU A O 1
ATOM 2483 N N . ILE A 1 320 ? 56.570 -17.706 -30.403 1.00 35.06 320 ILE A N 1
ATOM 2484 C CA . ILE A 1 320 ? 56.820 -17.482 -28.965 1.00 35.06 320 ILE A CA 1
ATOM 2485 C C . ILE A 1 320 ? 58.046 -18.254 -28.373 1.00 35.06 320 ILE A C 1
ATOM 2487 O O . ILE A 1 320 ? 58.154 -19.453 -28.607 1.00 35.06 320 ILE A O 1
ATOM 2491 N N . ASP A 1 321 ? 58.818 -17.565 -27.492 1.00 31.30 321 ASP A N 1
ATOM 2492 C CA . ASP A 1 321 ? 59.634 -17.951 -26.277 1.00 31.30 321 ASP A CA 1
ATOM 2493 C C . ASP A 1 321 ? 60.894 -18.871 -26.341 1.00 31.30 321 ASP A C 1
ATOM 2495 O O . ASP A 1 321 ? 61.042 -19.616 -27.307 1.00 31.30 321 ASP A O 1
ATOM 2499 N N . PRO A 1 322 ? 61.758 -18.967 -25.274 1.00 47.34 322 PRO A N 1
ATOM 2500 C CA . PRO A 1 322 ? 61.843 -18.206 -23.998 1.00 47.34 322 PRO A CA 1
ATOM 2501 C C . PRO A 1 322 ? 63.260 -17.796 -23.471 1.00 47.34 322 PRO A C 1
ATOM 2503 O O . PRO A 1 322 ? 64.284 -18.366 -23.832 1.00 47.34 322 PRO A O 1
ATOM 2506 N N . GLN A 1 323 ? 6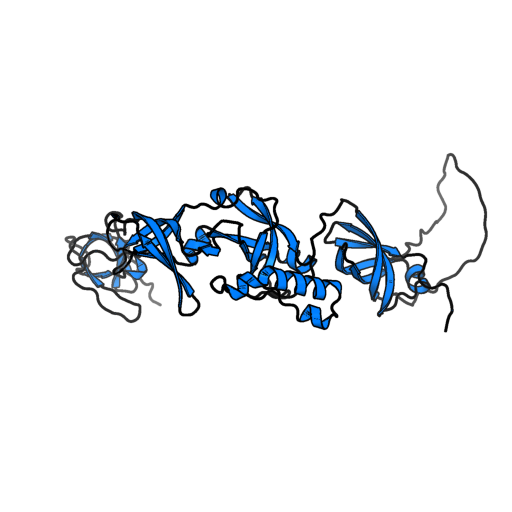3.232 -16.923 -22.446 1.00 39.28 323 GLN A N 1
ATOM 2507 C CA . GLN A 1 323 ? 64.162 -16.754 -21.297 1.00 39.28 323 GLN A CA 1
ATOM 2508 C C . GLN A 1 323 ? 65.442 -15.871 -21.352 1.00 39.28 323 GLN A C 1
ATOM 2510 O O . GLN A 1 323 ? 66.267 -15.931 -22.253 1.00 39.28 323 GLN A O 1
ATOM 2515 N N . ASP A 1 324 ? 65.582 -15.146 -20.225 1.00 30.53 324 ASP A N 1
ATOM 2516 C CA . ASP A 1 324 ? 66.702 -14.398 -19.620 1.00 30.53 324 ASP A CA 1
ATOM 2517 C C . ASP A 1 324 ? 66.997 -12.931 -20.029 1.00 30.53 324 ASP A C 1
ATOM 2519 O O . ASP A 1 324 ? 67.401 -12.587 -21.134 1.00 30.53 324 ASP A O 1
ATOM 2523 N N . ILE A 1 325 ? 66.789 -12.046 -19.041 1.00 40.91 325 ILE A N 1
ATOM 2524 C CA . ILE A 1 325 ? 66.864 -10.571 -19.057 1.00 40.91 325 ILE A CA 1
ATOM 2525 C C . ILE A 1 325 ? 68.335 -10.115 -18.905 1.00 40.91 325 ILE A C 1
ATOM 2527 O O . ILE A 1 325 ? 69.106 -10.782 -18.212 1.00 40.91 325 ILE A O 1
ATOM 2531 N N . PRO A 1 326 ? 68.718 -8.909 -19.372 1.00 35.09 326 PRO A N 1
ATOM 2532 C CA . PRO A 1 326 ? 68.985 -7.896 -18.349 1.00 35.09 326 PRO A CA 1
ATOM 2533 C C . PRO A 1 326 ? 68.450 -6.493 -18.671 1.00 35.09 326 PRO A C 1
ATOM 2535 O O . PRO A 1 326 ? 68.130 -6.123 -19.796 1.00 35.09 326 PRO A O 1
A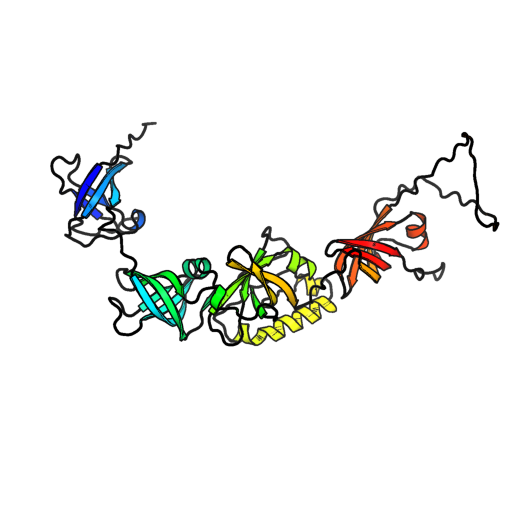TOM 2538 N N . ALA A 1 327 ? 68.317 -5.738 -17.585 1.00 37.44 327 ALA A N 1
ATOM 2539 C CA . ALA A 1 327 ? 67.761 -4.404 -17.476 1.00 37.44 327 ALA A CA 1
ATOM 2540 C C . ALA A 1 327 ? 68.387 -3.366 -18.423 1.00 37.44 327 ALA A C 1
ATOM 2542 O O . ALA A 1 327 ? 69.602 -3.311 -18.586 1.00 37.44 327 ALA A O 1
ATOM 2543 N N . GLY A 1 328 ? 67.537 -2.461 -18.917 1.00 34.50 328 GLY A N 1
ATOM 2544 C CA . GLY A 1 328 ? 67.954 -1.188 -19.502 1.00 34.50 328 GLY A CA 1
ATOM 2545 C C . GLY A 1 328 ? 67.431 -0.965 -20.913 1.00 34.50 328 GLY A C 1
ATOM 2546 O O . GLY A 1 328 ? 68.174 -1.112 -21.872 1.00 34.50 328 GLY A O 1
ATOM 2547 N N . SER A 1 329 ? 66.167 -0.560 -21.044 1.00 30.17 329 SER A N 1
ATOM 2548 C CA . SER A 1 329 ? 65.750 0.274 -22.173 1.00 30.17 329 SER A CA 1
ATOM 2549 C C . SER A 1 329 ? 64.431 0.968 -21.850 1.00 30.17 329 SER A C 1
ATOM 2551 O O . SER A 1 329 ? 63.437 0.329 -21.489 1.00 30.17 329 SER A O 1
ATOM 2553 N N . ASP A 1 330 ? 64.465 2.293 -21.937 1.00 37.06 330 ASP A N 1
ATOM 2554 C CA . ASP A 1 330 ? 63.358 3.223 -21.777 1.00 37.06 330 ASP A CA 1
ATOM 2555 C C . ASP A 1 330 ? 62.213 2.916 -22.752 1.00 37.06 330 ASP A C 1
ATOM 2557 O O . ASP A 1 330 ? 62.084 3.517 -23.814 1.00 37.06 330 ASP A O 1
ATOM 2561 N N . SER A 1 331 ? 61.306 2.017 -22.370 1.00 32.28 331 SER A N 1
ATOM 2562 C CA . SER A 1 331 ? 59.970 1.982 -22.963 1.00 32.28 331 SER A CA 1
ATOM 2563 C C . SER A 1 331 ? 59.037 2.806 -22.086 1.00 32.28 331 SER A C 1
ATOM 2565 O O . SER A 1 331 ? 58.387 2.332 -21.149 1.00 32.28 331 SER A O 1
ATOM 2567 N N . THR A 1 332 ? 58.962 4.097 -22.398 1.00 37.28 332 THR A N 1
ATOM 2568 C CA . THR A 1 332 ? 57.829 4.931 -22.009 1.00 37.28 332 THR A CA 1
ATOM 2569 C C . THR A 1 332 ? 56.558 4.271 -22.546 1.00 37.28 332 THR A C 1
ATOM 2571 O O . THR A 1 332 ? 56.138 4.494 -23.678 1.00 37.28 332 THR A O 1
ATOM 2574 N N . LYS A 1 333 ? 55.911 3.428 -21.729 1.00 38.62 333 LYS A N 1
ATOM 2575 C CA . LYS A 1 333 ? 54.529 2.996 -21.954 1.00 38.62 333 LYS A CA 1
ATOM 2576 C C . LYS A 1 333 ? 53.680 4.264 -22.002 1.00 38.62 333 LYS A C 1
ATOM 2578 O O . LYS A 1 333 ? 53.238 4.747 -20.958 1.00 38.62 333 LYS A O 1
ATOM 2583 N N . LYS A 1 334 ? 53.472 4.824 -23.204 1.00 43.62 334 LYS A N 1
ATOM 2584 C CA . LYS A 1 334 ? 52.464 5.850 -23.485 1.00 43.62 334 LYS A CA 1
ATOM 2585 C C . LYS A 1 334 ? 51.160 5.311 -22.894 1.00 43.62 334 LYS A C 1
ATOM 2587 O O . LYS A 1 334 ? 50.544 4.397 -23.439 1.00 43.62 334 LYS A O 1
ATOM 2592 N N . LYS A 1 335 ? 50.766 5.811 -21.716 1.00 47.38 335 LYS A N 1
ATOM 2593 C CA . LYS A 1 335 ? 49.446 5.546 -21.139 1.00 47.38 335 LYS A CA 1
ATOM 2594 C C . LYS A 1 335 ? 48.448 6.110 -22.143 1.00 47.38 335 LYS A C 1
ATOM 2596 O O . LYS A 1 335 ? 48.219 7.316 -22.153 1.00 47.38 335 LYS A O 1
ATOM 2601 N N . ASN A 1 336 ? 47.894 5.249 -22.994 1.00 54.72 336 ASN A N 1
ATOM 2602 C CA . ASN A 1 336 ? 46.774 5.586 -23.863 1.00 54.72 336 ASN A CA 1
ATOM 2603 C C . ASN A 1 336 ? 45.633 6.072 -22.968 1.00 54.72 336 ASN A C 1
ATOM 2605 O O . ASN A 1 336 ? 44.942 5.279 -22.325 1.00 54.72 336 ASN A O 1
ATOM 2609 N N . ARG A 1 337 ? 45.515 7.396 -22.848 1.00 69.25 337 ARG A N 1
ATOM 2610 C CA . ARG A 1 337 ? 44.548 8.062 -21.982 1.00 69.25 337 ARG A CA 1
ATOM 2611 C C . ARG A 1 337 ? 43.179 7.844 -22.615 1.00 69.25 337 ARG A C 1
ATOM 2613 O O . ARG A 1 337 ? 42.885 8.404 -23.666 1.00 69.25 337 ARG A O 1
ATOM 2620 N N . LYS A 1 338 ? 42.387 6.959 -22.012 1.00 80.62 338 LYS A N 1
ATOM 2621 C CA . LYS A 1 338 ? 41.002 6.736 -22.421 1.00 80.62 338 LYS A CA 1
ATOM 2622 C C . LYS A 1 338 ? 40.172 7.960 -22.042 1.00 80.62 338 LYS A C 1
ATOM 2624 O O . LYS A 1 338 ? 40.311 8.475 -20.934 1.00 80.62 338 LYS A O 1
ATOM 2629 N N . VAL A 1 339 ? 39.335 8.401 -22.966 1.00 84.25 339 VAL A N 1
ATOM 2630 C CA . VAL A 1 339 ? 38.384 9.499 -22.817 1.00 84.25 339 VAL A CA 1
ATOM 2631 C C . VAL A 1 339 ? 37.019 8.900 -22.510 1.00 84.25 339 VAL A C 1
ATOM 2633 O O . VAL A 1 339 ? 36.658 7.841 -23.034 1.00 84.25 339 VAL A O 1
ATOM 2636 N N . LYS A 1 340 ? 36.273 9.552 -21.620 1.00 88.50 340 LYS A N 1
ATOM 2637 C CA . LYS A 1 340 ? 34.919 9.136 -21.281 1.00 88.50 340 LYS A CA 1
ATOM 2638 C C . LYS A 1 340 ? 33.956 9.609 -22.370 1.00 88.50 340 LYS A C 1
ATOM 2640 O O . LYS A 1 340 ? 33.909 10.790 -22.699 1.00 88.50 340 LYS A O 1
ATOM 2645 N N . VAL A 1 341 ? 33.172 8.681 -22.896 1.00 87.44 341 VAL A N 1
ATOM 2646 C CA . VAL A 1 341 ? 32.070 8.937 -23.823 1.00 87.44 341 VAL A CA 1
ATOM 2647 C C . VAL A 1 341 ? 30.791 8.439 -23.174 1.00 87.44 341 VAL A C 1
ATOM 2649 O O . VAL A 1 341 ? 30.741 7.315 -22.677 1.00 87.44 341 VAL A O 1
ATOM 2652 N N . THR A 1 342 ? 29.762 9.275 -23.153 1.00 88.06 342 THR A N 1
ATOM 2653 C CA . THR A 1 342 ? 28.454 8.940 -22.589 1.00 88.06 342 THR A CA 1
ATOM 2654 C C . THR A 1 342 ? 27.491 8.635 -23.726 1.00 88.06 342 THR A C 1
ATOM 2656 O O . THR A 1 342 ? 27.270 9.484 -24.589 1.00 88.06 342 THR A O 1
ATOM 2659 N N . PHE A 1 343 ? 26.915 7.438 -23.711 1.00 87.69 343 PHE A N 1
ATOM 2660 C CA . PHE A 1 343 ? 25.912 6.983 -24.667 1.00 87.69 343 PHE A CA 1
ATOM 2661 C C . PHE A 1 343 ? 24.551 6.924 -23.988 1.00 87.69 343 PHE A C 1
ATOM 2663 O O . PHE A 1 343 ? 24.407 6.273 -22.956 1.00 87.69 343 PHE A O 1
ATOM 2670 N N . GLU A 1 344 ? 23.547 7.545 -24.582 1.00 83.81 344 GLU A N 1
ATOM 2671 C CA . GLU A 1 344 ? 22.155 7.245 -24.291 1.00 83.81 344 GLU A CA 1
ATOM 2672 C C . GLU A 1 344 ? 21.800 5.949 -25.009 1.00 83.81 344 GLU A C 1
ATOM 2674 O O . GLU A 1 344 ? 21.914 5.837 -26.231 1.00 83.81 344 GLU A O 1
ATOM 2679 N N . ILE A 1 345 ? 21.405 4.948 -24.238 1.00 81.94 345 ILE A N 1
ATOM 2680 C CA . ILE A 1 345 ? 21.037 3.635 -24.743 1.00 81.94 345 ILE A CA 1
ATOM 2681 C C . ILE A 1 345 ? 19.532 3.456 -24.595 1.00 81.94 345 ILE A C 1
ATOM 2683 O O . ILE A 1 345 ? 18.958 3.808 -23.565 1.00 81.94 345 ILE A O 1
ATOM 2687 N N . LYS A 1 346 ? 18.914 2.838 -25.604 1.00 73.50 346 LYS A N 1
ATOM 2688 C CA . LYS A 1 346 ? 17.542 2.325 -25.565 1.00 73.50 346 LYS A CA 1
ATOM 2689 C C . LYS A 1 346 ? 17.545 0.899 -26.110 1.00 73.50 346 LYS A C 1
ATOM 2691 O O . LYS A 1 346 ? 17.485 0.694 -27.317 1.00 73.50 346 LYS A O 1
ATOM 2696 N N . ASP A 1 347 ? 17.607 -0.099 -25.230 1.00 73.25 347 ASP A N 1
ATOM 2697 C CA . ASP A 1 347 ? 17.538 -1.506 -25.641 1.00 73.25 347 ASP A CA 1
ATOM 2698 C C . ASP A 1 347 ? 16.713 -2.326 -24.656 1.00 73.25 347 ASP A C 1
ATOM 2700 O O . ASP A 1 347 ? 16.871 -2.240 -23.440 1.00 73.25 347 ASP A O 1
ATOM 2704 N N . ARG A 1 348 ? 15.821 -3.153 -25.210 1.00 61.16 348 ARG A N 1
ATOM 2705 C CA . ARG A 1 348 ? 14.870 -3.995 -24.469 1.00 61.16 348 ARG A CA 1
ATOM 2706 C C . ARG A 1 348 ? 15.514 -4.875 -23.390 1.00 61.16 348 ARG A C 1
ATOM 2708 O O . ARG A 1 348 ? 14.827 -5.292 -22.467 1.00 61.16 348 ARG A O 1
ATOM 2715 N N . ARG A 1 349 ? 16.804 -5.199 -23.522 1.00 63.50 349 ARG A N 1
ATOM 2716 C CA . ARG A 1 349 ? 17.563 -6.068 -22.610 1.00 63.50 349 ARG A CA 1
ATOM 2717 C C . ARG A 1 349 ? 18.137 -5.309 -21.412 1.00 63.50 349 ARG A C 1
ATOM 2719 O O . ARG A 1 349 ? 18.368 -5.933 -20.381 1.00 63.50 349 ARG A O 1
ATOM 2726 N N . VAL A 1 350 ? 18.373 -4.001 -21.545 1.00 66.75 350 VAL A N 1
ATOM 2727 C CA . VAL A 1 350 ? 19.037 -3.161 -20.525 1.00 66.75 350 VAL A CA 1
ATOM 2728 C C . VAL A 1 350 ? 18.189 -2.007 -20.000 1.00 66.75 350 VAL A C 1
ATOM 2730 O O . VAL A 1 350 ? 18.519 -1.473 -18.945 1.00 66.75 350 VAL A O 1
ATOM 2733 N N . GLY A 1 351 ? 17.105 -1.646 -20.690 1.00 64.44 351 GLY A N 1
ATOM 2734 C CA . GLY A 1 351 ? 16.292 -0.465 -20.396 1.00 64.44 351 GLY A CA 1
ATOM 2735 C C . GLY A 1 351 ? 16.780 0.780 -21.143 1.00 64.44 351 GLY A C 1
ATOM 2736 O O . GLY A 1 351 ? 17.450 0.673 -22.177 1.00 64.44 351 GLY A O 1
ATOM 2737 N N . ARG A 1 352 ? 16.418 1.965 -20.631 1.00 66.50 352 ARG A N 1
ATOM 2738 C CA . ARG A 1 352 ? 16.917 3.252 -21.133 1.00 66.50 352 ARG A CA 1
ATOM 2739 C C . ARG A 1 352 ? 17.808 3.934 -20.106 1.00 66.50 352 ARG A C 1
ATOM 2741 O O . ARG A 1 352 ? 17.556 3.839 -18.906 1.00 66.50 352 ARG A O 1
ATOM 2748 N N . GLY A 1 353 ? 18.823 4.647 -20.574 1.00 69.25 353 GLY A N 1
ATOM 2749 C CA . GLY A 1 353 ? 19.654 5.476 -19.710 1.00 69.25 353 GLY A CA 1
ATOM 2750 C C . GLY A 1 353 ? 21.034 5.762 -20.280 1.00 69.25 353 GLY A C 1
ATOM 2751 O O . GLY A 1 353 ? 21.409 5.273 -21.346 1.00 69.25 353 GLY A O 1
ATOM 2752 N N . ASN A 1 354 ? 21.796 6.552 -19.527 1.00 79.31 354 ASN A N 1
ATOM 2753 C CA . ASN A 1 354 ? 23.150 6.938 -19.892 1.00 79.31 354 ASN A CA 1
ATOM 2754 C C . ASN A 1 354 ? 24.162 5.890 -19.431 1.00 79.31 354 ASN A C 1
ATOM 2756 O O . ASN A 1 354 ? 24.228 5.534 -18.254 1.00 79.31 354 ASN A O 1
ATOM 2760 N N . VAL A 1 355 ? 24.985 5.439 -20.370 1.00 82.62 355 VAL A N 1
ATOM 2761 C CA . VAL A 1 355 ? 26.036 4.452 -20.165 1.00 82.62 355 VAL A CA 1
ATOM 2762 C C . VAL A 1 355 ? 27.379 5.061 -20.532 1.00 82.62 355 VAL A C 1
ATOM 2764 O O . VAL A 1 355 ? 27.540 5.668 -21.588 1.00 82.62 355 VAL A O 1
ATOM 2767 N N . ASN A 1 356 ? 28.368 4.877 -19.660 1.00 86.38 356 ASN A N 1
ATOM 2768 C CA . ASN A 1 356 ? 29.707 5.400 -19.889 1.00 86.38 356 ASN A CA 1
ATOM 2769 C C . ASN A 1 356 ? 30.576 4.366 -20.611 1.00 86.38 356 ASN A C 1
ATOM 2771 O O . ASN A 1 356 ? 30.591 3.183 -20.272 1.00 86.38 356 ASN A O 1
ATOM 2775 N N . GLY A 1 357 ? 31.339 4.832 -21.589 1.00 86.12 357 GLY A N 1
ATOM 2776 C CA . GLY A 1 357 ? 32.430 4.118 -22.231 1.00 86.12 357 GLY A CA 1
ATOM 2777 C C . GLY A 1 357 ? 33.740 4.852 -22.017 1.00 86.12 357 GLY A C 1
ATOM 2778 O O . GLY A 1 357 ? 33.773 6.077 -22.033 1.00 86.12 357 GLY A O 1
ATOM 2779 N N . PHE A 1 358 ? 34.827 4.109 -21.839 1.00 88.06 358 PHE A N 1
ATOM 2780 C CA . PHE A 1 358 ? 36.172 4.676 -21.803 1.00 88.06 358 PHE A CA 1
ATOM 2781 C C . PHE A 1 358 ? 36.916 4.225 -23.056 1.00 88.06 358 PHE A C 1
ATOM 2783 O O . PHE A 1 358 ? 37.417 3.098 -23.116 1.00 88.06 358 PHE A O 1
ATOM 2790 N N . LEU A 1 359 ? 36.955 5.108 -24.051 1.00 83.88 359 LEU A N 1
ATOM 2791 C CA . LEU A 1 359 ? 37.447 4.836 -25.401 1.00 83.88 359 LEU A CA 1
ATOM 2792 C C . LEU A 1 359 ? 38.758 5.577 -25.654 1.00 83.88 359 LEU A C 1
ATOM 2794 O O . LEU A 1 359 ? 39.022 6.627 -25.070 1.00 83.88 359 LEU A O 1
ATOM 2798 N N . LYS A 1 360 ? 39.617 5.031 -26.508 1.00 84.12 360 LYS A N 1
ATOM 2799 C CA . LYS A 1 360 ? 40.812 5.740 -26.970 1.00 84.12 360 LYS A CA 1
ATOM 2800 C C . LYS A 1 360 ? 40.403 6.888 -27.891 1.00 84.12 360 LYS A C 1
ATOM 2802 O O . LYS A 1 360 ? 39.406 6.800 -28.600 1.00 84.12 360 LYS A O 1
ATOM 2807 N N . ARG A 1 361 ? 41.226 7.937 -27.943 1.00 78.75 361 ARG A N 1
ATOM 2808 C CA . ARG A 1 361 ? 41.007 9.084 -28.839 1.00 78.75 361 ARG A CA 1
ATOM 2809 C C . ARG A 1 361 ? 40.852 8.657 -30.303 1.00 78.75 361 ARG A C 1
ATOM 2811 O O . ARG A 1 361 ? 39.955 9.140 -30.979 1.00 78.75 361 ARG A O 1
ATOM 2818 N N . GLU A 1 362 ? 41.673 7.713 -30.757 1.00 78.12 362 GLU A N 1
ATOM 2819 C CA . GLU A 1 362 ? 41.582 7.112 -32.095 1.00 78.12 362 GLU A CA 1
ATOM 2820 C C . GLU A 1 362 ? 40.200 6.501 -32.362 1.00 78.12 362 GLU A C 1
ATOM 2822 O O . GLU A 1 362 ? 39.607 6.766 -33.398 1.00 78.12 362 GLU A O 1
ATOM 2827 N N . GLU A 1 363 ? 39.644 5.739 -31.416 1.00 79.00 363 GLU A N 1
ATOM 2828 C CA . GLU A 1 363 ? 38.328 5.095 -31.560 1.00 79.00 363 GLU A CA 1
ATOM 2829 C C . GLU A 1 363 ? 37.194 6.125 -31.658 1.00 79.00 363 GLU A C 1
ATOM 2831 O O . GLU A 1 363 ? 36.228 5.913 -32.386 1.00 79.00 363 GLU A O 1
ATOM 2836 N N . ILE A 1 364 ? 37.328 7.255 -30.958 1.00 80.00 364 ILE A N 1
ATOM 2837 C CA . ILE A 1 364 ? 36.368 8.366 -31.003 1.00 80.00 364 ILE A CA 1
ATOM 2838 C C . ILE A 1 364 ? 36.424 9.068 -32.360 1.00 80.00 364 ILE A C 1
ATOM 2840 O O . ILE A 1 364 ? 35.386 9.264 -32.989 1.00 80.00 364 ILE A O 1
ATOM 2844 N N . VAL A 1 365 ? 37.632 9.411 -32.820 1.00 79.00 365 VAL A N 1
ATOM 2845 C CA . VAL A 1 365 ? 37.848 10.110 -34.095 1.00 79.00 365 VAL A CA 1
ATOM 2846 C C . VAL A 1 365 ? 37.459 9.220 -35.277 1.00 79.00 365 VAL A C 1
ATOM 2848 O O . VAL A 1 365 ? 36.685 9.648 -36.128 1.00 79.00 365 VAL A O 1
ATOM 2851 N N . TYR A 1 366 ? 37.933 7.971 -35.321 1.00 75.12 366 TYR A N 1
ATOM 2852 C CA . TYR A 1 366 ? 37.614 7.039 -36.407 1.00 75.12 366 TYR A CA 1
ATOM 2853 C C . TYR A 1 366 ? 36.151 6.602 -36.404 1.00 75.12 366 TYR A C 1
ATOM 2855 O O . TYR A 1 366 ? 35.580 6.395 -37.469 1.00 75.12 366 TYR A O 1
ATOM 2863 N N . GLY A 1 367 ? 35.537 6.474 -35.227 1.00 70.38 367 GLY A N 1
ATOM 2864 C CA . GLY A 1 367 ? 34.123 6.135 -35.094 1.00 70.38 367 GLY A CA 1
ATOM 2865 C C . GLY A 1 367 ? 33.167 7.305 -35.334 1.00 70.38 367 GLY A C 1
ATOM 2866 O O . GLY A 1 367 ? 31.960 7.089 -35.277 1.00 70.38 367 GLY A O 1
ATOM 2867 N N . GLY A 1 368 ? 33.672 8.527 -35.555 1.00 77.88 368 GLY A N 1
ATOM 2868 C CA . GLY A 1 368 ? 32.843 9.725 -35.724 1.00 77.88 368 GLY A CA 1
ATOM 2869 C C . GLY A 1 368 ? 31.970 10.035 -34.503 1.00 77.88 368 GLY A C 1
ATOM 2870 O O . GLY A 1 368 ? 30.850 10.517 -34.648 1.00 77.88 368 GLY A O 1
ATOM 2871 N N . LEU A 1 369 ? 32.446 9.716 -33.295 1.00 82.62 369 LEU A N 1
ATOM 2872 C CA . LEU A 1 369 ? 31.653 9.797 -32.070 1.00 82.62 369 LEU A CA 1
ATOM 2873 C C . LEU A 1 369 ? 31.571 11.242 -31.557 1.00 82.62 369 LEU A C 1
ATOM 2875 O O . LEU A 1 369 ? 32.307 11.638 -30.656 1.00 82.62 369 LEU A O 1
ATOM 2879 N N . THR A 1 370 ? 30.664 12.028 -32.127 1.00 84.19 370 THR A N 1
ATOM 2880 C CA . THR A 1 370 ? 30.298 13.376 -31.665 1.00 84.19 370 THR A CA 1
ATOM 2881 C C . THR A 1 370 ? 28.905 13.372 -31.041 1.00 84.19 370 THR A C 1
ATOM 2883 O O . THR A 1 370 ? 28.133 12.435 -31.231 1.00 84.19 370 THR A O 1
ATOM 2886 N N . LYS A 1 371 ? 28.553 14.406 -30.264 1.00 84.44 371 LYS A N 1
ATOM 2887 C CA . LYS A 1 371 ? 27.209 14.518 -29.675 1.00 84.44 371 LYS A CA 1
ATOM 2888 C C . LYS A 1 371 ? 26.131 14.420 -30.766 1.00 84.44 371 LYS A C 1
ATOM 2890 O O . LYS A 1 371 ? 26.152 15.187 -31.722 1.00 84.44 371 LYS A O 1
ATOM 2895 N N . GLY A 1 372 ? 25.187 13.497 -30.593 1.00 77.94 372 GLY A N 1
ATOM 2896 C CA . GLY A 1 372 ? 24.127 13.164 -31.547 1.00 77.94 372 GLY A CA 1
ATOM 2897 C C . GLY A 1 372 ? 24.446 11.983 -32.473 1.00 77.94 372 GLY A C 1
ATOM 2898 O O . GLY A 1 372 ? 23.527 11.449 -33.088 1.00 77.94 372 GLY A O 1
ATOM 2899 N N . ALA A 1 373 ? 25.702 11.531 -32.556 1.00 83.62 373 ALA A N 1
ATOM 2900 C CA . ALA A 1 373 ? 26.078 10.396 -33.395 1.00 83.62 373 ALA A CA 1
ATOM 2901 C C . ALA A 1 373 ? 25.509 9.079 -32.850 1.00 83.62 373 ALA A C 1
ATOM 2903 O O . ALA A 1 373 ? 25.584 8.801 -31.651 1.00 83.62 373 ALA A O 1
ATOM 2904 N N . THR A 1 374 ? 24.975 8.239 -33.735 1.00 83.94 374 THR A N 1
ATOM 2905 C CA . THR A 1 374 ? 24.512 6.893 -33.381 1.00 83.94 374 THR A CA 1
ATOM 2906 C C . THR A 1 374 ? 25.636 5.879 -33.530 1.00 83.94 374 THR A C 1
ATOM 2908 O O . THR A 1 374 ? 26.311 5.844 -34.557 1.00 83.94 374 THR A O 1
ATOM 2911 N N . ALA A 1 375 ? 25.792 5.004 -32.543 1.00 84.31 375 ALA A N 1
ATOM 2912 C CA . ALA A 1 375 ? 26.789 3.949 -32.533 1.00 84.31 375 ALA A CA 1
ATOM 2913 C C . ALA A 1 375 ? 26.207 2.622 -32.059 1.00 84.31 375 ALA A C 1
ATOM 2915 O O . ALA A 1 375 ? 25.312 2.583 -31.219 1.00 84.31 375 ALA A O 1
ATOM 2916 N N . ILE A 1 376 ? 26.755 1.522 -32.569 1.00 86.69 376 ILE A N 1
ATOM 2917 C CA . ILE A 1 376 ? 26.455 0.183 -32.065 1.00 86.69 376 ILE A CA 1
ATOM 2918 C C . ILE A 1 376 ? 27.578 -0.211 -31.107 1.00 86.69 376 ILE A C 1
ATOM 2920 O O . ILE A 1 376 ? 28.754 -0.160 -31.465 1.00 86.69 376 ILE A O 1
ATOM 2924 N N . VAL A 1 377 ? 27.225 -0.604 -29.889 1.00 87.50 377 VAL A N 1
ATOM 2925 C CA . VAL A 1 377 ? 28.164 -0.891 -28.802 1.00 87.50 377 VAL A CA 1
ATOM 2926 C C . VAL A 1 377 ? 27.850 -2.229 -28.141 1.00 87.50 377 VAL A C 1
ATOM 2928 O O . VAL A 1 377 ? 26.701 -2.642 -28.058 1.00 87.50 377 VAL A O 1
ATOM 2931 N N . GLN A 1 378 ? 28.862 -2.933 -27.649 1.00 89.56 378 GLN A N 1
ATOM 2932 C CA . GLN A 1 378 ? 28.655 -3.995 -26.668 1.00 89.56 378 GLN A CA 1
ATOM 2933 C C . GLN A 1 378 ? 28.599 -3.358 -25.284 1.00 89.56 378 GLN A C 1
ATOM 2935 O O . GLN A 1 378 ? 29.499 -2.599 -24.912 1.00 89.56 378 GLN A O 1
ATOM 2940 N N . LEU A 1 379 ? 27.587 -3.716 -24.504 1.00 87.06 379 LEU A N 1
ATOM 2941 C CA . LEU A 1 379 ? 27.509 -3.358 -23.096 1.00 87.06 379 LEU A CA 1
ATOM 2942 C C . LEU A 1 379 ? 28.067 -4.488 -22.243 1.00 87.06 379 LEU A C 1
ATOM 2944 O O . LEU A 1 379 ? 27.787 -5.654 -22.498 1.00 87.06 379 LEU A O 1
ATOM 2948 N N . VAL A 1 380 ? 28.847 -4.143 -21.226 1.00 84.81 380 VAL A N 1
ATOM 2949 C CA . VAL A 1 380 ? 29.385 -5.083 -20.241 1.00 84.81 380 VAL A CA 1
ATOM 2950 C C . VAL A 1 380 ? 29.127 -4.548 -18.843 1.00 84.81 380 VAL A C 1
ATOM 2952 O O . VAL A 1 380 ? 29.282 -3.352 -18.582 1.00 84.81 380 VAL A O 1
ATOM 2955 N N . GLY A 1 381 ? 28.729 -5.422 -17.926 1.00 74.88 381 GLY A N 1
ATOM 2956 C CA . GLY A 1 381 ? 28.519 -5.029 -16.538 1.00 74.88 381 GLY A CA 1
ATOM 2957 C C . GLY A 1 381 ? 27.486 -5.876 -15.818 1.00 74.88 381 GLY A C 1
ATOM 2958 O O . GLY A 1 381 ? 27.203 -7.006 -16.204 1.00 74.88 381 GLY A O 1
ATOM 2959 N N . ASN A 1 382 ? 26.947 -5.300 -14.745 1.00 63.97 382 ASN A N 1
ATOM 2960 C CA . ASN A 1 382 ? 25.858 -5.871 -13.967 1.00 63.97 382 ASN A CA 1
ATOM 2961 C C . ASN A 1 382 ? 24.795 -4.771 -13.798 1.00 63.97 382 ASN A C 1
ATOM 2963 O O . ASN A 1 382 ? 25.133 -3.709 -13.273 1.00 63.97 382 ASN A O 1
ATOM 2967 N N . PRO A 1 383 ? 23.522 -4.986 -14.169 1.00 53.75 383 PRO A N 1
ATOM 2968 C CA . PRO A 1 383 ? 22.411 -4.109 -13.848 1.00 53.75 383 PRO A CA 1
ATOM 2969 C C . PRO A 1 383 ? 22.445 -3.587 -12.415 1.00 53.75 383 PRO A C 1
ATOM 2971 O O . PRO A 1 383 ? 22.644 -4.356 -11.470 1.00 53.75 383 PRO A O 1
ATOM 2974 N N . PRO A 1 384 ? 22.207 -2.284 -12.229 1.00 52.12 384 PRO A N 1
ATOM 2975 C CA . PRO A 1 384 ? 21.852 -1.282 -13.241 1.00 52.12 384 PRO A CA 1
ATOM 2976 C C . PRO A 1 384 ? 23.066 -0.664 -13.950 1.00 52.12 384 PRO A C 1
ATOM 2978 O O . PRO A 1 384 ? 22.905 0.202 -14.801 1.00 52.12 384 PRO A O 1
ATOM 2981 N N . TYR A 1 385 ? 24.277 -1.062 -13.568 1.00 66.62 385 TYR A N 1
ATOM 2982 C CA . TYR A 1 385 ? 25.520 -0.426 -13.971 1.00 66.62 385 TYR A CA 1
ATOM 2983 C C . TYR A 1 385 ? 26.093 -1.110 -15.208 1.00 66.62 385 TYR A C 1
ATOM 2985 O O . TYR A 1 385 ? 26.861 -2.075 -15.137 1.00 66.62 385 TYR A O 1
ATOM 2993 N N . TRP A 1 386 ? 25.707 -0.572 -16.355 1.00 77.56 386 TRP A N 1
ATOM 2994 C CA . TRP A 1 386 ? 26.278 -0.923 -17.645 1.00 77.56 386 TRP A CA 1
ATOM 2995 C C . TRP A 1 386 ? 27.447 0.001 -17.974 1.00 77.56 386 TRP A C 1
ATOM 2997 O O . TRP A 1 386 ? 27.455 1.167 -17.583 1.00 77.56 386 TRP A O 1
ATOM 3007 N N . ASN A 1 387 ? 28.429 -0.519 -18.705 1.00 83.69 387 ASN A N 1
ATOM 3008 C CA . ASN A 1 387 ? 29.473 0.267 -19.353 1.00 83.69 387 ASN A CA 1
ATOM 3009 C C . ASN A 1 387 ? 29.623 -0.194 -20.801 1.00 83.69 387 ASN A C 1
ATOM 3011 O O . ASN A 1 387 ? 29.347 -1.351 -21.122 1.00 83.69 387 ASN A O 1
ATOM 3015 N N . VAL A 1 388 ? 30.098 0.687 -21.675 1.00 84.94 388 VAL A N 1
ATOM 3016 C CA . VAL A 1 388 ? 30.479 0.280 -23.030 1.00 84.94 388 VAL A CA 1
ATOM 3017 C C . VAL A 1 388 ? 31.774 -0.525 -22.957 1.00 84.94 388 VAL A C 1
ATOM 3019 O O . VAL A 1 388 ? 32.809 -0.016 -22.525 1.00 84.94 388 VAL A O 1
ATOM 3022 N N . GLY A 1 389 ? 31.706 -1.789 -23.375 1.00 82.62 389 GLY A N 1
ATOM 3023 C CA . GLY A 1 389 ? 32.846 -2.702 -23.437 1.00 82.62 389 GLY A CA 1
ATOM 3024 C C . GLY A 1 389 ? 33.638 -2.570 -24.735 1.00 82.62 389 GLY A C 1
ATOM 3025 O O . GLY A 1 389 ? 34.866 -2.529 -24.704 1.00 82.62 389 GLY A O 1
ATOM 3026 N N . ARG A 1 390 ? 32.940 -2.471 -25.873 1.00 84.56 390 ARG A N 1
ATOM 3027 C CA . ARG A 1 390 ? 33.541 -2.270 -27.204 1.00 84.56 390 ARG A CA 1
ATOM 3028 C C . ARG A 1 390 ? 32.568 -1.589 -28.160 1.00 84.56 390 ARG A C 1
ATOM 3030 O O . ARG A 1 390 ? 31.357 -1.747 -28.026 1.00 84.56 390 ARG A O 1
ATOM 3037 N N . LEU A 1 391 ? 33.104 -0.889 -29.152 1.00 84.62 391 LEU A N 1
ATOM 3038 C CA . LEU A 1 391 ? 32.343 -0.411 -30.306 1.00 84.62 391 LEU A CA 1
ATOM 3039 C C . LEU A 1 391 ? 32.200 -1.534 -31.345 1.00 84.62 391 LEU A C 1
ATOM 3041 O O . LEU A 1 391 ? 33.105 -2.358 -31.508 1.00 84.62 391 LEU A O 1
ATOM 3045 N N . HIS A 1 392 ? 31.078 -1.575 -32.059 1.00 82.00 392 HIS A N 1
ATOM 3046 C CA . HIS A 1 392 ? 30.925 -2.435 -33.230 1.00 82.00 392 HIS A CA 1
ATOM 3047 C C . HIS A 1 392 ? 31.798 -1.917 -34.373 1.00 82.00 392 HIS A C 1
ATOM 3049 O O . HIS A 1 392 ? 31.911 -0.714 -34.599 1.00 82.00 392 HIS A O 1
ATOM 3055 N N . ARG A 1 393 ? 32.372 -2.840 -35.147 1.00 67.00 393 ARG A N 1
ATOM 3056 C CA . ARG A 1 393 ? 33.270 -2.538 -36.277 1.00 67.00 393 ARG A CA 1
ATOM 3057 C C . ARG A 1 393 ? 32.568 -1.920 -37.499 1.00 67.00 393 ARG A C 1
ATOM 3059 O O . ARG A 1 393 ? 33.232 -1.654 -38.488 1.00 67.00 393 ARG A O 1
ATOM 3066 N N . SER A 1 394 ? 31.247 -1.730 -37.448 1.00 59.97 394 SER A N 1
ATOM 3067 C CA . SER A 1 394 ? 30.424 -1.209 -38.557 1.00 59.97 394 SER A CA 1
ATOM 3068 C C . SER A 1 394 ? 30.058 0.270 -38.411 1.00 59.97 394 SER A C 1
ATOM 3070 O O . SER A 1 394 ? 29.157 0.741 -39.098 1.00 59.97 394 SER A O 1
ATOM 3072 N N . LEU A 1 395 ? 30.712 0.999 -37.505 1.00 55.25 395 LEU A N 1
ATOM 3073 C CA . LEU A 1 395 ? 30.723 2.463 -37.555 1.00 55.25 395 LEU A CA 1
ATOM 3074 C C . LEU A 1 395 ? 31.468 2.889 -38.831 1.00 55.25 395 LEU A C 1
ATOM 3076 O O . LEU A 1 395 ? 32.439 2.219 -39.192 1.00 55.25 395 LEU A O 1
ATOM 3080 N N . PRO A 1 396 ? 30.966 3.893 -39.571 1.00 46.19 396 PRO A N 1
ATOM 3081 C CA . PRO A 1 396 ? 31.128 3.957 -41.017 1.00 46.19 396 PRO A CA 1
ATOM 3082 C C . PRO A 1 396 ? 32.604 4.014 -41.399 1.00 46.19 396 PRO A C 1
ATOM 3084 O O . PRO A 1 396 ? 33.362 4.854 -40.911 1.00 46.19 396 PRO A O 1
ATOM 3087 N N . MET A 1 397 ? 33.015 3.117 -42.296 1.00 33.84 397 MET A N 1
ATOM 3088 C CA . MET A 1 397 ? 34.284 3.290 -42.984 1.00 33.84 397 MET A CA 1
ATOM 3089 C C . MET A 1 397 ? 34.192 4.571 -43.813 1.00 33.84 397 MET A C 1
ATOM 3091 O O . MET A 1 397 ? 33.256 4.732 -44.586 1.00 33.84 397 MET A O 1
ATOM 3095 N N . ARG A 1 398 ? 35.140 5.483 -43.569 1.00 37.41 398 ARG A N 1
ATOM 3096 C CA . ARG A 1 398 ? 35.454 6.709 -44.320 1.00 37.41 398 ARG A CA 1
ATOM 3097 C C . ARG A 1 398 ? 34.652 6.927 -45.615 1.00 37.41 398 ARG A C 1
ATOM 3099 O O . ARG A 1 398 ? 34.859 6.210 -46.586 1.00 37.41 398 ARG A O 1
ATOM 3106 N N . GLY A 1 399 ? 33.949 8.058 -45.658 1.00 41.16 399 GLY A N 1
ATOM 3107 C CA . GLY A 1 399 ? 33.701 8.805 -46.889 1.00 41.16 399 GLY A CA 1
ATOM 3108 C C . GLY A 1 399 ? 32.453 8.407 -47.664 1.00 41.16 399 GLY A C 1
ATOM 3109 O O . GLY A 1 399 ? 32.566 7.769 -48.697 1.00 41.16 399 GLY A O 1
ATOM 3110 N N . GLU A 1 400 ? 31.300 8.911 -47.235 1.00 32.88 400 GLU A N 1
ATOM 3111 C CA . GLU A 1 400 ? 30.260 9.369 -48.162 1.00 32.88 400 GLU A CA 1
ATOM 3112 C C . GLU A 1 400 ? 29.759 10.722 -47.641 1.00 32.88 400 GLU A C 1
ATOM 3114 O O . GLU A 1 400 ? 28.997 10.801 -46.677 1.00 32.88 400 GLU A O 1
ATOM 3119 N N . ALA A 1 401 ? 30.302 11.783 -48.233 1.00 32.66 401 ALA A N 1
ATOM 3120 C CA . ALA A 1 401 ? 29.756 13.133 -48.248 1.00 32.66 401 ALA A CA 1
ATOM 3121 C C . ALA A 1 401 ? 29.589 13.527 -49.715 1.00 32.66 401 ALA A C 1
ATOM 3123 O O . ALA A 1 401 ? 30.492 13.153 -50.504 1.00 32.66 401 ALA A O 1
#